Protein AF-0000000075357925 (afdb_homodimer)

Structure (mmCIF, N/CA/C/O backbone):
data_AF-0000000075357925-model_v1
#
loop_
_entity.id
_entity.type
_entity.pdbx_description
1 polymer Hexosyltransferase
#
loop_
_atom_site.group_PDB
_atom_site.id
_atom_site.type_symbol
_atom_site.label_atom_id
_atom_site.label_alt_id
_atom_site.label_comp_id
_atom_site.label_asym_id
_atom_site.label_entity_id
_atom_site.label_seq_id
_atom_site.pdbx_PDB_ins_code
_atom_site.Cartn_x
_atom_site.Cartn_y
_atom_site.Cartn_z
_atom_site.occupancy
_atom_site.B_iso_or_equiv
_atom_site.auth_seq_id
_atom_site.auth_comp_id
_atom_site.auth_asym_id
_atom_site.auth_atom_id
_atom_site.pdbx_PDB_model_num
ATOM 1 N N . MET A 1 1 ? 1.407 36.562 1.35 1 86.94 1 MET A N 1
ATOM 2 C CA . MET A 1 1 ? 1.887 35.219 1.676 1 86.94 1 MET A CA 1
ATOM 3 C C . MET A 1 1 ? 1.964 34.344 0.426 1 86.94 1 MET A C 1
ATOM 5 O O . MET A 1 1 ? 3 33.75 0.15 1 86.94 1 MET A O 1
ATOM 9 N N . GLU A 1 2 ? 0.905 34.344 -0.478 1 87.06 2 GLU A N 1
ATOM 10 C CA . GLU A 1 2 ? 0.907 33.531 -1.694 1 87.06 2 GLU A CA 1
ATOM 11 C C . GLU A 1 2 ? 1.935 34.062 -2.697 1 87.06 2 GLU A C 1
ATOM 13 O O . GLU A 1 2 ? 2.729 33.281 -3.236 1 87.06 2 GLU A O 1
ATOM 18 N N . LYS A 1 3 ? 2.041 35.375 -2.936 1 86.12 3 LYS A N 1
ATOM 19 C CA . LYS A 1 3 ? 2.939 35.969 -3.928 1 86.12 3 LYS A CA 1
ATOM 20 C C . LYS A 1 3 ? 4.375 36 -3.414 1 86.12 3 LYS A C 1
ATOM 22 O O . LYS A 1 3 ? 5.309 35.656 -4.145 1 86.12 3 LYS A O 1
ATOM 27 N N . GLU A 1 4 ? 4.527 36.25 -2.182 1 84 4 GLU A N 1
ATOM 28 C CA . GLU A 1 4 ? 5.863 36.531 -1.657 1 84 4 GLU A CA 1
ATOM 29 C C . GLU A 1 4 ? 6.512 35.219 -1.146 1 84 4 GLU A C 1
ATOM 31 O O . GLU A 1 4 ? 7.727 35.062 -1.266 1 84 4 GLU A O 1
ATOM 36 N N . LYS A 1 5 ? 5.703 34.312 -0.621 1 86.69 5 LYS A N 1
ATOM 37 C CA . LYS A 1 5 ? 6.293 33.156 0.028 1 86.69 5 LYS A CA 1
ATOM 38 C C . LYS A 1 5 ? 5.852 31.859 -0.655 1 86.69 5 LYS A C 1
ATOM 40 O O . LYS A 1 5 ? 6.375 30.781 -0.361 1 86.69 5 LYS A O 1
ATOM 45 N N . GLY A 1 6 ? 4.902 31.984 -1.573 1 90.31 6 GLY A N 1
ATOM 46 C CA . GLY A 1 6 ? 4.438 30.812 -2.287 1 90.31 6 GLY A CA 1
ATOM 47 C C . GLY A 1 6 ? 3.611 29.875 -1.421 1 90.31 6 GLY A C 1
ATOM 48 O O . GLY A 1 6 ? 3.637 28.656 -1.612 1 90.31 6 GLY A O 1
ATOM 49 N N . ILE A 1 7 ? 2.965 30.391 -0.386 1 93.94 7 ILE A N 1
ATOM 50 C CA . ILE A 1 7 ? 2.148 29.594 0.523 1 93.94 7 ILE A CA 1
ATOM 51 C C . ILE A 1 7 ? 0.669 29.875 0.272 1 93.94 7 ILE A C 1
ATOM 53 O O . ILE A 1 7 ? 0.237 31.031 0.313 1 93.94 7 ILE A O 1
ATOM 57 N N . VAL A 1 8 ? -0.068 28.875 -0.062 1 96.38 8 VAL A N 1
ATOM 58 C CA . VAL A 1 8 ? -1.514 28.984 -0.227 1 96.38 8 VAL A CA 1
ATOM 59 C C . VAL A 1 8 ? -2.219 28.219 0.899 1 96.38 8 VAL A C 1
ATOM 61 O O . VAL A 1 8 ? -1.933 27.047 1.142 1 96.38 8 VAL A O 1
ATOM 64 N N . ILE A 1 9 ? -3.082 28.844 1.652 1 96.31 9 ILE A N 1
ATOM 65 C CA . ILE A 1 9 ? -3.867 28.234 2.723 1 96.31 9 ILE A CA 1
ATOM 66 C C . ILE A 1 9 ? -5.355 28.328 2.389 1 96.31 9 ILE A C 1
ATOM 68 O O . ILE A 1 9 ? -5.855 29.406 2.059 1 96.31 9 ILE A O 1
ATOM 72 N N . ARG A 1 10 ? -6.02 27.266 2.387 1 97.06 10 ARG A N 1
ATOM 73 C CA . ARG A 1 10 ? -7.449 27.219 2.117 1 97.06 10 ARG A CA 1
ATOM 74 C C . ARG A 1 10 ? -8.164 26.297 3.109 1 97.06 10 ARG A C 1
ATOM 76 O O . ARG A 1 10 ? -7.602 25.297 3.555 1 97.06 10 ARG A O 1
ATOM 83 N N . PHE A 1 11 ? -9.414 26.656 3.475 1 96.25 11 PHE A N 1
ATOM 84 C CA . PHE A 1 11 ? -10.305 25.734 4.152 1 96.25 11 PHE A CA 1
ATOM 85 C C . PHE A 1 11 ? -10.992 24.812 3.152 1 96.25 11 PHE A C 1
ATOM 87 O O . PHE A 1 11 ? -11.68 25.266 2.242 1 96.25 11 PHE A O 1
ATOM 94 N N . VAL A 1 12 ? -10.859 23.531 3.289 1 95.62 12 VAL A N 1
ATOM 95 C CA . VAL A 1 12 ? -11.352 22.547 2.33 1 95.62 12 VAL A CA 1
ATOM 96 C C . VAL A 1 12 ? -12.734 22.062 2.76 1 95.62 12 VAL A C 1
ATOM 98 O O . VAL A 1 12 ? -12.898 21.531 3.863 1 95.62 12 VAL A O 1
ATOM 101 N N . ILE A 1 13 ? -13.68 22.234 1.868 1 92.38 13 ILE A N 1
ATOM 102 C CA . ILE A 1 13 ? -15.039 21.859 2.24 1 92.38 13 ILE A CA 1
ATOM 103 C C . ILE A 1 13 ? -15.773 21.312 1.015 1 92.38 13 ILE A C 1
ATOM 105 O O . ILE A 1 13 ? -15.547 21.781 -0.106 1 92.38 13 ILE A O 1
ATOM 109 N N . GLY A 1 14 ? -16.578 20.281 1.208 1 89.88 14 GLY A N 1
ATOM 110 C CA . GLY A 1 14 ? -17.469 19.781 0.173 1 89.88 14 GLY A CA 1
ATOM 111 C C . GLY A 1 14 ? -18.812 20.484 0.156 1 89.88 14 GLY A C 1
ATOM 112 O O . GLY A 1 14 ? -18.906 21.672 0.471 1 89.88 14 GLY A O 1
ATOM 113 N N . HIS A 1 15 ? -19.812 19.828 -0.4 1 86.5 15 HIS A N 1
ATOM 114 C CA . HIS A 1 15 ? -21.156 20.359 -0.424 1 86.5 15 HIS A CA 1
ATOM 115 C C . HIS A 1 15 ? -22.109 19.516 0.417 1 86.5 15 HIS A C 1
ATOM 117 O O . HIS A 1 15 ? -21.781 18.375 0.776 1 86.5 15 HIS A O 1
ATOM 123 N N . SER A 1 16 ? -23.141 20.141 0.784 1 83.31 16 SER A N 1
ATOM 124 C CA . SER A 1 16 ? -24.141 19.406 1.568 1 83.31 16 SER A CA 1
ATOM 125 C C . SER A 1 16 ? -24.906 18.406 0.703 1 83.31 16 SER A C 1
ATOM 127 O O . SER A 1 16 ? -24.828 18.453 -0.526 1 83.31 16 SER A O 1
ATOM 129 N N . ALA A 1 17 ? -25.578 17.391 1.403 1 79.06 17 ALA A N 1
ATOM 130 C CA . ALA A 1 17 ? -26.375 16.406 0.691 1 79.06 17 ALA A CA 1
ATOM 131 C C . ALA A 1 17 ? -27.5 17.062 -0.09 1 79.06 17 ALA A C 1
ATOM 133 O O . ALA A 1 17 ? -27.953 16.531 -1.108 1 79.06 17 ALA A O 1
ATOM 134 N N . LYS A 1 18 ? -28.094 18.266 0.425 1 79.31 18 LYS A N 1
ATOM 135 C CA . LYS A 1 18 ? -29.125 19.016 -0.264 1 79.31 18 LYS A CA 1
ATOM 136 C C . LYS A 1 18 ? -28.547 20.281 -0.891 1 79.31 18 LYS A C 1
ATOM 138 O O . LYS A 1 18 ? -28.406 21.312 -0.216 1 79.31 18 LYS A O 1
ATOM 143 N N . PRO A 1 19 ? -28.219 20.188 -2.148 1 76.75 19 PRO A N 1
ATOM 144 C CA . PRO A 1 19 ? -27.641 21.359 -2.793 1 76.75 19 PRO A CA 1
ATOM 145 C C . PRO A 1 19 ? -28.5 22.609 -2.619 1 76.75 19 PRO A C 1
ATOM 147 O O . PRO A 1 19 ? -29.719 22.562 -2.783 1 76.75 19 PRO A O 1
ATOM 150 N N . GLY A 1 20 ? -27.953 23.656 -2.125 1 75.75 20 GLY A N 1
ATOM 151 C CA . GLY A 1 20 ? -28.656 24.938 -1.981 1 75.75 20 GLY A CA 1
ATOM 152 C C . GLY A 1 20 ? -29.312 25.109 -0.625 1 75.75 20 GLY A C 1
ATOM 153 O O . GLY A 1 20 ? -30 26.094 -0.387 1 75.75 20 GLY A O 1
ATOM 154 N N . GLY A 1 21 ? -29.062 24.203 0.219 1 80.62 21 GLY A N 1
ATOM 155 C CA . GLY A 1 21 ? -29.641 24.312 1.548 1 80.62 21 GLY A CA 1
ATOM 156 C C . GLY A 1 21 ? -29.031 25.406 2.383 1 80.62 21 GLY A C 1
ATOM 157 O O . GLY A 1 21 ? -28.234 26.203 1.881 1 80.62 21 GLY A O 1
ATOM 158 N N . VAL A 1 22 ? -29.547 25.594 3.645 1 84.06 22 VAL A N 1
ATOM 159 C CA . VAL A 1 22 ? -29.141 26.656 4.562 1 84.06 22 VAL A CA 1
ATOM 160 C C . VAL A 1 22 ? -27.641 26.609 4.781 1 84.06 22 VAL A C 1
ATOM 162 O O . VAL A 1 22 ? -26.969 27.656 4.812 1 84.06 22 VAL A O 1
ATOM 165 N N . LEU A 1 23 ? -27.109 25.438 4.875 1 82.81 23 LEU A N 1
ATOM 166 C CA . LEU A 1 23 ? -25.688 25.297 5.098 1 82.81 23 LEU A CA 1
ATOM 167 C C . LEU A 1 23 ? -24.891 25.781 3.883 1 82.81 23 LEU A C 1
ATOM 169 O O . LEU A 1 23 ? -23.906 26.516 4.027 1 82.81 23 LEU A O 1
ATOM 173 N N . ASP A 1 24 ? -25.344 25.453 2.771 1 85.25 24 ASP A N 1
ATOM 174 C CA . ASP A 1 24 ? -24.672 25.875 1.549 1 85.25 24 ASP A CA 1
ATOM 175 C C . ASP A 1 24 ? -24.734 27.391 1.388 1 85.25 24 ASP A C 1
ATOM 177 O O . ASP A 1 24 ? -23.75 28.016 0.977 1 85.25 24 ASP A O 1
ATOM 181 N N . LYS A 1 25 ? -25.812 27.906 1.728 1 87 25 LYS A N 1
ATOM 182 C CA . LYS A 1 25 ? -25.953 29.359 1.646 1 87 25 LYS A CA 1
ATOM 183 C C . LYS A 1 25 ? -25.016 30.047 2.629 1 87 25 LYS A C 1
ATOM 185 O O . LYS A 1 25 ? -24.438 31.109 2.316 1 87 25 LYS A O 1
ATOM 190 N N . GLY A 1 26 ? -24.922 29.5 3.826 1 89.12 26 GLY A N 1
ATOM 191 C CA . GLY A 1 26 ? -23.984 30.016 4.797 1 89.12 26 GLY A CA 1
ATOM 192 C C . GLY A 1 26 ? -22.547 29.984 4.309 1 89.12 26 GLY A C 1
ATOM 193 O O . GLY A 1 26 ? -21.797 30.938 4.488 1 89.12 26 GLY A O 1
ATOM 194 N N . ILE A 1 27 ? -22.219 28.922 3.717 1 88.5 27 ILE A N 1
ATOM 195 C CA . ILE A 1 27 ? -20.875 28.75 3.184 1 88.5 27 ILE A CA 1
ATOM 196 C C . ILE A 1 27 ? -20.641 29.734 2.033 1 88.5 27 ILE A C 1
ATOM 198 O O . ILE A 1 27 ? -19.578 30.344 1.929 1 88.5 27 ILE A O 1
ATOM 202 N N . ASP A 1 28 ? -21.656 29.859 1.185 1 89.38 28 ASP A N 1
ATOM 203 C CA . ASP A 1 28 ? -21.562 30.812 0.08 1 89.38 28 ASP A CA 1
ATOM 204 C C . ASP A 1 28 ? -21.328 32.25 0.594 1 89.38 28 ASP A C 1
ATOM 206 O O . ASP A 1 28 ? -20.516 32.969 0.045 1 89.38 28 ASP A O 1
ATOM 210 N N . ALA A 1 29 ? -22.062 32.562 1.558 1 92.19 29 ALA A N 1
ATOM 211 C CA . ALA A 1 29 ? -21.922 33.906 2.145 1 92.19 29 ALA A CA 1
ATOM 212 C C . ALA A 1 29 ? -20.531 34.094 2.734 1 92.19 29 ALA A C 1
ATOM 214 O O . ALA A 1 29 ? -19.922 35.156 2.549 1 92.19 29 ALA A O 1
ATOM 215 N N . GLU A 1 30 ? -20.109 33.125 3.475 1 91.25 30 GLU A N 1
ATOM 216 C CA . GLU A 1 30 ? -18.766 33.188 4.051 1 91.25 30 GLU A CA 1
ATOM 217 C C . GLU A 1 30 ? -17.703 33.281 2.963 1 91.25 30 GLU A C 1
ATOM 219 O O . GLU A 1 30 ? -16.734 34.031 3.086 1 91.25 30 GLU A O 1
ATOM 224 N N . ASP A 1 31 ? -17.891 32.531 1.964 1 89.94 31 ASP A N 1
ATOM 225 C CA . ASP A 1 31 ? -16.938 32.5 0.862 1 89.94 31 ASP A CA 1
ATOM 226 C C . ASP A 1 31 ? -16.891 33.844 0.155 1 89.94 31 ASP A C 1
ATOM 228 O O . ASP A 1 31 ? -15.828 34.312 -0.278 1 89.94 31 ASP A O 1
ATOM 232 N N . ALA A 1 32 ? -18.016 34.469 -0.021 1 91.69 32 ALA A N 1
ATOM 233 C CA . ALA A 1 32 ? -18.094 35.781 -0.649 1 91.69 32 ALA A CA 1
ATOM 234 C C . ALA A 1 32 ? -17.312 36.812 0.16 1 91.69 32 ALA A C 1
ATOM 236 O O . ALA A 1 32 ? -16.719 37.75 -0.406 1 91.69 32 ALA A O 1
ATOM 237 N N . GLU A 1 33 ? -17.281 36.594 1.38 1 93.12 33 GLU A N 1
ATOM 238 C CA . GLU A 1 33 ? -16.625 37.531 2.281 1 93.12 33 GLU A CA 1
ATOM 239 C C . GLU A 1 33 ? -15.117 37.281 2.336 1 93.12 33 GLU A C 1
ATOM 241 O O . GLU A 1 33 ? -14.32 38.219 2.256 1 93.12 33 GLU A O 1
ATOM 246 N N . HIS A 1 34 ? -14.688 36.031 2.486 1 91.69 34 HIS A N 1
ATOM 247 C CA . HIS A 1 34 ? -13.305 35.75 2.838 1 91.69 34 HIS A CA 1
ATOM 248 C C . HIS A 1 34 ? -12.555 35.156 1.653 1 91.69 34 HIS A C 1
ATOM 250 O O . HIS A 1 34 ? -11.328 35.281 1.564 1 91.69 34 HIS A O 1
ATOM 256 N N . GLN A 1 35 ? -13.211 34.344 0.728 1 91.75 35 GLN A N 1
ATOM 257 C CA . GLN A 1 35 ? -12.664 33.75 -0.487 1 91.75 35 GLN A CA 1
ATOM 258 C C . GLN A 1 35 ? -11.461 32.844 -0.174 1 91.75 35 GLN A C 1
ATOM 260 O O . GLN A 1 35 ? -10.43 32.938 -0.85 1 91.75 35 GLN A O 1
ATOM 265 N N . ASP A 1 36 ? -11.578 32.125 0.941 1 93.88 36 ASP A N 1
ATOM 266 C CA . ASP A 1 36 ? -10.453 31.297 1.354 1 93.88 36 ASP A CA 1
ATOM 267 C C . ASP A 1 36 ? -10.852 29.828 1.424 1 93.88 36 ASP A C 1
ATOM 269 O O . ASP A 1 36 ? -10.195 29.031 2.102 1 93.88 36 ASP A O 1
ATOM 273 N N . PHE A 1 37 ? -11.914 29.531 0.689 1 94.44 37 PHE A N 1
ATOM 274 C CA . PHE A 1 37 ? -12.344 28.141 0.626 1 94.44 37 PHE A CA 1
ATOM 275 C C . PHE A 1 37 ? -11.758 27.438 -0.603 1 94.44 37 PHE A C 1
ATOM 277 O O . PHE A 1 37 ? -11.57 28.078 -1.645 1 94.44 37 PHE A O 1
ATOM 284 N N . LEU A 1 38 ? -11.43 26.203 -0.49 1 95.38 38 LEU A N 1
ATOM 285 C CA . LEU A 1 38 ? -11.352 25.266 -1.597 1 95.38 38 LEU A CA 1
ATOM 286 C C . LEU A 1 38 ? -12.555 24.312 -1.593 1 95.38 38 LEU A C 1
ATOM 288 O O . LEU A 1 38 ? -12.664 23.453 -0.728 1 95.38 38 LEU A O 1
ATOM 292 N N . ARG A 1 39 ? -13.383 24.531 -2.566 1 92.12 39 ARG A N 1
ATOM 293 C CA . ARG A 1 39 ? -14.602 23.719 -2.645 1 92.12 39 ARG A CA 1
ATOM 294 C C . ARG A 1 39 ? -14.367 22.453 -3.445 1 92.12 39 ARG A C 1
ATOM 296 O O . ARG A 1 39 ? -13.898 22.5 -4.582 1 92.12 39 ARG A O 1
ATOM 303 N N . LEU A 1 40 ? -14.641 21.359 -2.809 1 93.31 40 LEU A N 1
ATOM 304 C CA . LEU A 1 40 ? -14.523 20.078 -3.48 1 93.31 40 LEU A CA 1
ATOM 305 C C . LEU A 1 40 ? -15.875 19.609 -4.012 1 93.31 40 LEU A C 1
ATOM 307 O O . LEU A 1 40 ? -16.906 19.906 -3.412 1 93.31 40 LEU A O 1
ATOM 311 N N . ASN A 1 41 ? -15.828 18.875 -5.082 1 87.94 41 ASN A N 1
ATOM 312 C CA . ASN A 1 41 ? -17.047 18.297 -5.641 1 87.94 41 ASN A CA 1
ATOM 313 C C . ASN A 1 41 ? -17.375 16.953 -5 1 87.94 41 ASN A C 1
ATOM 315 O O . ASN A 1 41 ? -17.328 15.914 -5.664 1 87.94 41 ASN A O 1
ATOM 319 N N . LEU A 1 42 ? -17.703 16.984 -3.791 1 88.5 42 LEU A N 1
ATOM 320 C CA . LEU A 1 42 ? -18.141 15.812 -3.041 1 88.5 42 LEU A CA 1
ATOM 321 C C . LEU A 1 42 ? -19.125 16.188 -1.938 1 88.5 42 LEU A C 1
ATOM 323 O O . LEU A 1 42 ? -19.141 17.344 -1.499 1 88.5 42 LEU A O 1
ATOM 327 N N . ILE A 1 43 ? -19.938 15.273 -1.604 1 82.75 43 ILE A N 1
ATOM 328 C CA . ILE A 1 43 ? -20.875 15.477 -0.5 1 82.75 43 ILE A CA 1
ATOM 329 C C . ILE A 1 43 ? -20.156 15.227 0.827 1 82.75 43 ILE A C 1
ATOM 331 O O . ILE A 1 43 ? -19.5 14.195 1 1 82.75 43 ILE A O 1
ATOM 335 N N . GLU A 1 44 ? -20.297 16.203 1.699 1 82.31 44 GLU A N 1
ATOM 336 C CA . GLU A 1 44 ? -19.656 16.078 3.006 1 82.31 44 GLU A CA 1
ATOM 337 C C . GLU A 1 44 ? -20.266 14.945 3.82 1 82.31 44 GLU A C 1
ATOM 339 O O . GLU A 1 44 ? -21.469 14.719 3.771 1 82.31 44 GLU A O 1
ATOM 344 N N . GLY A 1 45 ? -19.469 14.102 4.539 1 72.56 45 GLY A N 1
ATOM 345 C CA . GLY A 1 45 ? -19.828 13.031 5.449 1 72.56 45 GLY A CA 1
ATOM 346 C C . GLY A 1 45 ? -18.641 12.32 6.055 1 72.56 45 GLY A C 1
ATOM 347 O O . GLY A 1 45 ? -17.578 12.242 5.43 1 72.56 45 GLY A O 1
ATOM 348 N N . TYR A 1 46 ? -18.797 12.125 7.352 1 60.5 46 TYR A N 1
ATOM 349 C CA . TYR A 1 46 ? -17.656 11.539 8.047 1 60.5 46 TYR A CA 1
ATOM 350 C C . TYR A 1 46 ? -17.234 10.227 7.391 1 60.5 46 TYR A C 1
ATOM 352 O O . TYR A 1 46 ? -16.047 9.93 7.297 1 60.5 46 TYR A O 1
ATOM 360 N N . LYS A 1 47 ? -18.234 9.469 6.953 1 61.91 47 LYS A N 1
ATOM 361 C CA . LYS A 1 47 ? -17.906 8.172 6.363 1 61.91 47 LYS A CA 1
ATOM 362 C C . LYS A 1 47 ? -17.172 8.336 5.039 1 61.91 47 LYS A C 1
ATOM 364 O O . LYS A 1 47 ? -16.734 7.352 4.445 1 61.91 47 LYS A O 1
ATOM 369 N N . LYS A 1 48 ? -16.844 9.641 4.98 1 79.5 48 LYS A N 1
ATOM 370 C CA . LYS A 1 48 ? -16.281 9.875 3.654 1 79.5 48 LYS A CA 1
ATOM 371 C C . LYS A 1 48 ? -14.977 10.672 3.742 1 79.5 48 LYS A C 1
ATOM 373 O O . LYS A 1 48 ? -14.586 11.336 2.785 1 79.5 48 LYS A O 1
ATOM 378 N N . LEU A 1 49 ? -14.383 10.578 4.922 1 88.31 49 LEU A N 1
ATOM 379 C CA . LEU A 1 49 ? -13.203 11.406 5.121 1 88.31 49 LEU A CA 1
ATOM 380 C C . LEU A 1 49 ? -12.07 10.969 4.195 1 88.31 49 LEU A C 1
ATOM 382 O O . LEU A 1 49 ? -11.344 11.805 3.648 1 88.31 49 LEU A O 1
ATOM 386 N N . SER A 1 50 ? -11.953 9.672 4.09 1 92.31 50 SER A N 1
ATOM 387 C CA . SER A 1 50 ? -10.898 9.156 3.217 1 92.31 50 SER A CA 1
ATOM 388 C C . SER A 1 50 ? -11.117 9.602 1.773 1 92.31 50 SER A C 1
ATOM 390 O O . SER A 1 50 ? -10.164 9.961 1.081 1 92.31 50 SER A O 1
ATOM 392 N N . THR A 1 51 ? -12.336 9.625 1.37 1 94.19 51 THR A N 1
ATOM 393 C CA . THR A 1 51 ? -12.672 10.094 0.031 1 94.19 51 THR A CA 1
ATOM 394 C C . THR A 1 51 ? -12.391 11.594 -0.103 1 94.19 51 THR A C 1
ATOM 396 O O . THR A 1 51 ? -11.922 12.047 -1.145 1 94.19 51 THR A O 1
ATOM 399 N N . LYS A 1 52 ? -12.727 12.305 0.931 1 94.94 52 LYS A N 1
ATOM 400 C CA . LYS A 1 52 ? -12.438 13.734 0.934 1 94.94 52 LYS A CA 1
ATOM 401 C C . LYS A 1 52 ? -10.945 14 0.799 1 94.94 52 LYS A C 1
ATOM 403 O O . LYS A 1 52 ? -10.531 14.883 0.047 1 94.94 52 LYS A O 1
ATOM 408 N N . THR A 1 53 ? -10.148 13.25 1.518 1 96.5 53 THR A N 1
ATOM 409 C CA . THR A 1 53 ? -8.695 13.391 1.464 1 96.5 53 THR A CA 1
ATOM 410 C C . THR A 1 53 ? -8.172 13.102 0.06 1 96.5 53 THR A C 1
ATOM 412 O O . THR A 1 53 ? -7.379 13.867 -0.484 1 96.5 53 THR A O 1
ATOM 415 N N . LYS A 1 54 ? -8.602 12.008 -0.512 1 96.88 54 LYS A N 1
ATOM 416 C CA . LYS A 1 54 ? -8.234 11.656 -1.88 1 96.88 54 LYS A CA 1
ATOM 417 C C . LYS A 1 54 ? -8.594 12.773 -2.854 1 96.88 54 LYS A C 1
ATOM 419 O O . LYS A 1 54 ? -7.77 13.172 -3.68 1 96.88 54 LYS A O 1
ATOM 424 N N . THR A 1 55 ? -9.805 13.328 -2.748 1 96.69 55 THR A N 1
ATOM 425 C CA . THR A 1 55 ? -10.297 14.383 -3.631 1 96.69 55 THR A CA 1
ATOM 426 C C . THR A 1 55 ? -9.523 15.68 -3.406 1 96.69 55 THR A C 1
ATOM 428 O O . THR A 1 55 ? -9.227 16.406 -4.355 1 96.69 55 THR A O 1
ATOM 431 N N . TYR A 1 56 ? -9.234 15.953 -2.188 1 97.69 56 TYR A N 1
ATOM 432 C CA . TYR A 1 56 ? -8.477 17.141 -1.855 1 97.69 56 TYR A CA 1
ATOM 433 C C . TYR A 1 56 ? -7.129 17.156 -2.57 1 97.69 56 TYR A C 1
ATOM 435 O O . TYR A 1 56 ? -6.812 18.094 -3.307 1 97.69 56 TYR A O 1
ATOM 443 N N . PHE A 1 57 ? -6.332 16.094 -2.398 1 98.5 57 PHE A N 1
ATOM 444 C CA . PHE A 1 57 ? -4.988 16.078 -2.971 1 98.5 57 PHE A CA 1
ATOM 445 C C . PHE A 1 57 ? -5.051 16.109 -4.492 1 98.5 57 PHE A C 1
ATOM 447 O O . PHE A 1 57 ? -4.25 16.781 -5.141 1 98.5 57 PHE A O 1
ATOM 454 N N . SER A 1 58 ? -5.98 15.406 -5.062 1 98.06 58 SER A N 1
ATOM 455 C CA . SER A 1 58 ? -6.133 15.414 -6.512 1 98.06 58 SER A CA 1
ATOM 456 C C . SER A 1 58 ? -6.484 16.812 -7.023 1 98.06 58 SER A C 1
ATOM 458 O O . SER A 1 58 ? -5.914 17.281 -8.008 1 98.06 58 SER A O 1
ATOM 460 N N . THR A 1 59 ? -7.426 17.469 -6.336 1 98.06 59 THR A N 1
ATOM 461 C CA . THR A 1 59 ? -7.871 18.797 -6.742 1 98.06 59 THR A CA 1
ATOM 462 C C . THR A 1 59 ? -6.758 19.828 -6.547 1 98.06 59 THR A C 1
ATOM 464 O O . THR A 1 59 ? -6.469 20.609 -7.449 1 98.06 59 THR A O 1
ATOM 467 N N . ALA A 1 60 ? -6.141 19.797 -5.379 1 98.31 60 ALA A N 1
ATOM 468 C CA . ALA A 1 60 ? -5.059 20.734 -5.09 1 98.31 60 ALA A CA 1
ATOM 469 C C . ALA A 1 60 ? -3.93 20.609 -6.109 1 98.31 60 ALA A C 1
ATOM 471 O O . ALA A 1 60 ? -3.41 21.609 -6.605 1 98.31 60 ALA A O 1
ATOM 472 N N . PHE A 1 61 ? -3.561 19.359 -6.418 1 98.38 61 PHE A N 1
ATOM 473 C CA . PHE A 1 61 ? -2.502 19.094 -7.387 1 98.38 61 PHE A CA 1
ATOM 474 C C . PHE A 1 61 ? -2.863 19.672 -8.75 1 98.38 61 PHE A C 1
ATOM 476 O O . PHE A 1 61 ? -1.99 20.156 -9.477 1 98.38 61 PHE A O 1
ATOM 483 N N . SER A 1 62 ? -4.098 19.625 -9.102 1 97.81 62 SER A N 1
ATOM 484 C CA . SER A 1 62 ? -4.535 20.078 -10.414 1 97.81 62 SER A CA 1
ATOM 485 C C . SER A 1 62 ? -4.555 21.609 -10.5 1 97.81 62 SER A C 1
ATOM 487 O O . SER A 1 62 ? -4.504 22.172 -11.594 1 97.81 62 SER A O 1
ATOM 489 N N . ILE A 1 63 ? -4.621 22.312 -9.352 1 97.12 63 ILE A N 1
ATOM 490 C CA . ILE A 1 63 ? -4.816 23.75 -9.352 1 97.12 63 ILE A CA 1
ATOM 491 C C . ILE A 1 63 ? -3.488 24.453 -9.07 1 97.12 63 ILE A C 1
ATOM 493 O O . ILE A 1 63 ? -3.209 25.516 -9.625 1 97.12 63 ILE A O 1
ATOM 497 N N . TRP A 1 64 ? -2.678 23.812 -8.234 1 97.38 64 TRP A N 1
ATOM 498 C CA . TRP A 1 64 ? -1.453 24.484 -7.801 1 97.38 64 TRP A CA 1
ATOM 499 C C . TRP A 1 64 ? -0.23 23.625 -8.109 1 97.38 64 TRP A C 1
ATOM 501 O O . TRP A 1 64 ? -0.249 22.406 -7.91 1 97.38 64 TRP A O 1
ATOM 511 N N . ASP A 1 65 ? 0.781 24.25 -8.609 1 96.94 65 ASP A N 1
ATOM 512 C CA . ASP A 1 65 ? 2.088 23.609 -8.766 1 96.94 65 ASP A CA 1
ATOM 513 C C . ASP A 1 65 ? 2.967 23.859 -7.543 1 96.94 65 ASP A C 1
ATOM 515 O O . ASP A 1 65 ? 3.809 24.766 -7.547 1 96.94 65 ASP A O 1
ATOM 519 N N . ALA A 1 66 ? 2.77 23.094 -6.488 1 96.75 66 ALA A N 1
ATOM 520 C CA . ALA A 1 66 ? 3.459 23.281 -5.215 1 96.75 66 ALA A CA 1
ATOM 521 C C . ALA A 1 66 ? 4.477 22.172 -4.98 1 96.75 66 ALA A C 1
ATOM 523 O O . ALA A 1 66 ? 4.371 21.078 -5.562 1 96.75 66 ALA A O 1
ATOM 524 N N . GLU A 1 67 ? 5.469 22.453 -4.168 1 96.81 67 GLU A N 1
ATOM 525 C CA . GLU A 1 67 ? 6.461 21.453 -3.793 1 96.81 67 GLU A CA 1
ATOM 526 C C . GLU A 1 67 ? 5.898 20.484 -2.76 1 96.81 67 GLU A C 1
ATOM 528 O O . GLU A 1 67 ? 6.266 19.297 -2.746 1 96.81 67 GLU A O 1
ATOM 533 N N . PHE A 1 68 ? 5.031 20.984 -1.934 1 98.31 68 PHE A N 1
ATOM 534 C CA . PHE A 1 68 ? 4.391 20.172 -0.906 1 98.31 68 PHE A CA 1
ATOM 535 C C . PHE A 1 68 ? 2.9 20.484 -0.826 1 98.31 68 PHE A C 1
ATOM 537 O O . PHE A 1 68 ? 2.482 21.625 -1.059 1 98.31 68 PHE A O 1
ATOM 544 N N . TYR A 1 69 ? 2.145 19.531 -0.549 1 98.69 69 TYR A N 1
ATOM 545 C CA . TYR A 1 69 ? 0.721 19.609 -0.235 1 98.69 69 TYR A CA 1
ATOM 546 C C . TYR A 1 69 ? 0.451 19.125 1.188 1 98.69 69 TYR A C 1
ATOM 548 O O . TYR A 1 69 ? 0.923 18.062 1.598 1 98.69 69 TYR A O 1
ATOM 556 N N . ILE A 1 70 ? -0.293 19.891 1.949 1 98.69 70 ILE A N 1
ATOM 557 C CA . ILE A 1 70 ? -0.379 19.688 3.391 1 98.69 70 ILE A CA 1
ATOM 558 C C . ILE A 1 70 ? -1.843 19.562 3.809 1 98.69 70 ILE A C 1
ATOM 560 O O . ILE A 1 70 ? -2.695 20.312 3.336 1 98.69 70 ILE A O 1
ATOM 564 N N . LYS A 1 71 ? -2.148 18.609 4.547 1 98.44 71 LYS A N 1
ATOM 565 C CA . LYS A 1 71 ? -3.436 18.5 5.23 1 98.44 71 LYS A CA 1
ATOM 566 C C . LYS A 1 71 ? -3.301 18.828 6.715 1 98.44 71 LYS A C 1
ATOM 568 O O . LYS A 1 71 ? -2.41 18.312 7.391 1 98.44 71 LYS A O 1
ATOM 573 N N . VAL A 1 72 ? -4.117 19.703 7.199 1 98.19 72 VAL A N 1
ATOM 574 C CA . VAL A 1 72 ? -4.168 20.062 8.609 1 98.19 72 VAL A CA 1
ATOM 575 C C . VAL A 1 72 ? -5.613 20.047 9.102 1 98.19 72 VAL A C 1
ATOM 577 O O . VAL A 1 72 ? -6.512 20.562 8.43 1 98.19 72 VAL A O 1
ATOM 580 N N . ASP A 1 73 ? -5.852 19.438 10.227 1 96.75 73 ASP A N 1
ATOM 581 C CA . ASP A 1 73 ? -7.176 19.531 10.836 1 96.75 73 ASP A CA 1
ATOM 582 C C . ASP A 1 73 ? -7.465 20.953 11.312 1 96.75 73 ASP A C 1
ATOM 584 O O . ASP A 1 73 ? -6.547 21.672 11.695 1 96.75 73 ASP A O 1
ATOM 588 N N . ASP A 1 74 ? -8.703 21.312 11.359 1 94.56 74 ASP A N 1
ATOM 589 C CA . ASP A 1 74 ? -9.062 22.703 11.641 1 94.56 74 ASP A CA 1
ATOM 590 C C . ASP A 1 74 ? -8.977 23 13.141 1 94.56 74 ASP A C 1
ATOM 592 O O . ASP A 1 74 ? -9.141 24.141 13.562 1 94.56 74 ASP A O 1
ATOM 596 N N . ASP A 1 75 ? -8.719 22 14 1 97.38 75 ASP A N 1
ATOM 597 C CA . ASP A 1 75 ? -8.555 22.203 15.438 1 97.38 75 ASP A CA 1
ATOM 598 C C . ASP A 1 75 ? -7.117 21.953 15.867 1 97.38 75 ASP A C 1
ATOM 600 O O . ASP A 1 75 ? -6.871 21.406 16.953 1 97.38 75 ASP A O 1
ATOM 604 N N . VAL A 1 76 ? -6.164 22.281 15.047 1 98 76 VAL A N 1
ATOM 605 C CA . VAL A 1 76 ? -4.734 22.141 15.305 1 98 76 VAL A CA 1
ATOM 606 C C . VAL A 1 76 ? -4.051 23.5 15.219 1 98 76 VAL A C 1
ATOM 608 O O . VAL A 1 76 ? -4.344 24.297 14.312 1 98 76 VAL A O 1
ATOM 611 N N . HIS A 1 77 ? -3.213 23.859 16.156 1 97.88 77 HIS A N 1
ATOM 612 C CA . HIS A 1 77 ? -2.379 25.062 16.078 1 97.88 77 HIS A CA 1
ATOM 613 C C . HIS A 1 77 ? -1.14 24.812 15.227 1 97.88 77 HIS A C 1
ATOM 615 O O . HIS A 1 77 ? -0.441 23.812 15.414 1 97.88 77 HIS A O 1
ATOM 621 N N . VAL A 1 78 ? -0.866 25.688 14.289 1 97.69 78 VAL A N 1
ATOM 622 C CA . VAL A 1 78 ? 0.263 25.5 13.383 1 97.69 78 VAL A CA 1
ATOM 623 C C . VAL A 1 78 ? 1.134 26.75 13.375 1 97.69 78 VAL A C 1
ATOM 625 O O . VAL A 1 78 ? 0.624 27.875 13.273 1 97.69 78 VAL A O 1
ATOM 628 N N . ASN A 1 79 ? 2.438 26.578 13.586 1 96.94 79 ASN A N 1
ATOM 629 C CA . ASN A 1 79 ? 3.426 27.609 13.297 1 96.94 79 ASN A CA 1
ATOM 630 C C . ASN A 1 79 ? 3.941 27.516 11.867 1 96.94 79 ASN A C 1
ATOM 632 O O . ASN A 1 79 ? 4.77 26.656 11.555 1 96.94 79 ASN A O 1
ATOM 636 N N . LEU A 1 80 ? 3.48 28.422 11.031 1 95.69 80 LEU A N 1
ATOM 637 C CA . LEU A 1 80 ? 3.736 28.344 9.594 1 95.69 80 LEU A CA 1
ATOM 638 C C . LEU A 1 80 ? 5.227 28.469 9.305 1 95.69 80 LEU A C 1
ATOM 640 O O . LEU A 1 80 ? 5.746 27.797 8.406 1 95.69 80 LEU A O 1
ATOM 644 N N . GLY A 1 81 ? 5.91 29.375 9.969 1 94.06 81 GLY A N 1
ATOM 645 C CA . GLY A 1 81 ? 7.344 29.484 9.781 1 94.06 81 GLY A CA 1
ATOM 646 C C . GLY A 1 81 ? 8.094 28.203 10.062 1 94.06 81 GLY A C 1
ATOM 647 O O . GLY A 1 81 ? 8.945 27.781 9.273 1 94.06 81 GLY A O 1
ATOM 648 N N . ALA A 1 82 ? 7.793 27.562 11.188 1 95.56 82 ALA A N 1
ATOM 649 C CA . ALA A 1 82 ? 8.406 26.297 11.555 1 95.56 82 ALA A CA 1
ATOM 650 C C . ALA A 1 82 ? 8.094 25.219 10.516 1 95.56 82 ALA A C 1
ATOM 652 O O . ALA A 1 82 ? 8.961 24.391 10.18 1 95.56 82 ALA A O 1
ATOM 653 N N . LEU A 1 83 ? 6.855 25.219 10.047 1 97.12 83 LEU A N 1
ATOM 654 C CA . LEU A 1 83 ? 6.445 24.25 9.031 1 97.12 83 LEU A CA 1
ATOM 655 C C . LEU A 1 83 ? 7.262 24.422 7.758 1 97.12 83 LEU A C 1
ATOM 657 O O . LEU A 1 83 ? 7.777 23.438 7.211 1 97.12 83 LEU A O 1
ATOM 661 N N . MET A 1 84 ? 7.387 25.641 7.316 1 94.62 84 MET A N 1
ATOM 662 C CA . MET A 1 84 ? 8.133 25.906 6.086 1 94.62 84 MET A CA 1
ATOM 663 C C . MET A 1 84 ? 9.602 25.516 6.246 1 94.62 84 MET A C 1
ATOM 665 O O . MET A 1 84 ? 10.195 24.938 5.332 1 94.62 84 MET A O 1
ATOM 669 N N . ASN A 1 85 ? 10.117 25.797 7.395 1 93.31 85 ASN A N 1
ATOM 670 C CA . ASN A 1 85 ? 11.5 25.406 7.66 1 93.31 85 ASN A CA 1
ATOM 671 C C . ASN A 1 85 ? 11.656 23.891 7.641 1 93.31 85 ASN A C 1
ATOM 673 O O . ASN A 1 85 ? 12.617 23.375 7.062 1 93.31 85 ASN A O 1
ATOM 677 N N . ALA A 1 86 ? 10.789 23.219 8.273 1 95.31 86 ALA A N 1
ATOM 678 C CA . ALA A 1 86 ? 10.836 21.75 8.305 1 95.31 86 ALA A CA 1
ATOM 679 C C . ALA A 1 86 ? 10.773 21.172 6.898 1 95.31 86 ALA A C 1
ATOM 681 O O . ALA A 1 86 ? 11.531 20.266 6.562 1 95.31 86 ALA A O 1
ATOM 682 N N . LEU A 1 87 ? 9.898 21.688 6.047 1 96.69 87 LEU A N 1
ATOM 683 C CA . LEU A 1 87 ? 9.695 21.156 4.707 1 96.69 87 LEU A CA 1
ATOM 684 C C . LEU A 1 87 ? 10.867 21.516 3.795 1 96.69 87 LEU A C 1
ATOM 686 O O . LEU A 1 87 ? 11.211 20.75 2.893 1 96.69 87 LEU A O 1
ATOM 690 N N . ALA A 1 88 ? 11.438 22.688 4.02 1 93.62 88 ALA A N 1
ATOM 691 C CA . ALA A 1 88 ? 12.57 23.141 3.215 1 93.62 88 ALA A CA 1
ATOM 692 C C . ALA A 1 88 ? 13.727 22.141 3.281 1 93.62 88 ALA A C 1
ATOM 694 O O . ALA A 1 88 ? 14.453 21.953 2.303 1 93.62 88 ALA A O 1
ATOM 695 N N . ASN A 1 89 ? 13.828 21.453 4.387 1 93.5 89 ASN A N 1
ATOM 696 C CA . ASN A 1 89 ? 14.898 20.484 4.594 1 93.5 89 ASN A CA 1
ATOM 697 C C . ASN A 1 89 ? 14.711 19.25 3.721 1 93.5 89 ASN A C 1
ATOM 699 O O . ASN A 1 89 ? 15.633 18.453 3.568 1 93.5 89 ASN A O 1
ATOM 703 N N . HIS A 1 90 ? 13.547 19.125 3.1 1 95.94 90 HIS A N 1
ATOM 704 C CA . HIS A 1 90 ? 13.25 17.922 2.34 1 95.94 90 HIS A CA 1
ATOM 705 C C . HIS A 1 90 ? 12.906 18.25 0.89 1 95.94 90 HIS A C 1
ATOM 707 O O . HIS A 1 90 ? 12.492 17.359 0.131 1 95.94 90 HIS A O 1
ATOM 713 N N . LYS A 1 91 ? 13.078 19.438 0.484 1 93 91 LYS A N 1
ATOM 714 C CA . LYS A 1 91 ? 12.633 19.922 -0.82 1 93 91 LYS A CA 1
ATOM 715 C C . LYS A 1 91 ? 13.359 19.203 -1.951 1 93 91 LYS A C 1
ATOM 717 O O . LYS A 1 91 ? 12.789 18.984 -3.021 1 93 91 LYS A O 1
ATOM 722 N N . SER A 1 92 ? 14.547 18.719 -1.742 1 92.38 92 SER A N 1
ATOM 723 C CA . SER A 1 92 ? 15.359 18.141 -2.805 1 92.38 92 SER A CA 1
ATOM 724 C C . SER A 1 92 ? 15.164 16.625 -2.881 1 92.38 92 SER A C 1
ATOM 726 O O . SER A 1 92 ? 15.656 15.977 -3.805 1 92.38 92 SER A O 1
ATOM 728 N N . LYS A 1 93 ? 14.508 16.078 -1.942 1 94.62 93 LYS A N 1
ATOM 729 C CA . LYS A 1 93 ? 14.312 14.633 -1.903 1 94.62 93 LYS A CA 1
ATOM 730 C C . LYS A 1 93 ? 13.031 14.234 -2.625 1 94.62 93 LYS A C 1
ATOM 732 O O . LYS A 1 93 ? 12.016 14.938 -2.539 1 94.62 93 LYS A O 1
ATOM 737 N N . PRO A 1 94 ? 13.117 13.125 -3.248 1 94.44 94 PRO A N 1
ATOM 738 C CA . PRO A 1 94 ? 11.906 12.664 -3.924 1 94.44 94 PRO A CA 1
ATOM 739 C C . PRO A 1 94 ? 10.938 11.953 -2.982 1 94.44 94 PRO A C 1
ATOM 741 O O . PRO A 1 94 ? 11.367 11.234 -2.074 1 94.44 94 PRO A O 1
ATOM 744 N N . ARG A 1 95 ? 9.664 12.117 -3.166 1 98.38 95 ARG A N 1
ATOM 745 C CA . ARG A 1 95 ? 8.578 11.359 -2.566 1 98.38 95 ARG A CA 1
ATOM 746 C C . ARG A 1 95 ? 8.68 11.359 -1.046 1 98.38 95 ARG A C 1
ATOM 748 O O . ARG A 1 95 ? 8.93 10.32 -0.434 1 98.38 95 ARG A O 1
ATOM 755 N N . ILE A 1 96 ? 8.453 12.469 -0.497 1 98.81 96 ILE A N 1
ATOM 756 C CA . ILE A 1 96 ? 8.484 12.68 0.946 1 98.81 96 ILE A CA 1
ATOM 757 C C . ILE A 1 96 ? 7.07 12.586 1.516 1 98.81 96 ILE A C 1
ATOM 759 O O . ILE A 1 96 ? 6.133 13.172 0.97 1 98.81 96 ILE A O 1
ATOM 763 N N . TYR A 1 97 ? 6.879 11.852 2.48 1 98.88 97 TYR A N 1
ATOM 764 C CA . TYR A 1 97 ? 5.711 11.758 3.348 1 98.88 97 TYR A CA 1
ATOM 765 C C . TYR A 1 97 ? 6.078 12.062 4.793 1 98.88 97 TYR A C 1
ATOM 767 O O . TYR A 1 97 ? 6.723 11.25 5.461 1 98.88 97 TYR A O 1
ATOM 775 N N . ILE A 1 98 ? 5.684 13.281 5.32 1 98.88 98 ILE A N 1
ATOM 776 C CA . ILE A 1 98 ? 6.211 13.742 6.602 1 98.88 98 ILE A CA 1
ATOM 777 C C . ILE A 1 98 ? 5.059 14.062 7.551 1 98.88 98 ILE A C 1
ATOM 779 O O . ILE A 1 98 ? 4.051 14.641 7.141 1 98.88 98 ILE A O 1
ATOM 783 N N . GLY A 1 99 ? 5.102 13.711 8.742 1 98.62 99 GLY A N 1
ATOM 784 C CA . GLY A 1 99 ? 4.191 13.891 9.859 1 98.62 99 GLY A CA 1
ATOM 785 C C . GLY A 1 99 ? 4.641 13.172 11.117 1 98.62 99 GLY A C 1
ATOM 786 O O . GLY A 1 99 ? 5.766 12.672 11.18 1 98.62 99 GLY A O 1
ATOM 787 N N . CYS A 1 100 ? 3.898 13.273 12.133 1 98 100 CYS A N 1
ATOM 788 C CA . CYS A 1 100 ? 4.121 12.391 13.266 1 98 100 CYS A CA 1
ATOM 789 C C . CYS A 1 100 ? 3.637 10.977 12.961 1 98 100 CYS A C 1
ATOM 791 O O . CYS A 1 100 ? 2.453 10.766 12.695 1 98 100 CYS A O 1
ATOM 793 N N . MET A 1 101 ? 4.562 10 12.992 1 97.5 101 MET A N 1
ATOM 794 C CA . MET A 1 101 ? 4.242 8.648 12.555 1 97.5 101 MET A CA 1
ATOM 795 C C . MET A 1 101 ? 3.906 7.754 13.742 1 97.5 101 MET A C 1
ATOM 797 O O . MET A 1 101 ? 4.492 7.898 14.82 1 97.5 101 MET A O 1
ATOM 801 N N . LYS A 1 102 ? 3.006 6.887 13.477 1 95.94 102 LYS A N 1
ATOM 802 C CA . LYS A 1 102 ? 2.621 5.918 14.508 1 95.94 102 LYS A CA 1
ATOM 803 C C . LYS A 1 102 ? 2.105 4.629 13.875 1 95.94 102 LYS A C 1
ATOM 805 O O . LYS A 1 102 ? 1.853 4.574 12.672 1 95.94 102 LYS A O 1
ATOM 810 N N . SER A 1 103 ? 2.076 3.604 14.672 1 96 103 SER A N 1
ATOM 811 C CA . SER A 1 103 ? 1.352 2.367 14.398 1 96 103 SER A CA 1
ATOM 812 C C . SER A 1 103 ? 0.395 2.023 15.531 1 96 103 SER A C 1
ATOM 814 O O . SER A 1 103 ? 0.828 1.747 16.656 1 96 103 SER A O 1
ATOM 816 N N . GLY A 1 104 ? -0.873 2.176 15.305 1 94.69 104 GLY A N 1
ATOM 817 C CA . GLY A 1 104 ? -1.861 1.851 16.328 1 94.69 104 GLY A CA 1
ATOM 818 C C . GLY A 1 104 ? -2.619 0.569 16.031 1 94.69 104 GLY A C 1
ATOM 819 O O . GLY A 1 104 ? -2.473 -0.012 14.953 1 94.69 104 GLY A O 1
ATOM 820 N N . PRO A 1 105 ? -3.375 0.147 16.984 1 94.94 105 PRO A N 1
ATOM 821 C CA . PRO A 1 105 ? -4.102 -1.114 16.812 1 94.94 105 PRO A CA 1
ATOM 822 C C . PRO A 1 105 ? -5.133 -1.059 15.688 1 94.94 105 PRO A C 1
ATOM 824 O O . PRO A 1 105 ? -5.781 -0.027 15.492 1 94.94 105 PRO A O 1
ATOM 827 N N . VAL A 1 106 ? -5.238 -2.176 14.992 1 96.25 106 VAL A N 1
ATOM 828 C CA . VAL A 1 106 ? -6.348 -2.334 14.055 1 96.25 106 VAL A CA 1
ATOM 829 C C . VAL A 1 106 ? -7.652 -2.521 14.828 1 96.25 106 VAL A C 1
ATOM 831 O O . VAL A 1 106 ? -7.773 -3.438 15.641 1 96.25 106 VAL A O 1
ATOM 834 N N . LEU A 1 107 ? -8.617 -1.651 14.625 1 94.94 107 LEU A N 1
ATOM 835 C CA . LEU A 1 107 ? -9.867 -1.691 15.375 1 94.94 107 LEU A CA 1
ATOM 836 C C . LEU A 1 107 ? -10.859 -2.656 14.734 1 94.94 107 LEU A C 1
ATOM 838 O O . LEU A 1 107 ? -11.789 -2.23 14.047 1 94.94 107 LEU A O 1
ATOM 842 N N . TYR A 1 108 ? -10.758 -3.873 15.086 1 94.56 108 TYR A N 1
ATOM 843 C CA . TYR A 1 108 ? -11.508 -4.934 14.422 1 94.56 108 TYR A CA 1
ATOM 844 C C . TYR A 1 108 ? -12.875 -5.125 15.078 1 94.56 108 TYR A C 1
ATOM 846 O O . TYR A 1 108 ? -13.781 -5.707 14.484 1 94.56 108 TYR A O 1
ATOM 854 N N . GLN A 1 109 ? -13 -4.715 16.281 1 93.75 109 GLN A N 1
ATOM 855 C CA . GLN A 1 109 ? -14.234 -4.969 17.016 1 93.75 109 GLN A CA 1
ATOM 856 C C . GLN A 1 109 ? -15.383 -4.125 16.469 1 93.75 109 GLN A C 1
ATOM 858 O O . GLN A 1 109 ? -15.258 -2.904 16.344 1 93.75 109 GLN A O 1
ATOM 863 N N . LYS A 1 110 ? -16.516 -4.777 16.312 1 91.44 110 LYS A N 1
ATOM 864 C CA . LYS A 1 110 ? -17.703 -4.078 15.859 1 91.44 110 LYS A CA 1
ATOM 865 C C . LYS A 1 110 ? -18.234 -3.135 16.938 1 91.44 110 LYS A C 1
ATOM 867 O O . LYS A 1 110 ? -18.156 -3.432 18.125 1 91.44 110 LYS A O 1
ATOM 872 N N . GLY A 1 111 ? -18.734 -1.943 16.547 1 89.56 111 GLY A N 1
ATOM 873 C CA . GLY A 1 111 ? -19.312 -1.009 17.5 1 89.56 111 GLY A CA 1
ATOM 874 C C . GLY A 1 111 ? -18.375 0.112 17.891 1 89.56 111 GLY A C 1
ATOM 875 O O . GLY A 1 111 ? -18.797 1.148 18.391 1 89.56 111 GLY A O 1
ATOM 876 N N . MET A 1 112 ? -17.203 -0.118 17.656 1 85.69 112 MET A N 1
ATOM 877 C CA . MET A 1 112 ? -16.234 0.946 17.938 1 85.69 112 MET A CA 1
ATOM 878 C C . MET A 1 112 ? -16.359 2.061 16.891 1 85.69 112 MET A C 1
ATOM 880 O O . MET A 1 112 ? -16.656 1.803 15.734 1 85.69 112 MET A O 1
ATOM 884 N N . LYS A 1 113 ? -16.141 3.262 17.266 1 79.69 113 LYS A N 1
ATOM 885 C CA . LYS A 1 113 ? -16.266 4.457 16.438 1 79.69 113 LYS A CA 1
ATOM 886 C C . LYS A 1 113 ? -15.43 4.336 15.172 1 79.69 113 LYS A C 1
ATOM 888 O O . LYS A 1 113 ? -15.875 4.711 14.086 1 79.69 113 LYS A O 1
ATOM 893 N N . TYR A 1 114 ? -14.242 3.715 15.258 1 85.12 114 TYR A N 1
ATOM 894 C CA . TYR A 1 114 ? -13.359 3.613 14.102 1 85.12 114 TYR A CA 1
ATOM 895 C C . TYR A 1 114 ? -13.133 2.156 13.719 1 85.12 114 TYR A C 1
ATOM 897 O O . TYR A 1 114 ? -12.031 1.782 13.305 1 85.12 114 TYR A O 1
ATOM 905 N N . HIS A 1 115 ? -14.234 1.493 13.812 1 93.38 115 HIS A N 1
ATOM 906 C CA . HIS A 1 115 ? -14.164 0.095 13.406 1 93.38 115 HIS A CA 1
ATOM 907 C C . HIS A 1 115 ? -13.727 -0.032 11.953 1 93.38 115 HIS A C 1
ATOM 909 O O . HIS A 1 115 ? -14.25 0.669 11.078 1 93.38 115 HIS A O 1
ATOM 915 N N . GLU A 1 116 ? -12.789 -0.91 11.727 1 95.44 116 GLU A N 1
ATOM 916 C CA . GLU A 1 116 ? -12.336 -1.258 10.383 1 95.44 116 GLU A CA 1
ATOM 917 C C . GLU A 1 116 ? -12.969 -2.566 9.914 1 95.44 116 GLU A C 1
ATOM 919 O O . GLU A 1 116 ? -12.523 -3.648 10.305 1 95.44 116 GLU A O 1
ATOM 924 N N . PRO A 1 117 ? -13.992 -2.445 9 1 94.62 117 PRO A N 1
ATOM 925 C CA . PRO A 1 117 ? -14.633 -3.682 8.547 1 94.62 117 PRO A CA 1
ATOM 926 C C . PRO A 1 117 ? -13.672 -4.609 7.809 1 94.62 117 PRO A C 1
ATOM 928 O O . PRO A 1 117 ? -13.859 -5.828 7.812 1 94.62 117 PRO A O 1
ATOM 931 N N . GLU A 1 118 ? -12.641 -4.051 7.219 1 96.25 118 GLU A N 1
ATOM 932 C CA . GLU A 1 118 ? -11.664 -4.848 6.48 1 96.25 118 GLU A CA 1
ATOM 933 C C . GLU A 1 118 ? -10.414 -5.098 7.316 1 96.25 118 GLU A C 1
ATOM 935 O O . GLU A 1 118 ? -9.297 -5.105 6.793 1 96.25 118 GLU A O 1
ATOM 940 N N . TYR A 1 119 ? -10.617 -5.273 8.617 1 96.5 119 TYR A N 1
ATOM 941 C CA . TYR A 1 119 ? -9.508 -5.469 9.547 1 96.5 119 TYR A CA 1
ATOM 942 C C . TYR A 1 119 ? -8.648 -6.652 9.125 1 96.5 119 TYR A C 1
ATOM 944 O O . TYR A 1 119 ? -7.438 -6.668 9.367 1 96.5 119 TYR A O 1
ATOM 952 N N . TRP A 1 120 ? -9.227 -7.637 8.445 1 95.69 120 TRP A N 1
ATOM 953 C CA . TRP A 1 120 ? -8.539 -8.852 8.031 1 95.69 120 TRP A CA 1
ATOM 954 C C . TRP A 1 120 ? -7.426 -8.539 7.039 1 95.69 120 TRP A C 1
ATOM 956 O O . TRP A 1 120 ? -6.441 -9.281 6.949 1 95.69 120 TRP A O 1
ATOM 966 N N . LYS A 1 121 ? -7.461 -7.469 6.328 1 97.31 121 LYS A N 1
ATOM 967 C CA . LYS A 1 121 ? -6.422 -7.078 5.379 1 97.31 121 LYS A CA 1
ATOM 968 C C . LYS A 1 121 ? -5.141 -6.68 6.105 1 97.31 121 LYS A C 1
ATOM 970 O O . LYS A 1 121 ? -4.066 -6.633 5.496 1 97.31 121 LYS A O 1
ATOM 975 N N . PHE A 1 122 ? -5.227 -6.406 7.402 1 97.12 122 PHE A N 1
ATOM 976 C CA . PHE A 1 122 ? -4.098 -5.844 8.133 1 97.12 122 PHE A CA 1
ATOM 977 C C . PHE A 1 122 ? -3.482 -6.883 9.062 1 97.12 122 PHE A C 1
ATOM 979 O O . PHE A 1 122 ? -2.742 -6.539 9.984 1 97.12 122 PHE A O 1
ATOM 986 N N . GLY A 1 123 ? -3.578 -8.195 8.953 1 89.5 123 GLY A N 1
ATOM 987 C CA . GLY A 1 123 ? -2.893 -9.219 9.734 1 89.5 123 GLY A CA 1
ATOM 988 C C . GLY A 1 123 ? -3.787 -9.891 10.75 1 89.5 123 GLY A C 1
ATOM 989 O O . GLY A 1 123 ? -3.299 -10.547 11.68 1 89.5 123 GLY A O 1
ATOM 990 N N . GLU A 1 124 ? -5.051 -9.773 10.789 1 82.88 124 GLU A N 1
ATOM 991 C CA . GLU A 1 124 ? -6.016 -10.453 11.656 1 82.88 124 GLU A CA 1
ATOM 992 C C . GLU A 1 124 ? -6.242 -9.672 12.945 1 82.88 124 GLU A C 1
ATOM 994 O O . GLU A 1 124 ? -5.805 -8.523 13.07 1 82.88 124 GLU A O 1
ATOM 999 N N . GLU A 1 125 ? -6.836 -10.359 13.906 1 89.31 125 GLU A N 1
ATOM 1000 C CA . GLU A 1 125 ? -7.223 -9.703 15.148 1 89.31 125 GLU A CA 1
ATOM 1001 C C . GLU A 1 125 ? -6.012 -9.438 16.031 1 89.31 125 GLU A C 1
ATOM 1003 O O . GLU A 1 125 ? -5.145 -10.305 16.172 1 89.31 125 GLU A O 1
ATOM 1008 N N . GLY A 1 126 ? -5.93 -8.188 16.531 1 89.38 126 GLY A N 1
ATOM 1009 C CA . GLY A 1 126 ? -4.883 -7.848 17.484 1 89.38 126 GLY A CA 1
ATOM 1010 C C . GLY A 1 126 ? -3.672 -7.207 16.828 1 89.38 126 GLY A C 1
ATOM 1011 O O . GLY A 1 126 ? -2.744 -6.773 17.516 1 89.38 126 GLY A O 1
ATOM 1012 N N . ASN A 1 127 ? -3.598 -7.176 15.555 1 95.31 127 ASN A N 1
ATOM 1013 C CA . ASN A 1 127 ? -2.482 -6.566 14.836 1 95.31 127 ASN A CA 1
ATOM 1014 C C . ASN A 1 127 ? -2.553 -5.043 14.867 1 95.31 127 ASN A C 1
ATOM 1016 O O . ASN A 1 127 ? -3.607 -4.473 15.156 1 95.31 127 ASN A O 1
ATOM 1020 N N . ASN A 1 128 ? -1.412 -4.422 14.695 1 96.88 128 ASN A N 1
ATOM 1021 C CA . ASN A 1 128 ? -1.361 -2.984 14.453 1 96.88 128 ASN A CA 1
ATOM 1022 C C . ASN A 1 128 ? -1.375 -2.662 12.961 1 96.88 128 ASN A C 1
ATOM 1024 O O . ASN A 1 128 ? -0.977 -3.49 12.141 1 96.88 128 ASN A O 1
ATOM 1028 N N . TYR A 1 129 ? -1.907 -1.48 12.703 1 97.19 129 TYR A N 1
ATOM 1029 C CA . TYR A 1 129 ? -1.716 -0.954 11.359 1 97.19 129 TYR A CA 1
ATOM 1030 C C . TYR A 1 129 ? -0.236 -0.738 11.062 1 97.19 129 TYR A C 1
ATOM 1032 O O . TYR A 1 129 ? 0.579 -0.636 11.984 1 97.19 129 TYR A O 1
ATOM 1040 N N . PHE A 1 130 ? 0.138 -0.701 9.805 1 97.56 130 PHE A N 1
ATOM 1041 C CA . PHE A 1 130 ? 1.468 -0.257 9.406 1 97.56 130 PHE A CA 1
ATOM 1042 C C . PHE A 1 130 ? 1.696 1.196 9.805 1 97.56 130 PHE A C 1
ATOM 1044 O O . PHE A 1 130 ? 0.756 1.895 10.195 1 97.56 130 PHE A O 1
ATOM 1051 N N . MET A 1 131 ? 2.941 1.624 9.727 1 97.31 131 MET A N 1
ATOM 1052 C CA . MET A 1 131 ? 3.32 2.982 10.102 1 97.31 131 MET A CA 1
ATOM 1053 C C . MET A 1 131 ? 2.688 4.008 9.172 1 97.31 131 MET A C 1
ATOM 1055 O O . MET A 1 131 ? 2.754 3.863 7.949 1 97.31 131 MET A O 1
ATOM 1059 N N . HIS A 1 132 ? 2.039 5.02 9.719 1 98.06 132 HIS A N 1
ATOM 1060 C CA . HIS A 1 132 ? 1.436 6.117 8.977 1 98.06 132 HIS A CA 1
ATOM 1061 C C . HIS A 1 132 ? 1.391 7.395 9.812 1 98.06 132 HIS A C 1
ATOM 1063 O O . HIS A 1 132 ? 1.583 7.348 11.031 1 98.06 132 HIS A O 1
ATOM 1069 N N . ALA A 1 133 ? 1.232 8.492 9.172 1 97.69 133 ALA A N 1
ATOM 1070 C CA . ALA A 1 133 ? 1.158 9.766 9.883 1 97.69 133 ALA A CA 1
ATOM 1071 C C . ALA A 1 133 ? -0.138 9.875 10.68 1 97.69 133 ALA A C 1
ATOM 1073 O O . ALA A 1 133 ? -1.196 9.438 10.219 1 97.69 133 ALA A O 1
ATOM 1074 N N . THR A 1 134 ? 0.031 10.484 11.781 1 95.75 134 THR A N 1
ATOM 1075 C CA . THR A 1 134 ? -1.183 10.859 12.5 1 95.75 134 THR A CA 1
ATOM 1076 C C . THR A 1 134 ? -1.954 11.938 11.742 1 95.75 134 THR A C 1
ATOM 1078 O O . THR A 1 134 ? -1.367 12.703 10.977 1 95.75 134 THR A O 1
ATOM 1081 N N . GLY A 1 135 ? -3.199 12.078 11.906 1 95 135 GLY A N 1
ATOM 1082 C CA . GLY A 1 135 ? -4.102 12.758 11 1 95 135 GLY A CA 1
ATOM 1083 C C . GLY A 1 135 ? -4.207 14.25 11.273 1 95 135 GLY A C 1
ATOM 1084 O O . GLY A 1 135 ? -4.816 14.984 10.492 1 95 135 GLY A O 1
ATOM 1085 N N . GLN A 1 136 ? -3.531 14.758 12.328 1 97.38 136 GLN A N 1
ATOM 1086 C CA . GLN A 1 136 ? -3.693 16.156 12.695 1 97.38 136 GLN A CA 1
ATOM 1087 C C . GLN A 1 136 ? -3.031 17.078 11.664 1 97.38 136 GLN A C 1
ATOM 1089 O O . GLN A 1 136 ? -3.596 18.109 11.289 1 97.38 136 GLN A O 1
ATOM 1094 N N . ILE A 1 137 ? -1.844 16.688 11.25 1 98.44 137 ILE A N 1
ATOM 1095 C CA . ILE A 1 137 ? -1.142 17.406 10.188 1 98.44 137 ILE A CA 1
ATOM 1096 C C . ILE A 1 137 ? -0.138 16.469 9.508 1 98.44 137 ILE A C 1
ATOM 1098 O O . ILE A 1 137 ? 0.534 15.68 10.18 1 98.44 137 ILE A O 1
ATOM 1102 N N . TYR A 1 138 ? -0.049 16.484 8.234 1 98.75 138 TYR A N 1
ATOM 1103 C CA . TYR A 1 138 ? 1.008 15.836 7.461 1 98.75 138 TYR A CA 1
ATOM 1104 C C . TYR A 1 138 ? 1.186 16.516 6.109 1 98.75 138 TYR A C 1
ATOM 1106 O O . TYR A 1 138 ? 0.309 17.266 5.66 1 98.75 138 TYR A O 1
ATOM 1114 N N . ALA A 1 139 ? 2.34 16.344 5.527 1 98.81 139 ALA A N 1
ATOM 1115 C CA . ALA A 1 139 ? 2.678 16.891 4.219 1 98.81 139 ALA A CA 1
ATOM 1116 C C . ALA A 1 139 ? 3.221 15.805 3.291 1 98.81 139 ALA A C 1
ATOM 1118 O O . ALA A 1 139 ? 3.893 14.875 3.74 1 98.81 139 ALA A O 1
ATOM 1119 N N . ILE A 1 140 ? 2.863 15.961 2.041 1 98.88 140 ILE A N 1
ATOM 1120 C CA . ILE A 1 140 ? 3.414 15.062 1.027 1 98.88 140 ILE A CA 1
ATOM 1121 C C . ILE A 1 140 ? 4.02 15.883 -0.11 1 98.88 140 ILE A C 1
ATOM 1123 O O . ILE A 1 140 ? 3.539 16.984 -0.418 1 98.88 140 ILE A O 1
ATOM 1127 N N . SER A 1 141 ? 5.074 15.391 -0.705 1 98.62 141 SER A N 1
ATOM 1128 C CA . SER A 1 141 ? 5.734 16.078 -1.812 1 98.62 141 SER A CA 1
ATOM 1129 C C . SER A 1 141 ? 4.891 16.016 -3.08 1 98.62 141 SER A C 1
ATOM 1131 O O . SER A 1 141 ? 3.941 15.242 -3.164 1 98.62 141 SER A O 1
ATOM 1133 N N . LYS A 1 142 ? 5.258 16.797 -3.971 1 98.12 142 LYS A N 1
ATOM 1134 C CA . LYS A 1 142 ? 4.559 16.938 -5.242 1 98.12 142 LYS A CA 1
ATOM 1135 C C . LYS A 1 142 ? 4.414 15.602 -5.953 1 98.12 142 LYS A C 1
ATOM 1137 O O . LYS A 1 142 ? 3.357 15.305 -6.516 1 98.12 142 LYS A O 1
ATOM 1142 N N . ASP A 1 143 ? 5.414 14.781 -5.938 1 98 143 ASP A N 1
ATOM 1143 C CA . ASP A 1 143 ? 5.383 13.484 -6.602 1 98 143 ASP A CA 1
ATOM 1144 C C . ASP A 1 143 ? 4.312 12.578 -6 1 98 143 ASP A C 1
ATOM 1146 O O . ASP A 1 143 ? 3.637 11.844 -6.723 1 98 143 ASP A O 1
ATOM 1150 N N . LEU A 1 144 ? 4.172 12.68 -4.738 1 98.81 144 LEU A N 1
ATOM 1151 C CA . LEU A 1 144 ? 3.17 11.844 -4.09 1 98.81 144 LEU A CA 1
ATOM 1152 C C . LEU A 1 144 ? 1.764 12.367 -4.355 1 98.81 144 LEU A C 1
ATOM 1154 O O . LEU A 1 144 ? 0.822 11.586 -4.504 1 98.81 144 LEU A O 1
ATOM 1158 N N . ALA A 1 145 ? 1.621 13.68 -4.398 1 98.75 145 ALA A N 1
ATOM 1159 C CA . ALA A 1 145 ? 0.335 14.242 -4.797 1 98.75 145 ALA A CA 1
ATOM 1160 C C . ALA A 1 145 ? -0.018 13.852 -6.227 1 98.75 145 ALA A C 1
ATOM 1162 O O . ALA A 1 145 ? -1.18 13.562 -6.531 1 98.75 145 ALA A O 1
ATOM 1163 N N . ALA A 1 146 ? 0.939 13.875 -7.094 1 98.56 146 ALA A N 1
ATOM 1164 C CA . ALA A 1 146 ? 0.742 13.414 -8.469 1 98.56 146 ALA A CA 1
ATOM 1165 C C . ALA A 1 146 ? 0.268 11.961 -8.492 1 98.56 146 ALA A C 1
ATOM 1167 O O . ALA A 1 146 ? -0.676 11.625 -9.211 1 98.56 146 ALA A O 1
ATOM 1168 N N . TYR A 1 147 ? 0.941 11.156 -7.73 1 98.75 147 TYR A N 1
ATOM 1169 C CA . TYR A 1 147 ? 0.553 9.75 -7.66 1 98.75 147 TYR A CA 1
ATOM 1170 C C . TYR A 1 147 ? -0.914 9.609 -7.273 1 98.75 147 TYR A C 1
ATOM 1172 O O . TYR A 1 147 ? -1.657 8.852 -7.898 1 98.75 147 TYR A O 1
ATOM 1180 N N . ILE A 1 148 ? -1.305 10.32 -6.219 1 98.75 148 ILE A N 1
ATOM 1181 C CA . ILE A 1 148 ? -2.691 10.258 -5.77 1 98.75 148 ILE A CA 1
ATOM 1182 C C . ILE A 1 148 ? -3.619 10.703 -6.898 1 98.75 148 ILE A C 1
ATOM 1184 O O . ILE A 1 148 ? -4.629 10.055 -7.176 1 98.75 148 ILE A O 1
ATOM 1188 N N . SER A 1 149 ? -3.262 11.766 -7.531 1 98.38 149 SER A N 1
ATOM 1189 C CA . SER A 1 149 ? -4.098 12.305 -8.602 1 98.38 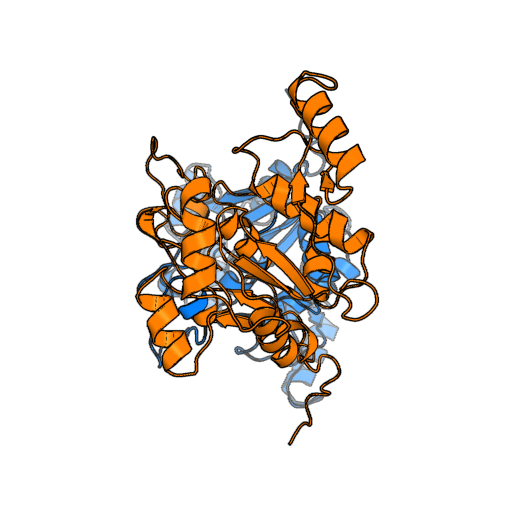149 SER A CA 1
ATOM 1190 C C . SER A 1 149 ? -4.234 11.32 -9.75 1 98.38 149 SER A C 1
ATOM 1192 O O . SER A 1 149 ? -5.344 11.039 -10.211 1 98.38 149 SER A O 1
ATOM 1194 N N . PHE A 1 150 ? -3.152 10.734 -10.164 1 97.69 150 PHE A N 1
ATOM 1195 C CA . PHE A 1 150 ? -3.131 9.867 -11.344 1 97.69 150 PHE A CA 1
ATOM 1196 C C . PHE A 1 150 ? -3.809 8.531 -11.039 1 97.69 150 PHE A C 1
ATOM 1198 O O . PHE A 1 150 ? -4.426 7.934 -11.93 1 97.69 150 PHE A O 1
ATOM 1205 N N . ASN A 1 151 ? -3.756 8.102 -9.852 1 98.19 151 ASN A N 1
ATOM 1206 C CA . ASN A 1 151 ? -4.293 6.793 -9.508 1 98.19 151 ASN A CA 1
ATOM 1207 C C . ASN A 1 151 ? -5.594 6.91 -8.719 1 98.19 151 ASN A C 1
ATOM 1209 O O . ASN A 1 151 ? -6.121 5.91 -8.227 1 98.19 151 ASN A O 1
ATOM 1213 N N . SER A 1 152 ? -6.121 8.086 -8.609 1 97.5 152 SER A N 1
ATOM 1214 C CA . SER A 1 152 ? -7.285 8.391 -7.789 1 97.5 152 SER A CA 1
ATOM 1215 C C . SER A 1 152 ? -8.43 7.418 -8.062 1 97.5 152 SER A C 1
ATOM 1217 O O . SER A 1 152 ? -9.062 6.926 -7.125 1 97.5 152 SER A O 1
ATOM 1219 N N . PRO A 1 153 ? -8.703 6.984 -9.297 1 96.62 153 PRO A N 1
ATOM 1220 C CA . PRO A 1 153 ? -9.859 6.125 -9.562 1 96.62 153 PRO A CA 1
ATOM 1221 C C . PRO A 1 153 ? -9.719 4.734 -8.953 1 96.62 153 PRO A C 1
ATOM 1223 O O . PRO A 1 153 ? -10.719 4.043 -8.742 1 96.62 153 PRO A O 1
ATOM 1226 N N . ILE A 1 154 ? -8.492 4.348 -8.617 1 98.06 154 ILE A N 1
ATOM 1227 C CA . ILE A 1 154 ? -8.344 2.965 -8.172 1 98.06 154 ILE A CA 1
ATOM 1228 C C . ILE A 1 154 ? -7.805 2.936 -6.742 1 98.06 154 ILE A C 1
ATOM 1230 O O . ILE A 1 154 ? -7.59 1.863 -6.176 1 98.06 154 ILE A O 1
ATOM 1234 N N . LEU A 1 155 ? -7.547 4.051 -6.105 1 98.44 155 LEU A N 1
ATOM 1235 C CA . LEU A 1 155 ? -7.109 4.082 -4.711 1 98.44 155 LEU A CA 1
ATOM 1236 C C . LEU A 1 155 ? -8.234 3.664 -3.777 1 98.44 155 LEU A C 1
ATOM 1238 O O . LEU A 1 155 ? -9.367 4.129 -3.918 1 98.44 155 LEU A O 1
ATOM 1242 N N . HIS A 1 156 ? -7.926 2.791 -2.893 1 98.06 156 HIS A N 1
ATOM 1243 C CA . HIS A 1 156 ? -8.898 2.301 -1.921 1 98.06 156 HIS A CA 1
ATOM 1244 C C . HIS A 1 156 ? -9.023 3.252 -0.736 1 98.06 156 HIS A C 1
ATOM 1246 O O . HIS A 1 156 ? -8.07 3.959 -0.401 1 98.06 156 HIS A O 1
ATOM 1252 N N . THR A 1 157 ? -10.195 3.285 -0.082 1 96.5 157 THR A N 1
ATOM 1253 C CA . THR A 1 157 ? -10.398 4.07 1.131 1 96.5 157 THR A CA 1
ATOM 1254 C C . THR A 1 157 ? -10.836 3.174 2.289 1 96.5 157 THR A C 1
ATOM 1256 O O . THR A 1 157 ? -11.875 2.512 2.213 1 96.5 157 THR A O 1
ATOM 1259 N N . TYR A 1 158 ? -10.062 3.08 3.285 1 96.31 158 TYR A N 1
ATOM 1260 C CA . TYR A 1 158 ? -10.391 2.379 4.52 1 96.31 158 TYR A CA 1
ATOM 1261 C C . TYR A 1 158 ? -11.148 3.291 5.48 1 96.31 158 TYR A C 1
ATOM 1263 O O . TYR A 1 158 ? -11.305 4.484 5.215 1 96.31 158 TYR A O 1
ATOM 1271 N N . ALA A 1 159 ? -11.648 2.723 6.562 1 93.81 159 ALA A N 1
ATOM 1272 C CA . ALA A 1 159 ? -12.406 3.488 7.551 1 93.81 159 ALA A CA 1
ATOM 1273 C C . ALA A 1 159 ? -11.547 4.59 8.164 1 93.81 159 ALA A C 1
ATOM 1275 O O . ALA A 1 159 ? -12.016 5.715 8.359 1 93.81 159 ALA A O 1
ATOM 1276 N N . ASN A 1 160 ? -10.375 4.242 8.469 1 93.69 160 ASN A N 1
ATOM 1277 C CA . ASN A 1 160 ? -9.43 5.215 9.008 1 93.69 160 ASN A CA 1
ATOM 1278 C C . ASN A 1 160 ? -8.766 6.023 7.902 1 93.69 160 ASN A C 1
ATOM 1280 O O . ASN A 1 160 ? -8.023 5.469 7.086 1 93.69 160 ASN A O 1
ATOM 1284 N N . GLU A 1 161 ? -9.008 7.309 7.879 1 94.75 161 GLU A N 1
ATOM 1285 C CA . GLU A 1 161 ? -8.516 8.195 6.832 1 94.75 161 GLU A CA 1
ATOM 1286 C C . GLU A 1 161 ? -6.992 8.188 6.77 1 94.75 161 GLU A C 1
ATOM 1288 O O . GLU A 1 161 ? -6.41 8.141 5.684 1 94.75 161 GLU A O 1
ATOM 1293 N N . ASP A 1 162 ? -6.344 8.227 7.918 1 96.44 162 ASP A N 1
ATOM 1294 C CA . ASP A 1 162 ? -4.887 8.273 7.965 1 96.44 162 ASP A CA 1
ATOM 1295 C C . ASP A 1 162 ? -4.277 6.98 7.441 1 96.44 162 ASP A C 1
ATOM 1297 O O . ASP A 1 162 ? -3.266 7.004 6.738 1 96.44 162 ASP A O 1
ATOM 1301 N N . VAL A 1 163 ? -4.93 5.891 7.77 1 97.12 163 VAL A N 1
ATOM 1302 C CA . VAL A 1 163 ? -4.492 4.582 7.297 1 97.12 163 VAL A CA 1
ATOM 1303 C C . VAL A 1 163 ? -4.672 4.488 5.781 1 97.12 163 VAL A C 1
ATOM 1305 O O . VAL A 1 163 ? -3.834 3.916 5.086 1 97.12 163 VAL A O 1
ATOM 1308 N N . SER A 1 164 ? -5.789 5.07 5.289 1 97.69 164 SER A N 1
ATOM 1309 C CA . SER A 1 164 ? -5.992 5.102 3.844 1 97.69 164 SER A CA 1
ATOM 1310 C C . SER A 1 164 ? -4.828 5.785 3.135 1 97.69 164 SER A C 1
ATOM 1312 O O . SER A 1 164 ? -4.258 5.234 2.193 1 97.69 164 SER A O 1
ATOM 1314 N N . LEU A 1 165 ? -4.469 6.891 3.607 1 98.5 165 LEU A N 1
ATOM 1315 C CA . LEU A 1 165 ? -3.369 7.617 2.984 1 98.5 165 LEU A CA 1
ATOM 1316 C C . LEU A 1 165 ? -2.07 6.824 3.084 1 98.5 165 LEU A C 1
ATOM 1318 O O . LEU A 1 165 ? -1.349 6.676 2.096 1 98.5 165 LEU A O 1
ATOM 1322 N N . GLY A 1 166 ? -1.757 6.344 4.254 1 98.5 166 GLY A N 1
ATOM 1323 C CA . GLY A 1 166 ? -0.572 5.52 4.418 1 98.5 166 GLY A CA 1
ATOM 1324 C C . GLY A 1 166 ? -0.543 4.324 3.48 1 98.5 166 GLY A C 1
ATOM 1325 O O . GLY A 1 166 ? 0.515 3.959 2.965 1 98.5 166 GLY A O 1
ATOM 1326 N N . SER A 1 167 ? -1.691 3.713 3.242 1 98.62 167 SER A N 1
ATOM 1327 C CA . SER A 1 167 ? -1.784 2.527 2.396 1 98.62 167 SER A CA 1
ATOM 1328 C C . SER A 1 167 ? -1.479 2.861 0.941 1 98.62 167 SER A C 1
ATOM 1330 O O . SER A 1 167 ? -1.025 2.002 0.182 1 98.62 167 SER A O 1
ATOM 1332 N N . TRP A 1 168 ? -1.722 4.125 0.564 1 98.81 168 TRP A N 1
ATOM 1333 C CA . TRP A 1 168 ? -1.428 4.539 -0.804 1 98.81 168 TRP A CA 1
ATOM 1334 C C . TRP A 1 168 ? 0.077 4.613 -1.039 1 98.81 168 TRP A C 1
ATOM 1336 O O . TRP A 1 168 ? 0.535 4.594 -2.184 1 98.81 168 TRP A O 1
ATOM 1346 N N . PHE A 1 169 ? 0.867 4.656 0.082 1 98.81 169 PHE A N 1
ATOM 1347 C CA . PHE A 1 169 ? 2.279 4.98 -0.081 1 98.81 169 PHE A CA 1
ATOM 1348 C C . PHE A 1 169 ? 3.156 3.809 0.344 1 98.81 169 PHE A C 1
ATOM 1350 O O . PHE A 1 169 ? 4.34 3.756 0.004 1 98.81 169 PHE A O 1
ATOM 1357 N N . ILE A 1 170 ? 2.684 2.83 1.091 1 98.62 170 ILE A N 1
ATOM 1358 C CA . ILE A 1 170 ? 3.516 1.813 1.727 1 98.62 170 ILE A CA 1
ATOM 1359 C C . ILE A 1 170 ? 4.18 0.947 0.658 1 98.62 170 ILE A C 1
ATOM 1361 O O . ILE A 1 170 ? 5.25 0.382 0.886 1 98.62 170 ILE A O 1
ATOM 1365 N N . GLY A 1 171 ? 3.594 0.85 -0.524 1 98.69 171 GLY A N 1
ATOM 1366 C CA . GLY A 1 171 ? 4.156 0.063 -1.609 1 98.69 171 GLY A CA 1
ATOM 1367 C C . GLY A 1 171 ? 5.051 0.871 -2.531 1 98.69 171 GLY A C 1
ATOM 1368 O O . GLY A 1 171 ? 5.551 0.352 -3.531 1 98.69 171 GLY A O 1
ATOM 1369 N N . LEU A 1 172 ? 5.27 2.133 -2.215 1 98.81 172 LEU A N 1
ATOM 1370 C CA . LEU A 1 172 ? 6.066 3.025 -3.047 1 98.81 172 LEU A CA 1
ATOM 1371 C C . LEU A 1 172 ? 7.41 3.326 -2.389 1 98.81 172 LEU A C 1
ATOM 1373 O O . LEU A 1 172 ? 7.57 3.137 -1.181 1 98.81 172 LEU A O 1
ATOM 1377 N N . ASP A 1 173 ? 8.359 3.727 -3.252 1 98.12 173 ASP A N 1
ATOM 1378 C CA . ASP A 1 173 ? 9.641 4.223 -2.748 1 98.12 173 ASP A CA 1
ATOM 1379 C C . ASP A 1 173 ? 9.484 5.621 -2.15 1 98.12 173 ASP A C 1
ATOM 1381 O O . ASP A 1 173 ? 9.812 6.617 -2.799 1 98.12 173 ASP A O 1
ATOM 1385 N N . VAL A 1 174 ? 8.977 5.656 -0.921 1 98.5 174 VAL A N 1
ATOM 1386 C CA . VAL A 1 174 ? 8.648 6.883 -0.207 1 98.5 174 VAL A CA 1
ATOM 1387 C C . VAL A 1 174 ? 9.508 7 1.048 1 98.5 174 VAL A C 1
ATOM 1389 O O . VAL A 1 174 ? 9.719 6.012 1.759 1 98.5 174 VAL A O 1
ATOM 1392 N N . GLU A 1 175 ? 10.078 8.141 1.236 1 98 175 GLU A N 1
ATOM 1393 C CA . GLU A 1 175 ? 10.727 8.422 2.514 1 98 175 GLU A CA 1
ATOM 1394 C C . GLU A 1 175 ? 9.711 8.859 3.564 1 98 175 GLU A C 1
ATOM 1396 O O . GLU A 1 175 ? 9.109 9.93 3.447 1 98 175 GLU A O 1
ATOM 1401 N N . HIS A 1 176 ? 9.516 8.016 4.555 1 98 176 HIS A N 1
ATOM 1402 C CA . HIS A 1 176 ? 8.695 8.367 5.711 1 98 176 HIS A CA 1
ATOM 1403 C C . HIS A 1 176 ? 9.492 9.18 6.727 1 98 176 HIS A C 1
ATOM 1405 O O . HIS A 1 176 ? 10.5 8.703 7.258 1 98 176 HIS A O 1
ATOM 1411 N N . VAL A 1 177 ? 9.008 10.359 6.941 1 98.31 177 VAL A N 1
ATOM 1412 C CA . VAL A 1 177 ? 9.719 11.211 7.891 1 98.31 177 VAL A CA 1
ATOM 1413 C C . VAL A 1 177 ? 8.867 11.391 9.148 1 98.31 177 VAL A C 1
ATOM 1415 O O . VAL A 1 177 ? 7.785 11.977 9.102 1 98.31 177 VAL A O 1
ATOM 1418 N N . ASP A 1 178 ? 9.375 10.867 10.242 1 98.06 178 ASP A N 1
ATOM 1419 C CA . ASP A 1 178 ? 8.75 11.07 11.539 1 98.06 178 ASP A CA 1
ATOM 1420 C C . ASP A 1 178 ? 9.266 12.344 12.203 1 98.06 178 ASP A C 1
ATOM 1422 O O . ASP A 1 178 ? 10.336 12.344 12.812 1 98.06 178 ASP A O 1
ATOM 1426 N N . ASP A 1 179 ? 8.484 13.406 12.117 1 98.12 179 ASP A N 1
ATOM 1427 C CA . ASP A 1 179 ? 8.867 14.688 12.695 1 98.12 179 ASP A CA 1
ATOM 1428 C C . ASP A 1 179 ? 8.031 15.016 13.93 1 98.12 179 ASP A C 1
ATOM 1430 O O . ASP A 1 179 ? 6.902 15.492 13.805 1 98.12 179 ASP A O 1
ATOM 1434 N N . ARG A 1 180 ? 8.625 14.914 15.07 1 97.19 180 ARG A N 1
ATOM 1435 C CA . ARG A 1 180 ? 7.914 15.023 16.344 1 97.19 180 ARG A CA 1
ATOM 1436 C C . ARG A 1 180 ? 7.547 16.469 16.641 1 97.19 180 ARG A C 1
ATOM 1438 O O . ARG A 1 180 ? 6.738 16.734 17.531 1 97.19 180 ARG A O 1
ATOM 1445 N N . SER A 1 181 ? 8.094 17.438 15.953 1 97.5 181 SER A N 1
ATOM 1446 C CA . SER A 1 181 ? 7.672 18.828 16.109 1 97.5 181 SER A CA 1
ATOM 1447 C C . SER A 1 181 ? 6.262 19.031 15.562 1 97.5 181 SER A C 1
ATOM 1449 O O . SER A 1 181 ? 5.641 20.078 15.82 1 97.5 181 SER A O 1
ATOM 1451 N N . MET A 1 182 ? 5.723 18.031 14.852 1 98.12 182 MET A N 1
ATOM 1452 C CA . MET A 1 182 ? 4.402 18.141 14.234 1 98.12 182 MET A CA 1
ATOM 1453 C C . MET A 1 182 ? 3.32 17.578 15.148 1 98.12 182 MET A C 1
ATOM 1455 O O . MET A 1 182 ? 2.158 17.484 14.75 1 98.12 182 MET A O 1
ATOM 1459 N N . CYS A 1 183 ? 3.729 17.188 16.344 1 97.81 183 CYS A N 1
ATOM 1460 C CA . CYS A 1 183 ? 2.729 16.672 17.266 1 97.81 183 CYS A CA 1
ATOM 1461 C C . CYS A 1 183 ? 3.076 17.016 18.703 1 97.81 183 CYS A C 1
ATOM 1463 O O . CYS A 1 183 ? 3.072 16.156 19.578 1 97.81 183 CYS A O 1
ATOM 1465 N N . CYS A 1 184 ? 3.383 18.219 18.953 1 97.62 184 CYS A N 1
ATOM 1466 C CA . CYS A 1 184 ? 3.594 18.703 20.312 1 97.62 184 CYS A CA 1
ATOM 1467 C C . CYS A 1 184 ? 2.273 18.781 21.078 1 97.62 184 CYS A C 1
ATOM 1469 O O . CYS A 1 184 ? 1.225 19.031 20.469 1 97.62 184 CYS A O 1
ATOM 1471 N N . GLY A 1 185 ? 2.387 18.609 22.391 1 97.06 185 GLY A N 1
ATOM 1472 C CA . GLY A 1 185 ? 1.231 18.922 23.219 1 97.06 185 GLY A CA 1
ATOM 1473 C C . GLY A 1 185 ? 0.984 20.406 23.391 1 97.06 185 GLY A C 1
ATOM 1474 O O . GLY A 1 185 ? 1.904 21.203 23.234 1 97.06 185 GLY A O 1
ATOM 1475 N N . THR A 1 186 ? -0.247 20.766 23.656 1 96.5 186 THR A N 1
ATOM 1476 C CA . THR A 1 186 ? -0.539 22.141 24.016 1 96.5 186 THR A CA 1
ATOM 1477 C C . THR A 1 186 ? 0.177 22.531 25.297 1 96.5 186 THR A C 1
ATOM 1479 O O . THR A 1 186 ? 0.876 21.703 25.906 1 96.5 186 THR A O 1
ATOM 1482 N N . PRO A 1 187 ? 0.049 23.797 25.688 1 93.56 187 PRO A N 1
ATOM 1483 C CA . PRO A 1 187 ? 0.752 24.172 26.922 1 93.56 187 PRO A CA 1
ATOM 1484 C C . PRO A 1 187 ? 0.438 23.219 28.078 1 93.56 187 PRO A C 1
ATOM 1486 O O . PRO A 1 187 ? -0.704 22.781 28.234 1 93.56 187 PRO A O 1
ATOM 1489 N N . PRO A 1 188 ? 1.569 22.828 28.766 1 94.62 188 PRO A N 1
ATOM 1490 C CA . PRO A 1 188 ? 2.869 23.5 28.828 1 94.62 188 PRO A CA 1
ATOM 1491 C C . PRO A 1 188 ? 3.889 22.891 27.859 1 94.62 188 PRO A C 1
ATOM 1493 O O . PRO A 1 188 ? 4.969 23.453 27.672 1 94.62 188 PRO A O 1
ATOM 1496 N N . ASP A 1 189 ? 3.627 21.812 27.219 1 94.25 189 ASP A N 1
ATOM 1497 C CA . ASP A 1 189 ? 4.605 21.094 26.406 1 94.25 189 ASP A CA 1
ATOM 1498 C C . ASP A 1 189 ? 5.184 21.984 25.312 1 94.25 189 ASP A C 1
ATOM 1500 O O . ASP A 1 189 ? 6.391 22.219 25.266 1 94.25 189 ASP A O 1
ATOM 1504 N N . CYS A 1 190 ? 4.402 22.531 24.484 1 95 190 CYS A N 1
ATOM 1505 C CA . CYS A 1 190 ? 4.84 23.359 23.375 1 95 190 CYS A CA 1
ATOM 1506 C C . CYS A 1 190 ? 5.539 24.625 23.859 1 95 190 CYS A C 1
ATOM 1508 O O . CYS A 1 190 ? 6.469 25.109 23.219 1 95 190 CYS A O 1
ATOM 1510 N N . GLU A 1 191 ? 5.105 25.109 25.031 1 92.19 191 GLU A N 1
ATOM 1511 C CA . GLU A 1 191 ? 5.723 26.297 25.609 1 92.19 191 GLU A CA 1
ATOM 1512 C C . GLU A 1 191 ? 7.152 26 26.062 1 92.19 191 GLU A C 1
ATOM 1514 O O . GLU A 1 191 ? 8.062 26.797 25.797 1 92.19 191 GLU A O 1
ATOM 1519 N N . TRP A 1 192 ? 7.266 24.922 26.703 1 92.31 192 TRP A N 1
ATOM 1520 C CA . TRP A 1 192 ? 8.586 24.531 27.188 1 92.31 192 TRP A CA 1
ATOM 1521 C C . TRP A 1 192 ? 9.547 24.297 26.016 1 92.31 192 TRP A C 1
ATOM 1523 O O . TRP A 1 192 ? 10.695 24.734 26.062 1 92.31 192 TRP A O 1
ATOM 1533 N N . LYS A 1 193 ? 9.086 23.734 25 1 92.06 193 LYS A N 1
ATOM 1534 C CA . LYS A 1 193 ? 9.906 23.484 23.828 1 92.06 193 LYS A CA 1
ATOM 1535 C C . LYS A 1 193 ? 10.328 24.797 23.172 1 92.06 193 LYS A C 1
ATOM 1537 O O . LYS A 1 193 ? 11.484 24.969 22.766 1 92.06 193 LYS A O 1
ATOM 1542 N N . ALA A 1 194 ? 9.43 25.672 23.109 1 88 194 ALA A N 1
ATOM 1543 C CA . ALA A 1 194 ? 9.727 26.969 22.531 1 88 194 ALA A CA 1
ATOM 1544 C C . ALA A 1 194 ? 10.797 27.703 23.344 1 88 194 ALA A C 1
ATOM 1546 O O . ALA A 1 194 ? 11.711 28.312 22.766 1 88 194 ALA A O 1
ATOM 1547 N N . LYS A 1 195 ? 10.727 27.625 24.594 1 88.88 195 LYS A N 1
ATOM 1548 C CA . LYS A 1 195 ? 11.672 28.297 25.484 1 88.88 195 LYS A CA 1
ATOM 1549 C C . LYS A 1 195 ? 13.07 27.703 25.344 1 88.88 195 LYS A C 1
ATOM 1551 O O . LYS A 1 195 ? 14.07 28.406 25.516 1 88.88 195 LYS A O 1
ATOM 1556 N N . GLU A 1 196 ? 13.031 26.453 25.016 1 90.62 196 GLU A N 1
ATOM 1557 C CA . GLU A 1 196 ? 14.305 25.781 24.859 1 90.62 196 GLU A CA 1
ATOM 1558 C C . GLU A 1 196 ? 14.852 25.938 23.438 1 90.62 196 GLU A C 1
ATOM 1560 O O . GLU A 1 196 ? 15.906 25.391 23.109 1 90.62 196 GLU A O 1
ATOM 1565 N N . GLY A 1 197 ? 14.133 26.625 22.609 1 85.19 197 GLY A N 1
ATOM 1566 C CA . GLY A 1 197 ? 14.617 26.922 21.266 1 85.19 197 GLY A CA 1
ATOM 1567 C C . GLY A 1 197 ? 14.141 25.938 20.219 1 85.19 197 GLY A C 1
ATOM 1568 O O . GLY A 1 197 ? 14.602 25.969 19.078 1 85.19 197 GLY A O 1
ATOM 1569 N N . SER A 1 198 ? 13.273 25.031 20.609 1 90.44 198 SER A N 1
ATOM 1570 C CA . SER A 1 198 ? 12.734 24.047 19.672 1 90.44 198 SER A CA 1
ATOM 1571 C C . SER A 1 198 ? 11.258 24.312 19.391 1 90.44 198 SER A C 1
ATOM 1573 O O . SER A 1 198 ? 10.383 23.656 19.969 1 90.44 198 SER A O 1
ATOM 1575 N N . VAL A 1 199 ? 10.984 25.141 18.453 1 92.31 199 VAL A N 1
ATOM 1576 C CA . VAL A 1 199 ? 9.617 25.547 18.125 1 92.31 199 VAL A CA 1
ATOM 1577 C C . VAL A 1 199 ? 8.875 24.391 17.469 1 92.31 199 VAL A C 1
ATOM 1579 O O . VAL A 1 199 ? 9.398 23.75 16.562 1 92.31 199 VAL A O 1
ATOM 1582 N N . CYS A 1 200 ? 7.664 24.203 17.953 1 97.44 200 CYS A N 1
ATOM 1583 C CA . CYS A 1 200 ? 6.816 23.156 17.391 1 97.44 200 CYS A CA 1
ATOM 1584 C C . CYS A 1 200 ? 6.188 23.625 16.078 1 97.44 200 CYS A C 1
ATOM 1586 O O . CYS A 1 200 ? 5.766 24.766 15.961 1 97.44 200 CYS A O 1
ATOM 1588 N N . VAL A 1 201 ? 6.133 22.703 15.164 1 97.88 201 VAL A N 1
ATOM 1589 C CA . VAL A 1 201 ? 5.371 22.938 13.945 1 97.88 201 VAL A CA 1
ATOM 1590 C C . VAL A 1 201 ? 3.877 22.938 14.266 1 97.88 201 VAL A C 1
ATOM 1592 O O . VAL A 1 201 ? 3.143 23.828 13.805 1 97.88 201 VAL A O 1
ATOM 1595 N N . ALA A 1 202 ? 3.453 21.984 15.039 1 98.44 202 ALA A N 1
ATOM 1596 C CA . ALA A 1 202 ? 2.041 21.875 15.398 1 98.44 202 ALA A CA 1
ATOM 1597 C C . ALA A 1 202 ? 1.87 21.484 16.859 1 98.44 202 ALA A C 1
ATOM 1599 O O . ALA A 1 202 ? 2.73 20.812 17.438 1 98.44 202 ALA A O 1
ATOM 1600 N N . SER A 1 203 ? 0.741 21.938 17.453 1 98.12 203 SER A N 1
ATOM 1601 C CA . SER A 1 203 ? 0.398 21.625 18.828 1 98.12 203 SER A CA 1
ATOM 1602 C C . SER A 1 203 ? -1.072 21.234 18.969 1 98.12 203 SER A C 1
ATOM 1604 O O . SER A 1 203 ? -1.944 21.906 18.406 1 98.12 203 SER A O 1
ATOM 1606 N N . PHE A 1 204 ? -1.369 20.156 19.656 1 98 204 PHE A N 1
ATOM 1607 C CA . PHE A 1 204 ? -2.73 19.688 19.906 1 98 204 PHE A CA 1
ATOM 1608 C C . PHE A 1 204 ? -2.771 18.75 21.109 1 98 204 PHE A C 1
ATOM 1610 O O . PHE A 1 204 ? -1.743 18.484 21.734 1 98 204 PHE A O 1
ATOM 1617 N N . ASP A 1 205 ? -3.977 18.328 21.438 1 96.75 205 ASP A N 1
ATOM 1618 C CA . ASP A 1 205 ? -4.223 17.406 22.547 1 96.75 205 ASP A CA 1
ATOM 1619 C C . ASP A 1 205 ? -4.562 16.016 22.031 1 96.75 205 ASP A C 1
ATOM 1621 O O . ASP A 1 205 ? -5.594 15.82 21.375 1 96.75 205 ASP A O 1
ATOM 1625 N N . TRP A 1 206 ? -3.771 15.008 22.422 1 93 206 TRP A N 1
ATOM 1626 C CA . TRP A 1 206 ? -3.953 13.648 21.922 1 93 206 TRP A CA 1
ATOM 1627 C C . TRP A 1 206 ? -5.332 13.109 22.297 1 93 206 TRP A C 1
ATOM 1629 O O . TRP A 1 206 ? -6.016 12.508 21.453 1 93 206 TRP A O 1
ATOM 1639 N N . PRO A 1 207 ? -5.82 13.344 23.469 1 93.56 207 PRO A N 1
ATOM 1640 C CA . PRO A 1 207 ? -7.121 12.781 23.844 1 93.56 207 PRO A CA 1
ATOM 1641 C C . PRO A 1 207 ? -8.258 13.273 22.953 1 93.56 207 PRO A C 1
ATOM 1643 O O . PRO A 1 207 ? -9.266 12.586 22.797 1 93.56 207 PRO A O 1
ATOM 1646 N N . CYS A 1 208 ? -8.062 14.453 22.375 1 94.88 208 CYS A N 1
ATOM 1647 C CA . CYS A 1 208 ? -9.125 15.039 21.547 1 94.88 208 CYS A CA 1
ATOM 1648 C C . CYS A 1 208 ? -8.773 14.969 20.078 1 94.88 208 CYS A C 1
ATOM 1650 O O . CYS A 1 208 ? -9.508 15.484 19.234 1 94.88 208 CYS A O 1
ATOM 1652 N N . SER A 1 209 ? -7.621 14.32 19.703 1 92 209 SER A N 1
ATOM 1653 C CA . SER A 1 209 ? -7.137 14.312 18.328 1 92 209 SER A CA 1
ATOM 1654 C C . SER A 1 209 ? -7.184 15.703 17.719 1 92 209 SER A C 1
ATOM 1656 O O . SER A 1 209 ? -7.562 15.859 16.547 1 92 209 SER A O 1
ATOM 1658 N N . GLY A 1 210 ? -6.992 16.703 18.438 1 96.25 210 GLY A N 1
ATOM 1659 C CA . GLY A 1 210 ? -7.051 18.141 18.234 1 96.25 210 GLY A CA 1
ATOM 1660 C C . GLY A 1 210 ? -7.008 18.938 19.516 1 96.25 210 GLY A C 1
ATOM 1661 O O . GLY A 1 210 ? -6.812 18.375 20.594 1 96.25 210 GLY A O 1
ATOM 1662 N N . ILE A 1 211 ? -7.066 20.219 19.391 1 96.75 211 ILE A N 1
ATOM 1663 C CA . ILE A 1 211 ? -7.164 21.031 20.594 1 96.75 211 ILE A CA 1
ATOM 1664 C C . ILE A 1 211 ? -8.539 20.844 21.234 1 96.75 211 ILE A C 1
ATOM 1666 O O . ILE A 1 211 ? -9.57 21.047 20.578 1 96.75 211 ILE A O 1
ATOM 1670 N N . CYS A 1 212 ? -8.531 20.375 22.484 1 97.44 212 CYS A N 1
ATOM 1671 C CA . CYS A 1 212 ? -9.797 20.281 23.203 1 97.44 212 CYS A CA 1
ATOM 1672 C C . CYS A 1 212 ? -10.453 21.656 23.328 1 97.44 212 CYS A C 1
ATOM 1674 O O . CYS A 1 212 ? -9.82 22.609 23.75 1 97.44 212 CYS A O 1
ATOM 1676 N N . ASN A 1 213 ? -11.773 21.797 22.938 1 96.56 213 ASN A N 1
ATOM 1677 C CA . ASN A 1 213 ? -12.484 23.062 22.953 1 96.56 213 ASN A CA 1
ATOM 1678 C C . ASN A 1 213 ? -11.734 24.125 22.141 1 96.56 213 ASN A C 1
ATOM 1680 O O . ASN A 1 213 ? -11.484 25.234 22.625 1 96.56 213 ASN A O 1
ATOM 1684 N N . ALA A 1 214 ? -11.438 23.781 20.969 1 96 214 ALA A N 1
ATOM 1685 C CA . ALA A 1 214 ? -10.531 24.531 20.109 1 96 214 ALA A CA 1
ATOM 1686 C C . ALA A 1 214 ? -11.023 25.969 19.922 1 96 214 ALA A C 1
ATOM 1688 O O . ALA A 1 214 ? -10.227 26.906 19.906 1 96 214 ALA A O 1
ATOM 1689 N N . VAL A 1 215 ? -12.305 26.234 19.797 1 94.5 215 VAL A N 1
ATOM 1690 C CA . VAL A 1 215 ? -12.844 27.562 19.562 1 94.5 215 VAL A CA 1
ATOM 1691 C C . VAL A 1 215 ? -12.453 28.484 20.734 1 94.5 215 VAL A C 1
ATOM 1693 O O . VAL A 1 215 ? -12.047 29.625 20.516 1 94.5 215 VAL A O 1
ATOM 1696 N N . GLU A 1 216 ? -12.469 27.969 21.875 1 96.12 216 GLU A N 1
ATOM 1697 C CA . GLU A 1 216 ? -12.203 28.766 23.078 1 96.12 216 GLU A CA 1
ATOM 1698 C C . GLU A 1 216 ? -10.703 28.844 23.359 1 96.12 216 GLU A C 1
ATOM 1700 O O . GLU A 1 216 ? -10.219 29.859 23.875 1 96.12 216 GLU A O 1
ATOM 1705 N N . ARG A 1 217 ? -10.016 27.797 22.984 1 96.94 217 ARG A N 1
ATOM 1706 C CA . ARG A 1 217 ? -8.664 27.656 23.516 1 96.94 217 ARG A CA 1
ATOM 1707 C C . ARG A 1 217 ? -7.621 28.016 22.469 1 96.94 217 ARG A C 1
ATOM 1709 O O . ARG A 1 217 ? -6.449 28.219 22.781 1 96.94 217 ARG A O 1
ATOM 1716 N N . MET A 1 218 ? -7.922 28.188 21.281 1 96.56 218 MET A N 1
ATOM 1717 C CA . MET A 1 218 ? -6.953 28.375 20.203 1 96.56 218 MET A CA 1
ATOM 1718 C C . MET A 1 218 ? -6.098 29.609 20.438 1 96.56 218 MET A C 1
ATOM 1720 O O . MET A 1 218 ? -4.883 29.578 20.25 1 96.56 218 MET A O 1
ATOM 1724 N N . LYS A 1 219 ? -6.715 30.688 20.844 1 95.44 219 LYS A N 1
ATOM 1725 C CA . LYS A 1 219 ? -5.992 31.938 21.062 1 95.44 219 LYS A CA 1
ATOM 1726 C C . LYS A 1 219 ? -4.969 31.781 22.188 1 95.44 219 LYS A C 1
ATOM 1728 O O . LYS A 1 219 ? -3.844 32.281 22.078 1 95.44 219 LYS A O 1
ATOM 1733 N N . GLU A 1 220 ? -5.383 31.156 23.219 1 95 220 GLU A N 1
ATOM 1734 C CA . GLU A 1 220 ? -4.477 30.906 24.328 1 95 220 GLU A CA 1
ATOM 1735 C C . GLU A 1 220 ? -3.285 30.047 23.891 1 95 220 GLU A C 1
ATOM 1737 O O . GLU A 1 220 ? -2.141 30.344 24.25 1 95 220 GLU A O 1
ATOM 1742 N N . VAL A 1 221 ? -3.531 28.969 23.141 1 96.19 221 VAL A N 1
ATOM 1743 C CA . VAL A 1 221 ? -2.48 28.094 22.641 1 96.19 221 VAL A CA 1
ATOM 1744 C C . VAL A 1 221 ? -1.53 28.875 21.734 1 96.19 221 VAL A C 1
ATOM 1746 O O . VAL A 1 221 ? -0.309 28.75 21.859 1 96.19 221 VAL A O 1
ATOM 1749 N N . HIS A 1 222 ? -2.051 29.719 20.875 1 94.62 222 HIS A N 1
ATOM 1750 C CA . HIS A 1 222 ? -1.241 30.531 19.984 1 94.62 222 HIS A CA 1
ATOM 1751 C C . HIS A 1 222 ? -0.336 31.484 20.781 1 94.62 222 HIS A C 1
ATOM 1753 O O . HIS A 1 222 ? 0.847 31.625 20.453 1 94.62 222 HIS A O 1
ATOM 1759 N N . ASN A 1 223 ? -0.847 32.062 21.812 1 93.75 223 ASN A N 1
ATOM 1760 C CA . ASN A 1 223 ? -0.079 33 22.609 1 93.75 223 ASN A CA 1
ATOM 1761 C C . ASN A 1 223 ? 1.067 32.344 23.359 1 93.75 223 ASN A C 1
ATOM 1763 O O . ASN A 1 223 ? 2.141 32.906 23.516 1 93.75 223 ASN A O 1
ATOM 1767 N N . SER A 1 224 ? 0.844 31.141 23.719 1 93.75 224 SER A N 1
ATOM 1768 C CA . SER A 1 224 ? 1.817 30.422 24.531 1 93.75 224 SER A CA 1
ATOM 1769 C C . SER A 1 224 ? 2.824 29.672 23.656 1 93.75 224 SER A C 1
ATOM 1771 O O . SER A 1 224 ? 4 29.562 24.016 1 93.75 224 SER A O 1
ATOM 1773 N N . CYS A 1 225 ? 2.328 29.156 22.5 1 93.62 225 CYS A N 1
ATOM 1774 C CA . CYS A 1 225 ? 3.119 28.219 21.719 1 93.62 225 CYS A CA 1
ATOM 1775 C C . CYS A 1 225 ? 3.49 28.812 20.359 1 93.62 225 CYS A C 1
ATOM 1777 O O . CYS A 1 225 ? 4.266 28.219 19.609 1 93.62 225 CYS A O 1
ATOM 1779 N N . GLY A 1 226 ? 2.969 29.875 20.031 1 93.56 226 GLY A N 1
ATOM 1780 C CA . GLY A 1 226 ? 3.158 30.469 18.719 1 93.56 226 GLY A CA 1
ATOM 1781 C C . GLY A 1 226 ? 4.578 30.938 18.469 1 93.56 226 GLY A C 1
ATOM 1782 O O . GLY A 1 226 ? 5.301 31.266 19.422 1 93.56 226 GLY A O 1
ATOM 1783 N N . GLU A 1 227 ? 4.922 30.922 17.25 1 92.38 227 GLU A N 1
ATOM 1784 C CA . GLU A 1 227 ? 6.195 31.516 16.844 1 92.38 227 GLU A CA 1
ATOM 1785 C C . GLU A 1 227 ? 6.113 33.031 16.797 1 92.38 227 GLU A C 1
ATOM 1787 O O . GLU A 1 227 ? 5.031 33.625 16.938 1 92.38 227 GLU A O 1
ATOM 1792 N N . ARG A 1 228 ? 7.281 33.625 16.75 1 86.19 228 ARG A N 1
ATOM 1793 C CA . ARG A 1 228 ? 7.324 35.094 16.734 1 86.19 228 ARG A CA 1
ATOM 1794 C C . ARG A 1 228 ? 6.602 35.625 15.5 1 86.19 228 ARG A C 1
ATOM 1796 O O . ARG A 1 228 ? 6.578 35 14.453 1 86.19 228 ARG A O 1
ATOM 1803 N N . ASP A 1 229 ? 6.031 36.812 15.711 1 83.75 229 ASP A N 1
ATOM 1804 C CA . ASP A 1 229 ? 5.352 37.469 14.594 1 83.75 229 ASP A CA 1
ATOM 1805 C C . ASP A 1 229 ? 6.285 37.594 13.391 1 83.75 229 ASP A C 1
ATOM 1807 O O . ASP A 1 229 ? 7.449 37.969 13.539 1 83.75 229 ASP A O 1
ATOM 1811 N N . GLY A 1 230 ? 5.832 37.219 12.312 1 83.06 230 GLY A N 1
ATOM 1812 C CA . GLY A 1 230 ? 6.59 37.375 11.078 1 83.06 230 GLY A CA 1
ATOM 1813 C C . GLY A 1 230 ? 7.59 36.25 10.852 1 83.06 230 GLY A C 1
ATOM 1814 O O . GLY A 1 230 ? 8.422 36.344 9.953 1 83.06 230 GLY A O 1
ATOM 1815 N N . ALA A 1 231 ? 7.543 35.281 11.672 1 84.56 231 ALA A N 1
ATOM 1816 C CA . ALA A 1 231 ? 8.5 34.188 11.555 1 84.56 231 ALA A CA 1
ATOM 1817 C C . ALA A 1 231 ? 8.5 33.594 10.148 1 84.56 231 ALA A C 1
ATOM 1819 O O . ALA A 1 231 ? 9.562 33.281 9.609 1 84.56 231 ALA A O 1
ATOM 1820 N N . VAL A 1 232 ? 7.367 33.531 9.57 1 84.5 232 VAL A N 1
ATOM 1821 C CA . VAL A 1 232 ? 7.234 32.938 8.242 1 84.5 232 VAL A CA 1
ATOM 1822 C C . VAL A 1 232 ? 8 33.75 7.223 1 84.5 232 VAL A C 1
ATOM 1824 O O . VAL A 1 232 ? 8.516 33.219 6.238 1 84.5 232 VAL A O 1
ATOM 1827 N N . TRP A 1 233 ? 8.188 35 7.414 1 82.88 233 TRP A N 1
ATOM 1828 C CA . TRP A 1 233 ? 8.836 35.906 6.469 1 82.88 233 TRP A CA 1
ATOM 1829 C C . TRP A 1 233 ? 10.352 35.75 6.539 1 82.88 233 TRP A C 1
ATOM 1831 O O . TRP A 1 233 ? 11.062 36.188 5.625 1 82.88 233 TRP A O 1
ATOM 1841 N N . ASN A 1 234 ? 10.781 35.156 7.535 1 81.75 234 ASN A N 1
ATOM 1842 C CA . ASN A 1 234 ? 12.227 35 7.723 1 81.75 234 ASN A CA 1
ATOM 1843 C C . ASN A 1 234 ? 12.727 33.656 7.223 1 81.75 234 ASN A C 1
ATOM 1845 O O . ASN A 1 234 ? 13.93 33.375 7.254 1 81.75 234 ASN A O 1
ATOM 1849 N N . VAL A 1 235 ? 11.82 32.875 6.77 1 81.56 235 VAL A N 1
ATOM 1850 C CA . VAL A 1 235 ? 12.219 31.578 6.27 1 81.56 235 VAL A CA 1
ATOM 1851 C C . VAL A 1 235 ? 12.828 31.719 4.875 1 81.56 235 VAL A C 1
ATOM 1853 O O . VAL A 1 235 ? 12.297 32.438 4.031 1 81.56 235 VAL A O 1
ATOM 1856 N N . ASP A 1 236 ? 14.016 31.156 4.66 1 75.38 236 ASP A N 1
ATOM 1857 C CA . ASP A 1 236 ? 14.641 31.078 3.34 1 75.38 236 ASP A CA 1
ATOM 1858 C C . ASP A 1 236 ? 14.172 29.844 2.578 1 75.38 236 ASP A C 1
ATOM 1860 O O . ASP A 1 236 ? 14.672 28.734 2.818 1 75.38 236 ASP A O 1
ATOM 1864 N N . LEU A 1 237 ? 13.242 30 1.78 1 70.31 237 LEU A N 1
ATOM 1865 C CA . LEU A 1 237 ? 12.648 28.875 1.058 1 70.31 237 LEU A CA 1
ATOM 1866 C C . LEU A 1 237 ? 13.492 28.5 -0.159 1 70.31 237 LEU A C 1
ATOM 1868 O O . LEU A 1 237 ? 13.281 27.453 -0.77 1 70.31 237 LEU A O 1
ATOM 1872 N N . TRP A 1 238 ? 14.422 29.328 -0.57 1 62.16 238 TRP A N 1
ATOM 1873 C CA . TRP A 1 238 ? 15.258 29.078 -1.739 1 62.16 238 TRP A CA 1
ATOM 1874 C C . TRP A 1 238 ? 16.609 28.484 -1.331 1 62.16 238 TRP A C 1
ATOM 1876 O O . TRP A 1 238 ? 17.562 28.516 -2.109 1 62.16 238 TRP A O 1
ATOM 1886 N N . ARG A 1 239 ? 16.578 28 -0.078 1 53.47 239 ARG A N 1
ATOM 1887 C CA . ARG A 1 239 ? 17.828 27.359 0.352 1 53.47 239 ARG A CA 1
ATOM 1888 C C . ARG A 1 239 ? 18.125 26.125 -0.491 1 53.47 239 ARG A C 1
ATOM 1890 O O . ARG A 1 239 ? 17.25 25.266 -0.683 1 53.47 239 ARG A O 1
ATOM 1897 N N . HIS A 1 240 ? 18.938 26.141 -1.497 1 48.66 240 HIS A N 1
ATOM 1898 C CA . HIS A 1 240 ? 19.453 24.969 -2.211 1 48.66 240 HIS A CA 1
ATOM 1899 C C . HIS A 1 240 ? 20.25 24.062 -1.278 1 48.66 240 HIS A C 1
ATOM 1901 O O . HIS A 1 240 ? 20.984 24.547 -0.406 1 48.66 240 HIS A O 1
ATOM 1907 N N . SER A 1 241 ? 19.719 23 -0.844 1 43.69 241 SER A N 1
ATOM 1908 C CA . SER A 1 241 ? 20.531 22.062 -0.064 1 43.69 241 SER A CA 1
ATOM 1909 C C . SER A 1 241 ? 21.969 22.031 -0.563 1 43.69 241 SER A C 1
ATOM 1911 O O . SER A 1 241 ? 22.219 21.75 -1.74 1 43.69 241 SER A O 1
ATOM 1913 N N . ILE A 1 242 ? 22.906 22.766 -0.107 1 33.75 242 ILE A N 1
ATOM 1914 C CA . ILE A 1 242 ? 24.312 22.578 -0.424 1 33.75 242 ILE A CA 1
ATOM 1915 C C . ILE A 1 242 ? 24.766 21.188 -0.02 1 33.75 242 ILE A C 1
ATOM 1917 O O . ILE A 1 242 ? 24.656 20.797 1.148 1 33.75 242 ILE A O 1
ATOM 1921 N N . ALA A 1 243 ? 24.672 20.25 -0.892 1 38.31 243 ALA A N 1
ATOM 1922 C CA . ALA A 1 243 ? 25.406 19 -0.757 1 38.31 243 ALA A CA 1
ATOM 1923 C C . ALA A 1 243 ? 26.828 19.25 -0.248 1 38.31 243 ALA A C 1
ATOM 1925 O O . ALA A 1 243 ? 27.625 19.922 -0.913 1 38.31 243 ALA A O 1
ATOM 1926 N N . SER A 1 244 ? 27.016 19.453 1.151 1 25 244 SER A N 1
ATOM 1927 C CA . SER A 1 244 ? 28.406 19.25 1.519 1 25 244 SER A CA 1
ATOM 1928 C C . SER A 1 244 ? 28.875 17.828 1.222 1 25 244 SER A C 1
ATOM 1930 O O . SER A 1 244 ? 28.109 16.875 1.405 1 25 244 SER A O 1
ATOM 1932 N N . MET B 1 1 ? -1.458 -25.078 -27.062 1 86.81 1 MET B N 1
ATOM 1933 C CA . MET B 1 1 ? -1.913 -24.469 -25.828 1 86.81 1 MET B CA 1
ATOM 1934 C C . MET B 1 1 ? -2.018 -22.953 -25.969 1 86.81 1 MET B C 1
ATOM 1936 O O . MET B 1 1 ? -3.059 -22.359 -25.656 1 86.81 1 MET B O 1
ATOM 1940 N N . GLU B 1 2 ? -0.991 -22.25 -26.594 1 87.31 2 GLU B N 1
ATOM 1941 C CA . GLU B 1 2 ? -1.02 -20.797 -26.766 1 87.31 2 GLU B CA 1
ATOM 1942 C C . GLU B 1 2 ? -2.084 -20.391 -27.781 1 87.31 2 GLU B C 1
ATOM 1944 O O . GLU B 1 2 ? -2.881 -19.484 -27.516 1 87.31 2 GLU B O 1
ATOM 1949 N N . LYS B 1 3 ? -2.221 -21.047 -28.938 1 86.12 3 LYS B N 1
ATOM 1950 C CA . LYS B 1 3 ? -3.154 -20.688 -29.984 1 86.12 3 LYS B CA 1
ATOM 1951 C C . LYS B 1 3 ? -4.578 -21.125 -29.641 1 86.12 3 LYS B C 1
ATOM 1953 O O . LYS B 1 3 ? -5.523 -20.344 -29.812 1 86.12 3 LYS B O 1
ATOM 1958 N N . GLU B 1 4 ? -4.703 -22.219 -29.047 1 83.69 4 GLU B N 1
ATOM 1959 C CA . GLU B 1 4 ? -6.027 -22.797 -28.859 1 83.69 4 GLU B CA 1
ATOM 1960 C C . GLU B 1 4 ? -6.637 -22.359 -27.516 1 83.69 4 GLU B C 1
ATOM 1962 O O . GLU B 1 4 ? -7.852 -22.172 -27.422 1 83.69 4 GLU B O 1
ATOM 1967 N N . LYS B 1 5 ? -5.789 -22.156 -26.5 1 86.5 5 LYS B N 1
ATOM 1968 C CA . LYS B 1 5 ? -6.34 -21.906 -25.172 1 86.5 5 LYS B CA 1
ATOM 1969 C C . LYS B 1 5 ? -5.895 -20.547 -24.656 1 86.5 5 LYS B C 1
ATOM 1971 O O . LYS B 1 5 ? -6.391 -20.078 -23.625 1 86.5 5 LYS B O 1
ATOM 1976 N N . GLY B 1 6 ? -4.977 -19.922 -25.375 1 90.19 6 GLY B N 1
ATOM 1977 C CA . GLY B 1 6 ? -4.512 -18.609 -24.953 1 90.19 6 GLY B CA 1
ATOM 1978 C C . GLY B 1 6 ? -3.646 -18.641 -23.703 1 90.19 6 GLY B C 1
ATOM 1979 O O . GLY B 1 6 ? -3.668 -17.719 -22.906 1 90.19 6 GLY B O 1
ATOM 1980 N N . ILE B 1 7 ? -2.982 -19.766 -23.453 1 93.88 7 ILE B N 1
ATOM 1981 C CA . ILE B 1 7 ? -2.127 -19.922 -22.281 1 93.88 7 ILE B CA 1
ATOM 1982 C C . ILE B 1 7 ? -0.661 -19.906 -22.703 1 93.88 7 ILE B C 1
ATOM 1984 O O . ILE B 1 7 ? -0.242 -20.672 -23.562 1 93.88 7 ILE B O 1
ATOM 1988 N N . VAL B 1 8 ? 0.075 -18.984 -22.188 1 96.31 8 VAL B N 1
ATOM 1989 C CA . VAL B 1 8 ? 1.513 -18.891 -22.422 1 96.31 8 VAL B CA 1
ATOM 1990 C C . VAL B 1 8 ? 2.266 -19.25 -21.141 1 96.31 8 VAL B C 1
ATOM 1992 O O . VAL B 1 8 ? 2.006 -18.672 -20.078 1 96.31 8 VAL B O 1
ATOM 1995 N N . ILE B 1 9 ? 3.141 -20.234 -21.141 1 96.25 9 ILE B N 1
ATOM 1996 C CA . ILE B 1 9 ? 3.969 -20.641 -20.016 1 96.25 9 ILE B CA 1
ATOM 1997 C C . ILE B 1 9 ? 5.445 -20.422 -20.344 1 96.25 9 ILE B C 1
ATOM 1999 O O . ILE B 1 9 ? 5.918 -20.859 -21.406 1 96.25 9 ILE B O 1
ATOM 2003 N N . ARG B 1 10 ? 6.121 -19.719 -19.562 1 97.06 10 ARG B N 1
ATOM 2004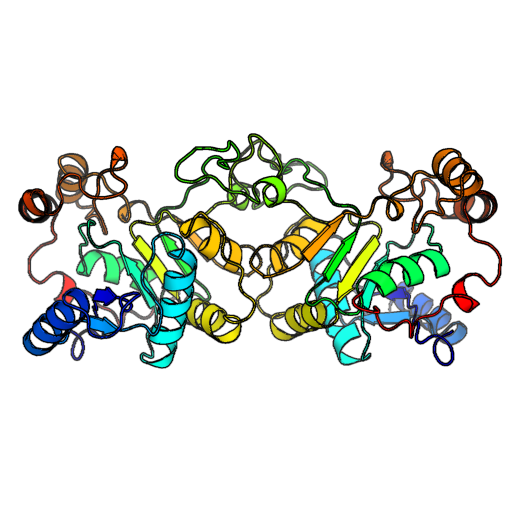 C CA . ARG B 1 10 ? 7.543 -19.453 -19.75 1 97.06 10 ARG B CA 1
ATOM 2005 C C . ARG B 1 10 ? 8.305 -19.609 -18.438 1 97.06 10 ARG B C 1
ATOM 2007 O O . ARG B 1 10 ? 7.77 -19.297 -17.359 1 97.06 10 ARG B O 1
ATOM 2014 N N . PHE B 1 11 ? 9.562 -20.094 -18.5 1 96.25 11 PHE B N 1
ATOM 2015 C CA . PHE B 1 11 ? 10.492 -20 -17.375 1 96.25 11 PHE B CA 1
ATOM 2016 C C . PHE B 1 11 ? 11.156 -18.625 -17.359 1 96.25 11 PHE B C 1
ATOM 2018 O O . PHE B 1 11 ? 11.805 -18.234 -18.328 1 96.25 11 PHE B O 1
ATOM 2025 N N . VAL B 1 12 ? 11.039 -17.906 -16.297 1 95.56 12 VAL B N 1
ATOM 2026 C CA . VAL B 1 12 ? 11.516 -16.531 -16.172 1 95.56 12 VAL B CA 1
ATOM 2027 C C . VAL B 1 12 ? 12.922 -16.516 -15.57 1 95.56 12 VAL B C 1
ATOM 2029 O O . VAL B 1 12 ? 13.125 -17.016 -14.461 1 95.56 12 VAL B O 1
ATOM 2032 N N . ILE B 1 13 ? 13.844 -15.953 -16.312 1 92.38 13 ILE B N 1
ATOM 2033 C CA . ILE B 1 13 ? 15.219 -15.969 -15.828 1 92.38 13 ILE B CA 1
ATOM 2034 C C . ILE B 1 13 ? 15.922 -14.68 -16.234 1 92.38 13 ILE B C 1
ATOM 2036 O O . ILE B 1 13 ? 15.648 -14.117 -17.297 1 92.38 13 ILE B O 1
ATOM 2040 N N . GLY B 1 14 ? 16.75 -14.148 -15.352 1 89.81 14 GLY B N 1
ATOM 2041 C CA . GLY B 1 14 ? 17.609 -13.023 -15.664 1 89.81 14 GLY B CA 1
ATOM 2042 C C . GLY B 1 14 ? 18.953 -13.445 -16.25 1 89.81 14 GLY B C 1
ATOM 2043 O O . GLY B 1 14 ? 19.031 -14.445 -16.953 1 89.81 14 GLY B O 1
ATOM 2044 N N . HIS B 1 15 ? 19.922 -12.578 -16.125 1 86.38 15 HIS B N 1
ATOM 2045 C CA . HIS B 1 15 ? 21.266 -12.883 -16.594 1 86.38 15 HIS B CA 1
ATOM 2046 C C . HIS B 1 15 ? 22.25 -12.969 -15.422 1 86.38 15 HIS B C 1
ATOM 2048 O O . HIS B 1 15 ? 21.938 -12.531 -14.312 1 86.38 15 HIS B O 1
ATOM 2054 N N . SER B 1 16 ? 23.281 -13.641 -15.695 1 83.19 16 SER B N 1
ATOM 2055 C CA . SER B 1 16 ? 24.312 -13.75 -14.672 1 83.19 16 SER B CA 1
ATOM 2056 C C . SER B 1 16 ? 25.062 -12.43 -14.492 1 83.19 16 SER B C 1
ATOM 2058 O O . SER B 1 16 ? 24.938 -11.523 -15.312 1 83.19 16 SER B O 1
ATOM 2060 N N . ALA B 1 17 ? 25.781 -12.305 -13.297 1 78.56 17 ALA B N 1
ATOM 2061 C CA . ALA B 1 17 ? 26.562 -11.102 -13.023 1 78.56 17 ALA B CA 1
ATOM 2062 C C . ALA B 1 17 ? 27.656 -10.906 -14.07 1 78.56 17 ALA B C 1
ATOM 2064 O O . ALA B 1 17 ? 28.078 -9.781 -14.336 1 78.56 17 ALA B O 1
ATOM 2065 N N . LYS B 1 18 ? 28.25 -12.07 -14.672 1 79.12 18 LYS B N 1
ATOM 2066 C CA . LYS B 1 18 ? 29.25 -12.016 -15.742 1 79.12 18 LYS B CA 1
ATOM 2067 C C . LYS B 1 18 ? 28.625 -12.367 -17.094 1 79.12 18 LYS B C 1
ATOM 2069 O O . LYS B 1 18 ? 28.484 -13.547 -17.422 1 79.12 18 LYS B O 1
ATOM 2074 N N . PRO B 1 19 ? 28.25 -11.344 -17.797 1 76.31 19 PRO B N 1
ATOM 2075 C CA . PRO B 1 19 ? 27.625 -11.625 -19.094 1 76.31 19 PRO B CA 1
ATOM 2076 C C . PRO B 1 19 ? 28.469 -12.547 -19.969 1 76.31 19 PRO B C 1
ATOM 2078 O O . PRO B 1 19 ? 29.688 -12.367 -20.078 1 76.31 19 PRO B O 1
ATOM 2081 N N . GLY B 1 20 ? 27.922 -13.617 -20.438 1 75.44 20 GLY B N 1
ATOM 2082 C CA . GLY B 1 20 ? 28.609 -14.531 -21.328 1 75.44 20 GLY B CA 1
ATOM 2083 C C . GLY B 1 20 ? 29.312 -15.664 -20.609 1 75.44 20 GLY B C 1
ATOM 2084 O O . GLY B 1 20 ? 30 -16.469 -21.25 1 75.44 20 GLY B O 1
ATOM 2085 N N . GLY B 1 21 ? 29.109 -15.734 -19.375 1 80.69 21 GLY B N 1
ATOM 2086 C CA . GLY B 1 21 ? 29.734 -16.812 -18.625 1 80.69 21 GLY B CA 1
ATOM 2087 C C . GLY B 1 21 ? 29.141 -18.172 -18.906 1 80.69 21 GLY B C 1
ATOM 2088 O O . GLY B 1 21 ? 28.312 -18.312 -19.797 1 80.69 21 GLY B O 1
ATOM 2089 N N . VAL B 1 22 ? 29.688 -19.25 -18.234 1 84 22 VAL B N 1
ATOM 2090 C CA . VAL B 1 22 ? 29.297 -20.641 -18.422 1 84 22 VAL B CA 1
ATOM 2091 C C . VAL B 1 22 ? 27.797 -20.797 -18.203 1 84 22 VAL B C 1
ATOM 2093 O O . VAL B 1 22 ? 27.125 -21.516 -18.953 1 84 22 VAL B O 1
ATOM 2096 N N . LEU B 1 23 ? 27.297 -20.125 -17.234 1 82.81 23 LEU B N 1
ATOM 2097 C CA . LEU B 1 23 ? 25.875 -20.234 -16.938 1 82.81 23 LEU B CA 1
ATOM 2098 C C . LEU B 1 23 ? 25.047 -19.641 -18.062 1 82.81 23 LEU B C 1
ATOM 2100 O O . LEU B 1 23 ? 24.047 -20.234 -18.5 1 82.81 23 LEU B O 1
ATOM 2104 N N . ASP B 1 24 ? 25.453 -18.562 -18.547 1 85.19 24 ASP B N 1
ATOM 2105 C CA . ASP B 1 24 ? 24.734 -17.922 -19.641 1 85.19 24 ASP B CA 1
ATOM 2106 C C . ASP B 1 24 ? 24.766 -18.781 -20.906 1 85.19 24 ASP B C 1
ATOM 2108 O O . ASP B 1 24 ? 23.766 -18.891 -21.609 1 85.19 24 ASP B O 1
ATOM 2112 N N . LYS B 1 25 ? 25.859 -19.344 -21.125 1 86.88 25 LYS B N 1
ATOM 2113 C CA . LYS B 1 25 ? 25.969 -20.219 -22.281 1 86.88 25 LYS B CA 1
ATOM 2114 C C . LYS B 1 25 ? 25.062 -21.438 -22.141 1 86.88 25 LYS B C 1
ATOM 2116 O O . LYS B 1 25 ? 24.469 -21.891 -23.125 1 86.88 25 LYS B O 1
ATOM 2121 N N . GLY B 1 26 ? 25.031 -21.984 -20.938 1 89.06 26 GLY B N 1
ATOM 2122 C CA . GLY B 1 26 ? 24.109 -23.078 -20.688 1 89.06 26 GLY B CA 1
ATOM 2123 C C . GLY B 1 26 ? 22.656 -22.703 -20.922 1 89.06 26 GLY B C 1
ATOM 2124 O O . GLY B 1 26 ? 21.906 -23.484 -21.516 1 89.06 26 GLY B O 1
ATOM 2125 N N . ILE B 1 27 ? 22.312 -21.578 -20.484 1 88.38 27 ILE B N 1
ATOM 2126 C CA . ILE B 1 27 ? 20.953 -21.094 -20.672 1 88.38 27 ILE B CA 1
ATOM 2127 C C . ILE B 1 27 ? 20.688 -20.859 -22.156 1 88.38 27 ILE B C 1
ATOM 2129 O O . ILE B 1 27 ? 19.609 -21.188 -22.641 1 88.38 27 ILE B O 1
ATOM 2133 N N . ASP B 1 28 ? 21.672 -20.281 -22.844 1 89.25 28 ASP B N 1
ATOM 2134 C CA . ASP B 1 28 ? 21.516 -20.062 -24.281 1 89.25 28 ASP B CA 1
ATOM 2135 C C . ASP B 1 28 ? 21.281 -21.375 -25.016 1 89.25 28 ASP B C 1
ATOM 2137 O O . ASP B 1 28 ? 20.438 -21.453 -25.906 1 89.25 28 ASP B O 1
ATOM 2141 N N . ALA B 1 29 ? 22.031 -22.312 -24.672 1 92.06 29 ALA B N 1
ATOM 2142 C CA . ALA B 1 29 ? 21.906 -23.625 -25.297 1 92.06 29 ALA B CA 1
ATOM 2143 C C . ALA B 1 29 ? 20.531 -24.219 -25.016 1 92.06 29 ALA B C 1
ATOM 2145 O O . ALA B 1 29 ? 19.891 -24.781 -25.922 1 92.06 29 ALA B O 1
ATOM 2146 N N . GLU B 1 30 ? 20.141 -24.156 -23.781 1 91.25 30 GLU B N 1
ATOM 2147 C CA . GLU B 1 30 ? 18.812 -24.656 -23.406 1 91.25 30 GLU B CA 1
ATOM 2148 C C . GLU B 1 30 ? 17.719 -23.906 -24.141 1 91.25 30 GLU B C 1
ATOM 2150 O O . GLU B 1 30 ? 16.75 -24.5 -24.609 1 91.25 30 GLU B O 1
ATOM 2155 N N . ASP B 1 31 ? 17.891 -22.641 -24.219 1 89.81 31 ASP B N 1
ATOM 2156 C CA . ASP B 1 31 ? 16.891 -21.812 -24.906 1 89.81 31 ASP B CA 1
ATOM 2157 C C . ASP B 1 31 ? 16.812 -22.156 -26.391 1 89.81 31 ASP B C 1
ATOM 2159 O O . ASP B 1 31 ? 15.727 -22.125 -26.969 1 89.81 31 ASP B O 1
ATOM 2163 N N . ALA B 1 32 ? 17.922 -22.391 -27 1 91.56 32 ALA B N 1
ATOM 2164 C CA . ALA B 1 32 ? 17.953 -22.781 -28.422 1 91.56 32 ALA B CA 1
ATOM 2165 C C . ALA B 1 32 ? 17.172 -24.078 -28.641 1 91.56 32 ALA B C 1
ATOM 2167 O O . ALA B 1 32 ? 16.547 -24.25 -29.703 1 91.56 32 ALA B O 1
ATOM 2168 N N . GLU B 1 33 ? 17.188 -24.844 -27.672 1 92.94 33 GLU B N 1
ATOM 2169 C CA . GLU B 1 33 ? 16.547 -26.156 -27.781 1 92.94 33 GLU B CA 1
ATOM 2170 C C . GLU B 1 33 ? 15.047 -26.047 -27.5 1 92.94 33 GLU B C 1
ATOM 2172 O O . GLU B 1 33 ? 14.234 -26.609 -28.234 1 92.94 33 GLU B O 1
ATOM 2177 N N . HIS B 1 34 ? 14.641 -25.375 -26.453 1 91.5 34 HIS B N 1
ATOM 2178 C CA . HIS B 1 34 ? 13.273 -25.469 -25.953 1 91.5 34 HIS B CA 1
ATOM 2179 C C . HIS B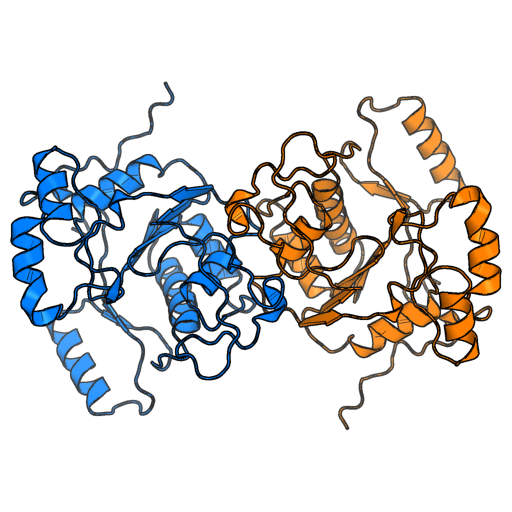 1 34 ? 12.492 -24.188 -26.234 1 91.5 34 HIS B C 1
ATOM 2181 O O . HIS B 1 34 ? 11.266 -24.219 -26.344 1 91.5 34 HIS B O 1
ATOM 2187 N N . GLN B 1 35 ? 13.133 -22.953 -26.25 1 91.69 35 GLN B N 1
ATOM 2188 C CA . GLN B 1 35 ? 12.555 -21.641 -26.562 1 91.69 35 GLN B CA 1
ATOM 2189 C C . GLN B 1 35 ? 11.383 -21.328 -25.656 1 91.69 35 GLN B C 1
ATOM 2191 O O . GLN B 1 35 ? 10.328 -20.875 -26.109 1 91.69 35 GLN B O 1
ATOM 2196 N N . ASP B 1 36 ? 11.547 -21.703 -24.375 1 93.69 36 ASP B N 1
ATOM 2197 C CA . ASP B 1 36 ? 10.453 -21.484 -23.438 1 93.69 36 ASP B CA 1
ATOM 2198 C C . ASP B 1 36 ? 10.875 -20.578 -22.281 1 93.69 36 ASP B C 1
ATOM 2200 O O . ASP B 1 36 ? 10.258 -20.594 -21.219 1 93.69 36 ASP B O 1
ATOM 2204 N N . PHE B 1 37 ? 11.922 -19.812 -22.562 1 94.38 37 PHE B N 1
ATOM 2205 C CA . PHE B 1 37 ? 12.375 -18.859 -21.562 1 94.38 37 PHE B CA 1
ATOM 2206 C C . PHE B 1 37 ? 11.766 -17.484 -21.812 1 94.38 37 PHE B C 1
ATOM 2208 O O . PHE B 1 37 ? 11.539 -17.094 -22.969 1 94.38 37 PHE B O 1
ATOM 2215 N N . LEU B 1 38 ? 11.453 -16.766 -20.797 1 95.31 38 LEU B N 1
ATOM 2216 C CA . LEU B 1 38 ? 11.352 -15.312 -20.797 1 95.31 38 LEU B CA 1
ATOM 2217 C C . LEU B 1 38 ? 12.57 -14.688 -20.109 1 95.31 38 LEU B C 1
ATOM 2219 O O . LEU B 1 38 ? 12.719 -14.781 -18.891 1 95.31 38 LEU B O 1
ATOM 2223 N N . ARG B 1 39 ? 13.367 -14.07 -20.906 1 92.06 39 ARG B N 1
ATOM 2224 C CA . ARG B 1 39 ? 14.594 -13.469 -20.391 1 92.06 39 ARG B CA 1
ATOM 2225 C C . ARG B 1 39 ? 14.359 -12.039 -19.938 1 92.06 39 ARG B C 1
ATOM 2227 O O . ARG B 1 39 ? 13.859 -11.211 -20.703 1 92.06 39 ARG B O 1
ATOM 2234 N N . LEU B 1 40 ? 14.648 -11.812 -18.703 1 93.31 40 LEU B N 1
ATOM 2235 C CA . LEU B 1 40 ? 14.531 -10.469 -18.156 1 93.31 40 LEU B CA 1
ATOM 2236 C C . LEU B 1 40 ? 15.875 -9.742 -18.188 1 93.31 40 LEU B C 1
ATOM 2238 O O . LEU B 1 40 ? 16.922 -10.375 -18.062 1 93.31 40 LEU B O 1
ATOM 2242 N N . ASN B 1 41 ? 15.812 -8.445 -18.312 1 87.88 41 ASN B N 1
ATOM 2243 C CA . ASN B 1 41 ? 17.016 -7.629 -18.281 1 87.88 41 ASN B CA 1
ATOM 2244 C C . ASN B 1 41 ? 17.391 -7.242 -16.859 1 87.88 41 ASN B C 1
ATOM 2246 O O . ASN B 1 41 ? 17.328 -6.066 -16.484 1 87.88 41 ASN B O 1
ATOM 2250 N N . LEU B 1 42 ? 17.75 -8.188 -16.109 1 88.25 42 LEU B N 1
ATOM 2251 C CA . LEU B 1 42 ? 18.219 -7.984 -14.742 1 88.25 42 LEU B CA 1
ATOM 2252 C C . LEU B 1 42 ? 19.234 -9.062 -14.352 1 88.25 42 LEU B C 1
ATOM 2254 O O . LEU B 1 42 ? 19.25 -10.141 -14.945 1 88.25 42 LEU B O 1
ATOM 2258 N N . ILE B 1 43 ? 20.078 -8.688 -13.453 1 82.5 43 ILE B N 1
ATOM 2259 C CA . ILE B 1 43 ? 21.031 -9.656 -12.922 1 82.5 43 ILE B CA 1
ATOM 2260 C C . ILE B 1 43 ? 20.375 -10.508 -11.844 1 82.5 43 ILE B C 1
ATOM 2262 O O . ILE B 1 43 ? 19.734 -9.977 -10.93 1 82.5 43 ILE B O 1
ATOM 2266 N N . GLU B 1 44 ? 20.531 -11.805 -12.023 1 82.12 44 GLU B N 1
ATOM 2267 C CA . GLU B 1 44 ? 19.922 -12.734 -11.062 1 82.12 44 GLU B CA 1
ATOM 2268 C C . GLU B 1 44 ? 20.578 -12.602 -9.695 1 82.12 44 GLU B C 1
ATOM 2270 O O . GLU B 1 44 ? 21.797 -12.398 -9.594 1 82.12 44 GLU B O 1
ATOM 2275 N N . GLY B 1 45 ? 19.828 -12.609 -8.547 1 72.5 45 GLY B N 1
ATOM 2276 C CA . GLY B 1 45 ? 20.234 -12.594 -7.156 1 72.5 45 GLY B CA 1
ATOM 2277 C C . GLY B 1 45 ? 19.062 -12.602 -6.188 1 72.5 45 GLY B C 1
ATOM 2278 O O . GLY B 1 45 ? 18 -12.078 -6.496 1 72.5 45 GLY B O 1
ATOM 2279 N N . TYR B 1 46 ? 19.266 -13.477 -5.215 1 60.31 46 TYR B N 1
ATOM 2280 C CA . TYR B 1 46 ? 18.156 -13.633 -4.281 1 60.31 46 TYR B CA 1
ATOM 2281 C C . TYR B 1 46 ? 17.719 -12.281 -3.713 1 60.31 46 TYR B C 1
ATOM 2283 O O . TYR B 1 46 ? 16.531 -12.031 -3.525 1 60.31 46 TYR B O 1
ATOM 2291 N N . LYS B 1 47 ? 18.719 -11.438 -3.438 1 62.72 47 LYS B N 1
ATOM 2292 C CA . LYS B 1 47 ? 18.391 -10.148 -2.832 1 62.72 47 LYS B CA 1
ATOM 2293 C C . LYS B 1 47 ? 17.609 -9.273 -3.801 1 62.72 47 LYS B C 1
ATOM 2295 O O . LYS B 1 47 ? 17.141 -8.195 -3.426 1 62.72 47 LYS B O 1
ATOM 2300 N N . LYS B 1 48 ? 17.266 -10.086 -4.832 1 79.31 48 LYS B N 1
ATOM 2301 C CA . LYS B 1 48 ? 16.672 -9.258 -5.867 1 79.31 48 LYS B CA 1
ATOM 2302 C C . LYS B 1 48 ? 15.352 -9.852 -6.363 1 79.31 48 LYS B C 1
ATOM 2304 O O . LYS B 1 48 ? 14.914 -9.57 -7.48 1 79.31 48 LYS B O 1
ATOM 2309 N N . LEU B 1 49 ? 14.812 -10.703 -5.504 1 88.12 49 LEU B N 1
ATOM 2310 C CA . LEU B 1 49 ? 13.625 -11.406 -5.961 1 88.12 49 LEU B CA 1
ATOM 2311 C C . LEU B 1 49 ? 12.469 -10.438 -6.18 1 88.12 49 LEU B C 1
ATOM 2313 O O . LEU B 1 49 ? 11.711 -10.57 -7.145 1 88.12 49 LEU B O 1
ATOM 2317 N N . SER B 1 50 ? 12.367 -9.516 -5.262 1 92.19 50 SER B N 1
ATOM 2318 C CA . SER B 1 50 ? 11.297 -8.531 -5.398 1 92.19 50 SER B CA 1
ATOM 2319 C C . SER B 1 50 ? 11.461 -7.719 -6.676 1 92.19 50 SER B C 1
ATOM 2321 O O . SER B 1 50 ? 10.477 -7.434 -7.367 1 92.19 50 SER B O 1
ATOM 2323 N N . THR B 1 51 ? 12.664 -7.41 -6.996 1 94.12 51 THR B N 1
ATOM 2324 C CA . THR B 1 51 ? 12.945 -6.691 -8.234 1 94.12 51 THR B CA 1
ATOM 2325 C C . THR B 1 51 ? 12.641 -7.559 -9.445 1 94.12 51 THR B C 1
ATOM 2327 O O . THR B 1 51 ? 12.125 -7.07 -10.453 1 94.12 51 THR B O 1
ATOM 2330 N N . LYS B 1 52 ? 13 -8.805 -9.336 1 94.88 52 LYS B N 1
ATOM 2331 C CA . LYS B 1 52 ? 12.695 -9.734 -10.414 1 94.88 52 LYS B CA 1
ATOM 2332 C C . LYS B 1 52 ? 11.195 -9.828 -10.656 1 94.88 52 LYS B C 1
ATOM 2334 O O . LYS B 1 52 ? 10.742 -9.836 -11.805 1 94.88 52 LYS B O 1
ATOM 2339 N N . THR B 1 53 ? 10.422 -9.898 -9.586 1 96.44 53 THR B N 1
ATOM 2340 C CA . THR B 1 53 ? 8.969 -9.969 -9.68 1 96.44 53 THR B CA 1
ATOM 2341 C C . THR B 1 53 ? 8.406 -8.719 -10.352 1 96.44 53 THR B C 1
ATOM 2343 O O . THR B 1 53 ? 7.582 -8.82 -11.266 1 96.44 53 THR B O 1
ATOM 2346 N N . LYS B 1 54 ? 8.828 -7.566 -9.914 1 96.88 54 LYS B N 1
ATOM 2347 C CA . LYS B 1 54 ? 8.422 -6.301 -10.516 1 96.88 54 LYS B CA 1
ATOM 2348 C C . LYS B 1 54 ? 8.742 -6.277 -12.008 1 96.88 54 LYS B C 1
ATOM 2350 O O . LYS B 1 54 ? 7.887 -5.926 -12.828 1 96.88 54 LYS B O 1
ATOM 2355 N N . THR B 1 55 ? 9.953 -6.707 -12.398 1 96.62 55 THR B N 1
ATOM 2356 C CA . THR B 1 55 ? 10.398 -6.711 -13.789 1 96.62 55 THR B CA 1
ATOM 2357 C C . THR B 1 55 ? 9.617 -7.734 -14.609 1 96.62 55 THR B C 1
ATOM 2359 O O . THR B 1 55 ? 9.273 -7.484 -15.766 1 96.62 55 THR B O 1
ATOM 2362 N N . TYR B 1 56 ? 9.367 -8.844 -14.016 1 97.62 56 TYR B N 1
ATOM 2363 C CA . TYR B 1 56 ? 8.594 -9.883 -14.688 1 97.62 56 TYR B CA 1
ATOM 2364 C C . TYR B 1 56 ? 7.227 -9.359 -15.109 1 97.62 56 TYR B C 1
ATOM 2366 O O . TYR B 1 56 ? 6.879 -9.414 -16.297 1 97.62 56 TYR B O 1
ATOM 2374 N N . PHE B 1 57 ? 6.453 -8.812 -14.164 1 98.44 57 PHE B N 1
ATOM 2375 C CA . PHE B 1 57 ? 5.094 -8.383 -14.484 1 98.44 57 PHE B CA 1
ATOM 2376 C C . PHE B 1 57 ? 5.109 -7.246 -15.5 1 98.44 57 PHE B C 1
ATOM 2378 O O . PHE B 1 57 ? 4.273 -7.203 -16.406 1 98.44 57 PHE B O 1
ATOM 2385 N N . SER B 1 58 ? 6.031 -6.34 -15.359 1 98.06 58 SER B N 1
ATOM 2386 C CA . SER B 1 58 ? 6.137 -5.238 -16.312 1 98.06 58 SER B CA 1
ATOM 2387 C C . SER B 1 58 ? 6.449 -5.75 -17.719 1 98.06 58 SER B C 1
ATOM 2389 O O . SER B 1 58 ? 5.836 -5.312 -18.688 1 98.06 58 SER B O 1
ATOM 2391 N N . THR B 1 59 ? 7.398 -6.703 -17.797 1 98.06 59 THR B N 1
ATOM 2392 C CA . THR B 1 59 ? 7.809 -7.246 -19.094 1 98.06 59 THR B CA 1
ATOM 2393 C C . THR B 1 59 ? 6.688 -8.078 -19.703 1 98.06 59 THR B C 1
ATOM 2395 O O . THR B 1 59 ? 6.355 -7.902 -20.875 1 98.06 59 THR B O 1
ATOM 2398 N N . ALA B 1 60 ? 6.105 -8.961 -18.906 1 98.31 60 ALA B N 1
ATOM 2399 C CA . ALA B 1 60 ? 5.016 -9.805 -19.406 1 98.31 60 ALA B CA 1
ATOM 2400 C C . ALA B 1 60 ? 3.859 -8.961 -19.922 1 98.31 60 ALA B C 1
ATOM 2402 O O . ALA B 1 60 ? 3.311 -9.234 -20.984 1 98.31 60 ALA B O 1
ATOM 2403 N N . PHE B 1 61 ? 3.498 -7.91 -19.172 1 98.38 61 PHE B N 1
ATOM 2404 C CA . PHE B 1 61 ? 2.412 -7.016 -19.562 1 98.38 61 PHE B CA 1
ATOM 2405 C C . PHE B 1 61 ? 2.719 -6.348 -20.891 1 98.38 61 PHE B C 1
ATOM 2407 O O . PHE B 1 61 ? 1.817 -6.125 -21.703 1 98.38 61 PHE B O 1
ATOM 2414 N N . SER B 1 62 ? 3.941 -6.035 -21.125 1 97.81 62 SER B N 1
ATOM 2415 C CA . SER B 1 62 ? 4.332 -5.32 -22.328 1 97.81 62 SER B CA 1
ATOM 2416 C C . SER B 1 62 ? 4.324 -6.242 -23.547 1 97.81 62 SER B C 1
ATOM 2418 O O . SER B 1 62 ? 4.23 -5.777 -24.688 1 97.81 62 SER B O 1
ATOM 2420 N N . ILE B 1 63 ? 4.414 -7.57 -23.328 1 97.06 63 ILE B N 1
ATOM 2421 C CA . ILE B 1 63 ? 4.586 -8.508 -24.438 1 97.06 63 ILE B CA 1
ATOM 2422 C C . ILE B 1 63 ? 3.256 -9.195 -24.75 1 97.06 63 ILE B C 1
ATOM 2424 O O . ILE B 1 63 ? 2.939 -9.461 -25.906 1 97.06 63 ILE B O 1
ATOM 2428 N N . TRP B 1 64 ? 2.484 -9.445 -23.703 1 97.38 64 TRP B N 1
ATOM 2429 C CA . TRP B 1 64 ? 1.267 -10.227 -23.891 1 97.38 64 TRP B CA 1
ATOM 2430 C C . TRP B 1 64 ? 0.046 -9.453 -23.391 1 97.38 64 TRP B C 1
ATOM 2432 O O . TRP B 1 64 ? 0.091 -8.812 -22.344 1 97.38 64 TRP B O 1
ATOM 2442 N N . ASP B 1 65 ? -0.995 -9.477 -24.156 1 96.88 65 ASP B N 1
ATOM 2443 C CA . ASP B 1 65 ? -2.295 -8.969 -23.734 1 96.88 65 ASP B CA 1
ATOM 2444 C C . ASP B 1 65 ? -3.139 -10.07 -23.094 1 96.88 65 ASP B C 1
ATOM 2446 O O . ASP B 1 65 ? -4.004 -10.648 -23.75 1 96.88 65 ASP B O 1
ATOM 2450 N N . ALA B 1 66 ? -2.885 -10.383 -21.844 1 96.75 66 ALA B N 1
ATOM 2451 C CA . ALA B 1 66 ? -3.533 -11.477 -21.125 1 96.75 66 ALA B CA 1
ATOM 2452 C C . ALA B 1 66 ? -4.527 -10.953 -20.109 1 96.75 66 ALA B C 1
ATOM 2454 O O . ALA B 1 66 ? -4.426 -9.805 -19.656 1 96.75 66 ALA B O 1
ATOM 2455 N N . GLU B 1 67 ? -5.492 -11.773 -19.766 1 96.75 67 GLU B N 1
ATOM 2456 C CA . GLU B 1 67 ? -6.461 -11.43 -18.734 1 96.75 67 GLU B CA 1
ATOM 2457 C C . GLU B 1 67 ? -5.859 -11.578 -17.344 1 96.75 67 GLU B C 1
ATOM 2459 O O . GLU B 1 67 ? -6.207 -10.836 -16.422 1 96.75 67 GLU B O 1
ATOM 2464 N N . PHE B 1 68 ? -4.973 -12.523 -17.219 1 98.25 68 PHE B N 1
ATOM 2465 C CA . PHE B 1 68 ? -4.285 -12.773 -15.953 1 98.25 68 PHE B CA 1
ATOM 2466 C C . PHE B 1 68 ? -2.797 -13.008 -16.188 1 98.25 68 PHE B C 1
ATOM 2468 O O . PHE B 1 68 ? -2.404 -13.562 -17.219 1 98.25 68 PHE B O 1
ATOM 2475 N N . TYR B 1 69 ? -2.018 -12.578 -15.305 1 98.69 69 TYR B N 1
ATOM 2476 C CA . TYR B 1 69 ? -0.587 -12.844 -15.203 1 98.69 69 TYR B CA 1
ATOM 2477 C C . TYR B 1 69 ? -0.264 -13.617 -13.93 1 98.69 69 TYR B C 1
ATOM 2479 O O . TYR B 1 69 ? -0.707 -13.25 -12.844 1 98.69 69 TYR B O 1
ATOM 2487 N N . ILE B 1 70 ? 0.491 -14.68 -14.047 1 98.69 70 ILE B N 1
ATOM 2488 C CA . ILE B 1 70 ? 0.626 -15.641 -12.961 1 98.69 70 ILE B CA 1
ATOM 2489 C C . ILE B 1 70 ? 2.104 -15.867 -12.641 1 98.69 70 ILE B C 1
ATOM 2491 O O . ILE B 1 70 ? 2.928 -15.984 -13.555 1 98.69 70 ILE B O 1
ATOM 2495 N N . LYS B 1 71 ? 2.447 -15.805 -11.461 1 98.5 71 LYS B N 1
ATOM 2496 C CA . LYS B 1 71 ? 3.756 -16.234 -10.977 1 98.5 71 LYS B CA 1
ATOM 2497 C C . LYS B 1 71 ? 3.664 -17.578 -10.266 1 98.5 71 LYS B C 1
ATOM 2499 O O . LYS B 1 71 ? 2.801 -17.781 -9.406 1 98.5 71 LYS B O 1
ATOM 2504 N N . VAL B 1 72 ? 4.48 -18.5 -10.633 1 98.19 72 VAL B N 1
ATOM 2505 C CA . VAL B 1 72 ? 4.574 -19.812 -10.008 1 98.19 72 VAL B CA 1
ATOM 2506 C C . VAL B 1 72 ? 6.035 -20.156 -9.711 1 98.19 72 VAL B C 1
ATOM 2508 O O . VAL B 1 72 ? 6.902 -19.969 -10.57 1 98.19 72 VAL B O 1
ATOM 2511 N N . ASP B 1 73 ? 6.316 -20.594 -8.531 1 96.69 73 ASP B N 1
ATOM 2512 C CA . ASP B 1 73 ? 7.656 -21.109 -8.242 1 96.69 73 ASP B CA 1
ATOM 2513 C C . ASP B 1 73 ? 7.938 -22.391 -9.031 1 96.69 73 ASP B C 1
ATOM 2515 O O . ASP B 1 73 ? 7.023 -23.172 -9.297 1 96.69 73 ASP B O 1
ATOM 2519 N N . ASP B 1 74 ? 9.172 -22.656 -9.32 1 94.5 74 ASP B N 1
ATOM 2520 C CA . ASP B 1 74 ? 9.523 -23.75 -10.203 1 94.5 74 ASP B CA 1
ATOM 2521 C C . ASP B 1 74 ? 9.484 -25.094 -9.453 1 94.5 74 ASP B C 1
ATOM 2523 O O . ASP B 1 74 ? 9.648 -26.156 -10.055 1 94.5 74 ASP B O 1
ATOM 2527 N N . ASP B 1 75 ? 9.281 -25.109 -8.141 1 97.31 75 ASP B N 1
ATOM 2528 C CA . ASP B 1 75 ? 9.156 -26.328 -7.359 1 97.31 75 ASP B CA 1
ATOM 2529 C C . ASP B 1 75 ? 7.734 -26.516 -6.84 1 97.31 75 ASP B C 1
ATOM 2531 O O . ASP B 1 75 ? 7.535 -27 -5.723 1 97.31 75 ASP B O 1
ATOM 2535 N N . VAL B 1 76 ? 6.742 -26.125 -7.594 1 97.94 76 VAL B N 1
ATOM 2536 C CA . VAL B 1 76 ? 5.324 -26.25 -7.27 1 97.94 76 VAL B CA 1
ATOM 2537 C C . VAL B 1 76 ? 4.621 -27.062 -8.344 1 97.94 76 VAL B C 1
ATOM 2539 O O . VAL B 1 76 ? 4.871 -26.891 -9.539 1 97.94 76 VAL B O 1
ATOM 2542 N N . HIS B 1 77 ? 3.801 -28.031 -7.988 1 97.81 77 HIS B N 1
ATOM 2543 C CA . HIS B 1 77 ? 2.949 -28.75 -8.922 1 97.81 77 HIS B CA 1
ATOM 2544 C C . HIS B 1 77 ? 1.686 -27.969 -9.242 1 97.81 77 HIS B C 1
ATOM 2546 O O . HIS B 1 77 ? 1.012 -27.469 -8.336 1 97.81 77 HIS B O 1
ATOM 2552 N N . VAL B 1 78 ? 1.366 -27.828 -10.508 1 97.62 78 VAL B N 1
ATOM 2553 C CA . VAL B 1 78 ? 0.21 -27.031 -10.914 1 97.62 78 VAL B CA 1
ATOM 2554 C C . VAL B 1 78 ? -0.678 -27.859 -11.844 1 97.62 78 VAL B C 1
ATOM 2556 O O . VAL B 1 78 ? -0.187 -28.484 -12.781 1 97.62 78 VAL B O 1
ATOM 2559 N N . ASN B 1 79 ? -1.97 -27.922 -11.531 1 96.81 79 ASN B N 1
ATOM 2560 C CA . ASN B 1 79 ? -2.982 -28.391 -12.477 1 96.81 79 ASN B CA 1
ATOM 2561 C C . ASN B 1 79 ? -3.543 -27.234 -13.312 1 96.81 79 ASN B C 1
ATOM 2563 O O . ASN B 1 79 ? -4.363 -26.453 -12.828 1 96.81 79 ASN B O 1
ATOM 2567 N N . LEU B 1 80 ? -3.121 -27.188 -14.555 1 95.62 80 LEU B N 1
ATOM 2568 C CA . LEU B 1 80 ? -3.424 -26.047 -15.43 1 95.62 80 LEU B CA 1
ATOM 2569 C C . LEU B 1 80 ? -4.926 -25.938 -15.664 1 95.62 80 LEU B C 1
ATOM 2571 O O . LEU B 1 80 ? -5.465 -24.828 -15.719 1 95.62 80 LEU B O 1
ATOM 2575 N N . GLY B 1 81 ? -5.594 -27.031 -15.883 1 94 81 GLY B N 1
ATOM 2576 C CA . GLY B 1 81 ? -7.039 -26.984 -16.047 1 94 81 GLY B CA 1
ATOM 2577 C C . GLY B 1 81 ? -7.762 -26.375 -14.867 1 94 81 GLY B C 1
ATOM 2578 O O . GLY B 1 81 ? -8.633 -25.516 -15.031 1 94 81 GLY B O 1
ATOM 2579 N N . ALA B 1 82 ? -7.41 -26.812 -13.664 1 95.44 82 ALA B N 1
ATOM 2580 C CA . ALA B 1 82 ? -7.992 -26.281 -12.438 1 95.44 82 ALA B CA 1
ATOM 2581 C C . ALA B 1 82 ? -7.699 -24.797 -12.297 1 95.44 82 ALA B C 1
ATOM 2583 O O . ALA B 1 82 ? -8.555 -24.016 -11.867 1 95.44 82 ALA B O 1
ATOM 2584 N N . LEU B 1 83 ? -6.473 -24.406 -12.641 1 97.06 83 LEU B N 1
ATOM 2585 C CA . LEU B 1 83 ? -6.078 -23.016 -12.578 1 97.06 83 LEU B CA 1
ATOM 2586 C C . LEU B 1 83 ? -6.938 -22.156 -13.5 1 97.06 83 LEU B C 1
ATOM 2588 O O . LEU B 1 83 ? -7.457 -21.109 -13.094 1 97.06 83 LEU B O 1
ATOM 2592 N N . MET B 1 84 ? -7.105 -22.609 -14.703 1 94.56 84 MET B N 1
ATOM 2593 C CA . MET B 1 84 ? -7.891 -21.859 -15.68 1 94.56 84 MET B CA 1
ATOM 2594 C C . MET B 1 84 ? -9.344 -21.75 -15.234 1 94.56 84 MET B C 1
ATOM 2596 O O . MET B 1 84 ? -9.961 -20.688 -15.367 1 94.56 84 MET B O 1
ATOM 2600 N N . ASN B 1 85 ? -9.828 -22.812 -14.695 1 93.31 85 ASN B N 1
ATOM 2601 C CA . ASN B 1 85 ? -11.188 -22.781 -14.18 1 93.31 85 ASN B CA 1
ATOM 2602 C C . ASN B 1 85 ? -11.328 -21.781 -13.031 1 93.31 85 ASN B C 1
ATOM 2604 O O . ASN B 1 85 ? -12.297 -21.016 -12.984 1 93.31 85 ASN B O 1
ATOM 2608 N N . ALA B 1 86 ? -10.43 -21.812 -12.133 1 95.25 86 ALA B N 1
ATOM 2609 C CA . ALA B 1 86 ? -10.453 -20.906 -11 1 95.25 86 ALA B CA 1
ATOM 2610 C C . ALA B 1 86 ? -10.422 -19.453 -11.461 1 95.25 86 ALA B C 1
ATOM 2612 O O . ALA B 1 86 ? -11.18 -18.609 -10.961 1 95.25 86 ALA B O 1
ATOM 2613 N N . LEU B 1 87 ? -9.586 -19.125 -12.43 1 96.62 87 LEU B N 1
ATOM 2614 C CA . LEU B 1 87 ? -9.422 -17.75 -12.898 1 96.62 87 LEU B CA 1
ATOM 2615 C C . LEU B 1 87 ? -10.625 -17.312 -13.727 1 96.62 87 LEU B C 1
ATOM 2617 O O . LEU B 1 87 ? -10.992 -16.141 -13.719 1 96.62 87 LEU B O 1
ATOM 2621 N N . ALA B 1 88 ? -11.219 -18.25 -14.453 1 93.56 88 ALA B N 1
ATOM 2622 C CA . ALA B 1 88 ? -12.383 -17.953 -15.281 1 93.56 88 ALA B CA 1
ATOM 2623 C C . ALA B 1 88 ? -13.523 -17.375 -14.438 1 93.56 88 ALA B C 1
ATOM 2625 O O . ALA B 1 88 ? -14.281 -16.531 -14.906 1 93.56 88 ALA B O 1
ATOM 2626 N N . ASN B 1 89 ? -13.578 -17.781 -13.203 1 93.44 89 ASN B N 1
ATOM 2627 C CA . ASN B 1 89 ? -14.625 -17.328 -12.297 1 93.44 89 ASN B CA 1
ATOM 2628 C C . ASN B 1 89 ? -14.445 -15.852 -11.922 1 93.44 89 ASN B C 1
ATOM 2630 O O . ASN B 1 89 ? -15.359 -15.234 -11.383 1 93.44 89 ASN B O 1
ATOM 2634 N N . HIS B 1 90 ? -13.305 -15.273 -12.266 1 95.88 90 HIS B N 1
ATOM 2635 C CA . HIS B 1 90 ? -13.016 -13.906 -11.844 1 95.88 90 HIS B CA 1
ATOM 2636 C C . HIS B 1 90 ? -12.727 -13.008 -13.047 1 95.88 90 HIS B C 1
ATOM 2638 O O . HIS B 1 90 ? -12.32 -11.859 -12.875 1 95.88 90 HIS B O 1
ATOM 2644 N N . LYS B 1 91 ? -12.914 -13.477 -14.219 1 92.94 91 LYS B N 1
ATOM 2645 C CA . LYS B 1 91 ? -12.523 -12.797 -15.445 1 92.94 91 LYS B CA 1
ATOM 2646 C C . LYS B 1 91 ? -13.273 -11.477 -15.602 1 92.94 91 LYS B C 1
ATOM 2648 O O . LYS B 1 91 ? -12.734 -10.508 -16.141 1 92.94 91 LYS B O 1
ATOM 2653 N N . SER B 1 92 ? -14.453 -11.344 -15.07 1 92.31 92 SER B N 1
ATOM 2654 C CA . SER B 1 92 ? -15.281 -10.164 -15.281 1 92.31 92 SER B CA 1
ATOM 2655 C C . SER B 1 92 ? -15.07 -9.125 -14.188 1 92.31 92 SER B C 1
ATOM 2657 O O . SER B 1 92 ? -15.586 -8.008 -14.273 1 92.31 92 SER B O 1
ATOM 2659 N N . LYS B 1 93 ? -14.367 -9.461 -13.188 1 94.62 93 LYS B N 1
ATOM 2660 C CA . LYS B 1 93 ? -14.148 -8.547 -12.07 1 94.62 93 LYS B CA 1
ATOM 2661 C C . LYS B 1 93 ? -12.883 -7.723 -12.273 1 94.62 93 LYS B C 1
ATOM 2663 O O . LYS B 1 93 ? -11.883 -8.227 -12.781 1 94.62 93 LYS B O 1
ATOM 2668 N N . PRO B 1 94 ? -12.984 -6.527 -11.828 1 94.38 94 PRO B N 1
ATOM 2669 C CA . PRO B 1 94 ? -11.789 -5.699 -11.953 1 94.38 94 PRO B CA 1
ATOM 2670 C C . PRO B 1 94 ? -10.781 -5.938 -10.836 1 94.38 94 PRO B C 1
ATOM 2672 O O . PRO B 1 94 ? -11.164 -6.172 -9.688 1 94.38 94 PRO B O 1
ATOM 2675 N N . ARG B 1 95 ? -9.516 -5.895 -11.125 1 98.38 95 ARG B N 1
ATOM 2676 C CA . ARG B 1 95 ? -8.391 -5.84 -10.195 1 98.38 95 ARG B CA 1
ATOM 2677 C C . ARG B 1 95 ? -8.445 -7 -9.203 1 98.38 95 ARG B C 1
ATOM 2679 O O . ARG B 1 95 ? -8.664 -6.793 -8.008 1 98.38 95 ARG B O 1
ATOM 2686 N N . ILE B 1 96 ? -8.219 -8.141 -9.695 1 98.81 96 ILE B N 1
ATOM 2687 C CA . ILE B 1 96 ? -8.211 -9.375 -8.922 1 98.81 96 ILE B CA 1
ATOM 2688 C C . ILE B 1 96 ? -6.773 -9.727 -8.531 1 98.81 96 ILE B C 1
ATOM 2690 O O . ILE B 1 96 ? -5.867 -9.68 -9.367 1 98.81 96 ILE B O 1
ATOM 2694 N N . TYR B 1 97 ? -6.539 -9.984 -7.355 1 98.88 97 TYR B N 1
ATOM 2695 C CA . TYR B 1 97 ? -5.34 -10.562 -6.762 1 98.88 97 TYR B CA 1
ATOM 2696 C C . TYR B 1 97 ? -5.664 -11.867 -6.043 1 98.88 97 TYR B C 1
ATOM 2698 O O . TYR B 1 97 ? -6.273 -11.859 -4.973 1 98.88 97 TYR B O 1
ATOM 2706 N N . ILE B 1 98 ? -5.273 -13.055 -6.645 1 98.88 98 ILE B N 1
ATOM 2707 C CA . ILE B 1 98 ? -5.766 -14.336 -6.152 1 98.88 98 ILE B CA 1
ATOM 2708 C C . ILE B 1 98 ? -4.59 -15.242 -5.816 1 98.88 98 ILE B C 1
ATOM 2710 O O . ILE B 1 98 ? -3.6 -15.289 -6.555 1 98.88 98 ILE B O 1
ATOM 2714 N N . GLY B 1 99 ? -4.586 -15.938 -4.777 1 98.62 99 GLY B N 1
ATOM 2715 C CA . GLY B 1 99 ? -3.641 -16.891 -4.223 1 98.62 99 GLY B CA 1
ATOM 2716 C C . GLY B 1 99 ? -4.039 -17.391 -2.844 1 98.62 99 GLY B C 1
ATOM 2717 O O . GLY B 1 99 ? -5.16 -17.141 -2.391 1 98.62 99 GLY B O 1
ATOM 2718 N N . CYS B 1 100 ? -3.26 -18.203 -2.277 1 97.94 100 CYS B N 1
ATOM 2719 C CA . CYS B 1 100 ? -3.436 -18.5 -0.861 1 97.94 100 CYS B CA 1
ATOM 2720 C C . CYS B 1 100 ? -2.938 -17.359 0.006 1 97.94 100 CYS B C 1
ATOM 2722 O O . CYS B 1 100 ? -1.757 -17 -0.037 1 97.94 100 CYS B O 1
ATOM 2724 N N . MET B 1 101 ? -3.854 -16.75 0.78 1 97.5 101 MET B N 1
ATOM 2725 C CA . MET B 1 101 ? -3.525 -15.539 1.518 1 97.5 101 MET B CA 1
ATOM 2726 C C . MET B 1 101 ? -3.15 -15.859 2.961 1 97.5 101 MET B C 1
ATOM 2728 O O . MET B 1 101 ? -3.713 -16.781 3.562 1 97.5 101 MET B O 1
ATOM 2732 N N . LYS B 1 102 ? -2.248 -15.078 3.43 1 95.81 102 LYS B N 1
ATOM 2733 C CA . LYS B 1 102 ? -1.828 -15.234 4.82 1 95.81 102 LYS B CA 1
ATOM 2734 C C . LYS B 1 102 ? -1.294 -13.914 5.379 1 95.81 102 LYS B C 1
ATOM 2736 O O . LYS B 1 102 ? -1.065 -12.969 4.629 1 95.81 102 LYS B O 1
ATOM 2741 N N . SER B 1 103 ? -1.233 -13.859 6.664 1 96 103 SER B N 1
ATOM 2742 C CA . SER B 1 103 ? -0.479 -12.852 7.402 1 96 103 SER B CA 1
ATOM 2743 C C . SER B 1 103 ? 0.517 -13.492 8.359 1 96 103 SER B C 1
ATOM 2745 O O . SER B 1 103 ? 0.125 -14.234 9.266 1 96 103 SER B O 1
ATOM 2747 N N . GLY B 1 104 ? 1.781 -13.359 8.094 1 94.62 104 GLY B N 1
ATOM 2748 C CA . GLY B 1 104 ? 2.807 -13.906 8.961 1 94.62 104 GLY B CA 1
ATOM 2749 C C . GLY B 1 104 ? 3.572 -12.844 9.727 1 94.62 104 GLY B C 1
ATOM 2750 O O . GLY B 1 104 ? 3.4 -11.648 9.477 1 94.62 104 GLY B O 1
ATOM 2751 N N . PRO B 1 105 ? 4.371 -13.281 10.633 1 94.94 105 PRO B N 1
ATOM 2752 C CA . PRO B 1 105 ? 5.113 -12.336 11.461 1 94.94 105 PRO B CA 1
ATOM 2753 C C . PRO B 1 105 ? 6.105 -11.492 10.656 1 94.94 105 PRO B C 1
ATOM 2755 O O . PRO B 1 105 ? 6.73 -12 9.727 1 94.94 105 PRO B O 1
ATOM 2758 N N . VAL B 1 106 ? 6.199 -10.234 11.047 1 96.25 106 VAL B N 1
ATOM 2759 C CA . VAL B 1 106 ? 7.281 -9.406 10.523 1 96.25 106 VAL B CA 1
ATOM 2760 C C . VAL B 1 106 ? 8.609 -9.852 11.125 1 96.25 106 VAL B C 1
ATOM 2762 O O . VAL B 1 106 ? 8.766 -9.867 12.352 1 96.25 106 VAL B O 1
ATOM 2765 N N . LEU B 1 107 ? 9.555 -10.25 10.297 1 94.75 107 LEU B N 1
ATOM 2766 C CA . LEU B 1 107 ? 10.828 -10.773 10.773 1 94.75 107 LEU B CA 1
ATOM 2767 C C . LEU B 1 107 ? 11.805 -9.641 11.055 1 94.75 107 LEU B C 1
ATOM 2769 O O . LEU B 1 107 ? 12.703 -9.375 10.258 1 94.75 107 LEU B O 1
ATOM 2773 N N . TYR B 1 108 ? 11.742 -9.125 12.211 1 94.38 108 TYR B N 1
ATOM 2774 C CA . TYR B 1 108 ? 12.484 -7.918 12.57 1 94.38 108 TYR B CA 1
ATOM 2775 C C . TYR B 1 108 ? 13.875 -8.266 13.094 1 94.38 108 TYR B C 1
ATOM 2777 O O . TYR B 1 108 ? 14.766 -7.418 13.117 1 94.38 108 TYR B O 1
ATOM 2785 N N . GLN B 1 109 ? 14.047 -9.445 13.547 1 93.56 109 GLN B N 1
ATOM 2786 C CA . GLN B 1 109 ? 15.305 -9.812 14.18 1 93.56 109 GLN B CA 1
ATOM 2787 C C . GLN B 1 109 ? 16.422 -9.922 13.148 1 93.56 109 GLN B C 1
ATOM 2789 O O . GLN B 1 109 ? 16.281 -10.617 12.141 1 93.56 109 GLN B O 1
ATOM 2794 N N . LYS B 1 110 ? 17.547 -9.359 13.516 1 91.25 110 LYS B N 1
ATOM 2795 C CA . LYS B 1 110 ? 18.719 -9.445 12.648 1 91.25 110 LYS B CA 1
ATOM 2796 C C . LYS B 1 110 ? 19.281 -10.859 12.609 1 91.25 110 LYS B C 1
ATOM 2798 O O . LYS B 1 110 ? 19.25 -11.578 13.609 1 91.25 110 LYS B O 1
ATOM 2803 N N . GLY B 1 111 ? 19.766 -11.328 11.445 1 89.31 111 GLY B N 1
ATOM 2804 C CA . GLY B 1 111 ? 20.359 -12.648 11.336 1 89.31 111 GLY B CA 1
ATOM 2805 C C . GLY B 1 111 ? 19.406 -13.68 10.758 1 89.31 111 GLY B C 1
ATOM 2806 O O . GLY B 1 111 ? 19.844 -14.734 10.289 1 89.31 111 GLY B O 1
ATOM 2807 N N . MET B 1 112 ? 18.234 -13.391 10.805 1 85.44 112 MET B N 1
ATOM 2808 C CA . MET B 1 112 ? 17.266 -14.297 10.203 1 85.44 112 MET B CA 1
ATOM 2809 C C . MET B 1 112 ? 17.328 -14.227 8.68 1 85.44 112 MET B C 1
ATOM 2811 O O . MET B 1 112 ? 17.594 -13.164 8.117 1 85.44 112 MET B O 1
ATOM 2815 N N . LYS B 1 113 ? 17.125 -15.305 8.008 1 79.25 113 LYS B N 1
ATOM 2816 C CA . LYS B 1 113 ? 17.203 -15.438 6.559 1 79.25 113 LYS B CA 1
ATOM 2817 C C . LYS B 1 113 ? 16.312 -14.414 5.863 1 79.25 113 LYS B C 1
ATOM 2819 O O . LYS B 1 113 ? 16.703 -13.82 4.859 1 79.25 113 LYS B O 1
ATOM 2824 N N . TYR B 1 114 ? 15.133 -14.102 6.434 1 84.62 114 TYR B N 1
ATOM 2825 C CA . TYR B 1 114 ? 14.203 -13.172 5.797 1 84.62 114 TYR B CA 1
ATOM 2826 C C . TYR B 1 114 ? 13.984 -11.945 6.668 1 84.62 114 TYR B C 1
ATOM 2828 O O . TYR B 1 114 ? 12.867 -11.414 6.73 1 84.62 114 TYR B O 1
ATOM 2836 N N . HIS B 1 115 ? 15.094 -11.555 7.199 1 93.25 115 HIS B N 1
ATOM 2837 C CA . HIS B 1 115 ? 15.031 -10.344 8 1 93.25 115 HIS B CA 1
ATOM 2838 C C . HIS B 1 115 ? 14.547 -9.156 7.168 1 93.25 115 HIS B C 1
ATOM 2840 O O . HIS B 1 115 ? 15.031 -8.945 6.051 1 93.25 115 HIS B O 1
ATOM 2846 N N . GLU B 1 116 ? 13.617 -8.445 7.715 1 95.31 116 GLU B N 1
ATOM 2847 C CA . GLU B 1 116 ? 13.125 -7.203 7.121 1 95.31 116 GLU B CA 1
ATOM 2848 C C . GLU B 1 116 ? 13.758 -5.984 7.789 1 95.31 116 GLU B C 1
ATOM 2850 O O . GLU B 1 116 ? 13.352 -5.586 8.883 1 95.31 116 GLU B O 1
ATOM 2855 N N . PRO B 1 117 ? 14.758 -5.348 7.074 1 94.44 117 PRO B N 1
ATOM 2856 C CA . PRO B 1 117 ? 15.398 -4.191 7.703 1 94.44 117 PRO B CA 1
ATOM 2857 C C . PRO B 1 117 ? 14.43 -3.047 7.969 1 94.44 117 PRO B C 1
ATOM 2859 O O . PRO B 1 117 ? 14.633 -2.258 8.891 1 94.44 117 PRO B O 1
ATOM 2862 N N . GLU B 1 118 ? 13.367 -2.969 7.195 1 96.25 118 GLU B N 1
ATOM 2863 C CA . GLU B 1 118 ? 12.375 -1.908 7.363 1 96.25 118 GLU B CA 1
ATOM 2864 C C . GLU B 1 118 ? 11.156 -2.406 8.133 1 96.25 118 GLU B C 1
ATOM 2866 O O . GLU B 1 118 ? 10.023 -2.02 7.836 1 96.25 118 GLU B O 1
ATOM 2871 N N . TYR B 1 119 ? 11.406 -3.283 9.094 1 96.5 119 TYR B N 1
ATOM 2872 C CA . TYR B 1 119 ? 10.336 -3.879 9.883 1 96.5 119 TYR B CA 1
ATOM 2873 C C . TYR B 1 119 ? 9.477 -2.803 10.539 1 96.5 119 TYR B C 1
ATOM 2875 O O . TYR B 1 119 ? 8.273 -2.998 10.75 1 96.5 119 TYR B O 1
ATOM 2883 N N . TRP B 1 120 ? 10.047 -1.64 10.828 1 95.75 120 TRP B N 1
ATOM 2884 C CA . TRP B 1 120 ? 9.359 -0.548 11.508 1 95.75 120 TRP B CA 1
ATOM 2885 C C . TRP B 1 120 ? 8.211 -0.017 10.664 1 95.75 120 TRP B C 1
ATOM 2887 O O . TRP B 1 120 ? 7.23 0.511 11.195 1 95.75 120 TRP B O 1
ATOM 2897 N N . LYS B 1 121 ? 8.195 -0.161 9.375 1 97.31 121 LYS B N 1
ATOM 2898 C CA . LYS B 1 121 ? 7.117 0.291 8.5 1 97.31 121 LYS B CA 1
ATOM 2899 C C . LYS B 1 121 ? 5.855 -0.538 8.711 1 97.31 121 LYS B C 1
ATOM 2901 O O . LYS B 1 121 ? 4.762 -0.121 8.328 1 97.31 121 LYS B O 1
ATOM 2906 N N . PHE B 1 122 ? 6 -1.708 9.344 1 97.19 122 PHE B N 1
ATOM 2907 C CA . PHE B 1 122 ? 4.887 -2.646 9.43 1 97.19 122 PHE B CA 1
ATOM 2908 C C . PHE B 1 122 ? 4.328 -2.691 10.852 1 97.19 122 PHE B C 1
ATOM 2910 O O . PHE B 1 122 ? 3.623 -3.633 11.211 1 97.19 122 PHE B O 1
ATOM 2917 N N . GLY B 1 123 ? 4.453 -1.767 11.773 1 89.44 123 GLY B N 1
ATOM 2918 C CA . GLY B 1 123 ? 3.818 -1.706 13.086 1 89.44 123 GLY B CA 1
ATOM 2919 C C . GLY B 1 123 ? 4.762 -2.053 14.219 1 89.44 123 GLY B C 1
ATOM 2920 O O . GLY B 1 123 ? 4.316 -2.389 15.32 1 89.44 123 GLY B O 1
ATOM 2921 N N . GLU B 1 124 ? 6.012 -2.09 14.117 1 82.44 124 GLU B N 1
ATOM 2922 C CA . GLU B 1 124 ? 7.012 -2.301 15.156 1 82.44 124 GLU B CA 1
ATOM 2923 C C . GLU B 1 124 ? 7.262 -3.789 15.3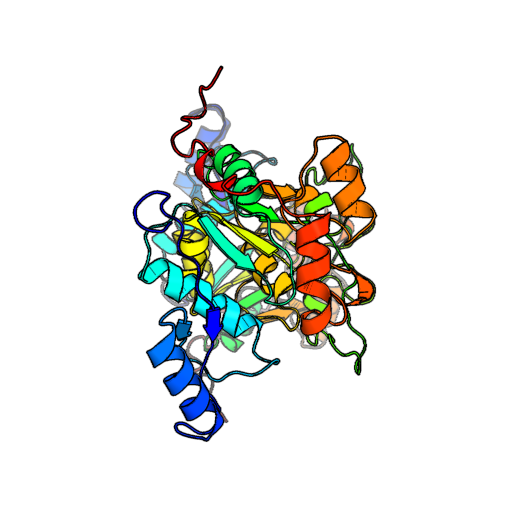91 1 82.44 124 GLU B C 1
ATOM 2925 O O . GLU B 1 124 ? 6.805 -4.629 14.609 1 82.44 124 GLU B O 1
ATOM 2930 N N . GLU B 1 125 ? 7.887 -4.074 16.516 1 89 125 GLU B N 1
ATOM 2931 C CA . GLU B 1 125 ? 8.297 -5.445 16.812 1 89 125 GLU B CA 1
ATOM 2932 C C . GLU B 1 125 ? 7.109 -6.305 17.219 1 89 125 GLU B C 1
ATOM 2934 O O . GLU B 1 125 ? 6.258 -5.859 18 1 89 125 GLU B O 1
ATOM 2939 N N . GLY B 1 126 ? 7.016 -7.496 16.609 1 89.12 126 GLY B N 1
ATOM 2940 C CA . GLY B 1 126 ? 5.992 -8.453 17 1 89.12 126 GLY B CA 1
ATOM 2941 C C . GLY B 1 126 ? 4.754 -8.391 16.125 1 89.12 126 GLY B C 1
ATOM 2942 O O . GLY B 1 126 ? 3.844 -9.203 16.266 1 89.12 126 GLY B O 1
ATOM 2943 N N . ASN B 1 127 ? 4.641 -7.438 15.258 1 95.25 127 ASN B N 1
ATOM 2944 C CA . ASN B 1 127 ? 3.494 -7.301 14.367 1 95.25 127 ASN B CA 1
ATOM 2945 C C . ASN B 1 127 ? 3.545 -8.312 13.227 1 95.25 127 ASN B C 1
ATOM 2947 O O . ASN B 1 127 ? 4.602 -8.875 12.938 1 95.25 127 ASN B O 1
ATOM 2951 N N . ASN B 1 128 ? 2.385 -8.609 12.688 1 96.88 128 ASN B N 1
ATOM 2952 C CA . ASN B 1 128 ? 2.301 -9.367 11.445 1 96.88 128 ASN B CA 1
ATOM 2953 C C . ASN B 1 128 ? 2.256 -8.438 10.234 1 96.88 128 ASN B C 1
ATOM 2955 O O . ASN B 1 128 ? 1.843 -7.285 10.344 1 96.88 128 ASN B O 1
ATOM 2959 N N . TYR B 1 129 ? 2.758 -9 9.141 1 97.25 129 TYR B N 1
ATOM 2960 C CA . TYR B 1 129 ? 2.512 -8.32 7.879 1 97.25 129 TYR B CA 1
ATOM 2961 C C . TYR B 1 129 ? 1.021 -8.258 7.574 1 97.25 129 TYR B C 1
ATOM 2963 O O . TYR B 1 129 ? 0.235 -9.039 8.117 1 97.25 129 TYR B O 1
ATOM 2971 N N . PHE B 1 130 ? 0.611 -7.324 6.746 1 97.62 130 PHE B N 1
ATOM 2972 C CA . PHE B 1 130 ? -0.736 -7.328 6.188 1 97.62 130 PHE B CA 1
ATOM 2973 C C . PHE B 1 130 ? -0.972 -8.578 5.348 1 97.62 130 PHE B C 1
ATOM 2975 O O . PHE B 1 130 ? -0.03 -9.312 5.039 1 97.62 130 PHE B O 1
ATOM 2982 N N . MET B 1 131 ? -2.219 -8.812 5.012 1 97.31 131 MET B N 1
ATOM 2983 C CA . MET B 1 131 ? -2.6 -9.992 4.238 1 97.31 131 MET B CA 1
ATOM 2984 C C . MET B 1 131 ? -2.016 -9.93 2.83 1 97.31 131 MET B C 1
ATOM 2986 O O . MET B 1 131 ? -2.125 -8.906 2.152 1 97.31 131 MET B O 1
ATOM 2990 N N . HIS B 1 132 ? -1.362 -11 2.391 1 98.06 132 HIS B N 1
ATOM 2991 C CA . HIS B 1 132 ? -0.802 -11.141 1.051 1 98.06 132 HIS B CA 1
ATOM 2992 C C . HIS B 1 132 ? -0.75 -12.602 0.619 1 98.06 132 HIS B C 1
ATOM 2994 O O . HIS B 1 132 ? -0.899 -13.5 1.446 1 98.06 132 HIS B O 1
ATOM 3000 N N . ALA B 1 133 ? -0.621 -12.812 -0.637 1 97.75 133 ALA B N 1
ATOM 3001 C CA . ALA B 1 133 ? -0.543 -14.18 -1.152 1 97.75 133 ALA B CA 1
ATOM 3002 C C . ALA B 1 133 ? 0.779 -14.836 -0.767 1 97.75 133 ALA B C 1
ATOM 3004 O O . ALA B 1 133 ? 1.828 -14.188 -0.78 1 97.75 133 ALA B O 1
ATOM 3005 N N . THR B 1 134 ? 0.657 -16.078 -0.496 1 95.69 134 THR B N 1
ATOM 3006 C CA . THR B 1 134 ? 1.887 -16.844 -0.366 1 95.69 134 THR B CA 1
ATOM 3007 C C . THR B 1 134 ? 2.596 -16.969 -1.712 1 95.69 134 THR B C 1
ATOM 3009 O O . THR B 1 134 ? 1.956 -16.906 -2.764 1 95.69 134 THR B O 1
ATOM 3012 N N . GLY B 1 135 ? 3.842 -17.172 -1.757 1 95 135 GLY B N 1
ATOM 3013 C CA . GLY B 1 135 ? 4.688 -16.906 -2.91 1 95 135 GLY B CA 1
ATOM 3014 C C . GLY B 1 135 ? 4.777 -18.078 -3.865 1 95 135 GLY B C 1
ATOM 3015 O O . GLY B 1 135 ? 5.34 -17.953 -4.953 1 95 135 GLY B O 1
ATOM 3016 N N . GLN B 1 136 ? 4.137 -19.219 -3.527 1 97.31 136 GLN B N 1
ATOM 3017 C CA . GLN B 1 136 ? 4.285 -20.406 -4.363 1 97.31 136 GLN B CA 1
ATOM 3018 C C . GLN B 1 136 ? 3.576 -20.234 -5.703 1 97.31 136 GLN B C 1
ATOM 3020 O O . GLN B 1 136 ? 4.113 -20.594 -6.75 1 97.31 136 GLN B O 1
ATOM 3025 N N . ILE B 1 137 ? 2.385 -19.656 -5.641 1 98.44 137 ILE B N 1
ATOM 3026 C CA . ILE B 1 137 ? 1.64 -19.328 -6.852 1 98.44 137 ILE B CA 1
ATOM 3027 C C . ILE B 1 137 ? 0.631 -18.219 -6.543 1 98.44 137 ILE B C 1
ATOM 3029 O O . ILE B 1 137 ? -0.007 -18.234 -5.488 1 98.44 137 ILE B O 1
ATOM 3033 N N . TYR B 1 138 ? 0.504 -17.266 -7.383 1 98.75 138 TYR B N 1
ATOM 3034 C CA . TYR B 1 138 ? -0.568 -16.281 -7.359 1 98.75 138 TYR B CA 1
ATOM 3035 C C . TYR B 1 138 ? -0.798 -15.688 -8.742 1 98.75 138 TYR B C 1
ATOM 3037 O O . TYR B 1 138 ? 0.053 -15.812 -9.633 1 98.75 138 TYR B O 1
ATOM 3045 N N . ALA B 1 139 ? -1.972 -15.141 -8.938 1 98.81 139 ALA B N 1
ATOM 3046 C CA . ALA B 1 139 ? -2.359 -14.508 -10.195 1 98.81 139 ALA B CA 1
ATOM 3047 C C . ALA B 1 139 ? -2.916 -13.109 -9.953 1 98.81 139 ALA B C 1
ATOM 3049 O O . ALA B 1 139 ? -3.555 -12.859 -8.93 1 98.81 139 ALA B O 1
ATOM 3050 N N . ILE B 1 140 ? -2.6 -12.25 -10.906 1 98.81 140 ILE B N 1
ATOM 3051 C CA . ILE B 1 140 ? -3.168 -10.906 -10.859 1 98.81 140 ILE B CA 1
ATOM 3052 C C . ILE B 1 140 ? -3.82 -10.578 -12.203 1 98.81 140 ILE B C 1
ATOM 3054 O O . ILE B 1 140 ? -3.365 -11.047 -13.25 1 98.81 140 ILE B O 1
ATOM 3058 N N . SER B 1 141 ? -4.898 -9.828 -12.164 1 98.62 141 SER B N 1
ATOM 3059 C CA . SER B 1 141 ? -5.602 -9.438 -13.383 1 98.62 141 SER B CA 1
ATOM 3060 C C . SER B 1 141 ? -4.797 -8.422 -14.188 1 98.62 141 SER B C 1
ATOM 3062 O O . SER B 1 141 ? -3.838 -7.84 -13.672 1 98.62 141 SER B O 1
ATOM 3064 N N . LYS B 1 142 ? -5.195 -8.25 -15.352 1 98.12 142 LYS B N 1
ATOM 3065 C CA . LYS B 1 142 ? -4.539 -7.363 -16.312 1 98.12 142 LYS B CA 1
ATOM 3066 C C . LYS B 1 142 ? -4.395 -5.953 -15.75 1 98.12 142 LYS B C 1
ATOM 3068 O O . LYS B 1 142 ? -3.354 -5.316 -15.914 1 98.12 142 LYS B O 1
ATOM 3073 N N . ASP B 1 143 ? -5.383 -5.453 -15.07 1 98 143 ASP B N 1
ATOM 3074 C CA . ASP B 1 143 ? -5.355 -4.105 -14.516 1 98 143 ASP B CA 1
ATOM 3075 C C . ASP B 1 143 ? -4.246 -3.959 -13.477 1 98 143 ASP B C 1
ATOM 3077 O O . ASP B 1 143 ? -3.59 -2.918 -13.398 1 98 143 ASP B O 1
ATOM 3081 N N . LEU B 1 144 ? -4.074 -4.992 -12.75 1 98.81 144 LEU B N 1
ATOM 3082 C CA . LEU B 1 144 ? -3.041 -4.93 -11.719 1 98.81 144 LEU B CA 1
ATOM 3083 C C . LEU B 1 144 ? -1.65 -5.051 -12.336 1 98.81 144 LEU B C 1
ATOM 3085 O O . LEU B 1 144 ? -0.702 -4.418 -11.867 1 98.81 144 LEU B O 1
ATOM 3089 N N . ALA B 1 145 ? -1.526 -5.859 -13.367 1 98.69 145 ALA B N 1
ATOM 3090 C CA . ALA B 1 145 ? -0.263 -5.906 -14.102 1 98.69 145 ALA B CA 1
ATOM 3091 C C . ALA B 1 145 ? 0.053 -4.555 -14.734 1 98.69 145 ALA B C 1
ATOM 3093 O O . ALA B 1 145 ? 1.208 -4.121 -14.75 1 98.69 145 ALA B O 1
ATOM 3094 N N . ALA B 1 146 ? -0.936 -3.918 -15.289 1 98.5 146 ALA B N 1
ATOM 3095 C CA . ALA B 1 146 ? -0.775 -2.57 -15.828 1 98.5 146 ALA B CA 1
ATOM 3096 C C . ALA B 1 146 ? -0.28 -1.604 -14.758 1 98.5 146 ALA B C 1
ATOM 3098 O O . ALA B 1 146 ? 0.645 -0.824 -14.992 1 98.5 146 ALA B O 1
ATOM 3099 N N . TYR B 1 147 ? -0.917 -1.674 -13.625 1 98.75 147 TYR B N 1
ATOM 3100 C CA . TYR B 1 147 ? -0.507 -0.812 -12.516 1 98.75 147 TYR B CA 1
ATOM 3101 C C . TYR B 1 147 ? 0.973 -0.994 -12.203 1 98.75 147 TYR B C 1
ATOM 3103 O O . TYR B 1 147 ? 1.706 -0.014 -12.055 1 98.75 147 TYR B O 1
ATOM 3111 N N . ILE B 1 148 ? 1.391 -2.254 -12.078 1 98.75 148 ILE B N 1
ATOM 3112 C CA . ILE B 1 148 ? 2.793 -2.535 -11.789 1 98.75 148 ILE B CA 1
ATOM 3113 C C . ILE B 1 148 ? 3.676 -1.948 -12.891 1 98.75 148 ILE B C 1
ATOM 3115 O O . ILE B 1 148 ? 4.684 -1.299 -12.602 1 98.75 148 ILE B O 1
ATOM 3119 N N . SER B 1 149 ? 3.277 -2.156 -14.094 1 98.38 149 SER B N 1
ATOM 3120 C CA . SER B 1 149 ? 4.07 -1.682 -15.227 1 98.38 149 SER B CA 1
ATOM 3121 C C . SER B 1 149 ? 4.18 -0.161 -15.219 1 98.38 149 SER B C 1
ATOM 3123 O O . SER B 1 149 ? 5.277 0.388 -15.336 1 98.38 149 SER B O 1
ATOM 3125 N N . PHE B 1 150 ? 3.098 0.522 -15.008 1 97.69 150 PHE B N 1
ATOM 3126 C CA . PHE B 1 150 ? 3.049 1.977 -15.109 1 97.69 150 PHE B CA 1
ATOM 3127 C C . PHE B 1 150 ? 3.758 2.623 -13.922 1 97.69 150 PHE B C 1
ATOM 3129 O O . PHE B 1 150 ? 4.355 3.693 -14.055 1 97.69 150 PHE B O 1
ATOM 3136 N N . ASN B 1 151 ? 3.752 1.992 -12.82 1 98.19 151 ASN B N 1
ATOM 3137 C CA . ASN B 1 151 ? 4.32 2.588 -11.609 1 98.19 151 ASN B CA 1
ATOM 3138 C C . ASN B 1 151 ? 5.645 1.931 -11.234 1 98.19 151 ASN B C 1
ATOM 3140 O O . ASN B 1 151 ? 6.199 2.213 -10.172 1 98.19 151 ASN B O 1
ATOM 3144 N N . S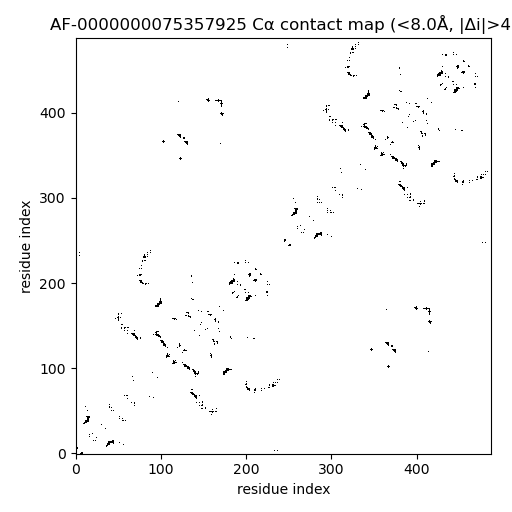ER B 1 152 ? 6.156 1.098 -12.086 1 97.5 152 SER B N 1
ATOM 3145 C CA . SER B 1 152 ? 7.34 0.287 -11.82 1 97.5 152 SER B CA 1
ATOM 3146 C C . SER B 1 152 ? 8.484 1.142 -11.289 1 97.5 152 SER B C 1
ATOM 3148 O O . SER B 1 152 ? 9.156 0.759 -10.328 1 97.5 152 SER B O 1
ATOM 3150 N N . PRO B 1 153 ? 8.727 2.365 -11.766 1 96.56 153 PRO B N 1
ATOM 3151 C CA . PRO B 1 153 ? 9.891 3.145 -11.32 1 96.56 153 PRO B CA 1
ATOM 3152 C C . PRO B 1 153 ? 9.789 3.576 -9.859 1 96.56 153 PRO B C 1
ATOM 3154 O O . PRO B 1 153 ? 10.797 3.893 -9.234 1 96.56 153 PRO B O 1
ATOM 3157 N N . ILE B 1 154 ? 8.586 3.547 -9.305 1 98.06 154 ILE B N 1
ATOM 3158 C CA . ILE B 1 154 ? 8.469 4.105 -7.961 1 98.06 154 ILE B CA 1
ATOM 3159 C C . ILE B 1 154 ? 7.973 3.027 -7 1 98.06 154 ILE B C 1
ATOM 3161 O O . ILE B 1 154 ? 7.797 3.287 -5.805 1 98.06 154 ILE B O 1
ATOM 3165 N N . LEU B 1 155 ? 7.723 1.813 -7.43 1 98.44 155 LEU B N 1
ATOM 3166 C CA . LEU B 1 155 ? 7.328 0.727 -6.543 1 98.44 155 LEU B CA 1
ATOM 3167 C C . LEU B 1 155 ? 8.492 0.302 -5.652 1 98.44 155 LEU B C 1
ATOM 3169 O O . LEU B 1 155 ? 9.617 0.13 -6.133 1 98.44 155 LEU B O 1
ATOM 3173 N N . HIS B 1 156 ? 8.219 0.193 -4.406 1 98.06 156 HIS B N 1
ATOM 3174 C CA . HIS B 1 156 ? 9.227 -0.212 -3.436 1 98.06 156 HIS B CA 1
ATOM 3175 C C . HIS B 1 156 ? 9.375 -1.729 -3.395 1 98.06 156 HIS B C 1
ATOM 3177 O O . HIS B 1 156 ? 8.422 -2.459 -3.67 1 98.06 156 HIS B O 1
ATOM 3183 N N . THR B 1 157 ? 10.578 -2.234 -3.037 1 96.44 157 THR B N 1
ATOM 3184 C CA . THR B 1 157 ? 10.805 -3.662 -2.857 1 96.44 157 THR B CA 1
ATOM 3185 C C . THR B 1 157 ? 11.289 -3.957 -1.439 1 96.44 157 THR B C 1
ATOM 3187 O O . THR B 1 157 ? 12.336 -3.457 -1.019 1 96.44 157 THR B O 1
ATOM 3190 N N . TYR B 1 158 ? 10.547 -4.66 -0.695 1 96.31 158 TYR B N 1
ATOM 3191 C CA . TYR B 1 158 ? 10.93 -5.141 0.629 1 96.31 158 TYR B CA 1
ATOM 3192 C C . TYR B 1 158 ? 11.703 -6.449 0.533 1 96.31 158 TYR B C 1
ATOM 3194 O O . TYR B 1 158 ? 11.836 -7.02 -0.553 1 96.31 158 TYR B O 1
ATOM 3202 N N . ALA B 1 159 ? 12.242 -6.902 1.651 1 93.75 159 ALA B N 1
ATOM 3203 C CA . ALA B 1 159 ? 13.023 -8.141 1.684 1 93.75 159 ALA B CA 1
ATOM 3204 C C . ALA B 1 159 ? 12.164 -9.336 1.267 1 93.75 159 ALA B C 1
ATOM 3206 O O . ALA B 1 159 ? 12.625 -10.203 0.524 1 93.75 159 ALA B O 1
ATOM 3207 N N . ASN B 1 160 ? 11.008 -9.359 1.766 1 93.69 160 ASN B N 1
ATOM 3208 C CA . ASN B 1 160 ? 10.07 -10.422 1.401 1 93.69 160 ASN B CA 1
ATOM 3209 C C . ASN B 1 160 ? 9.359 -10.109 0.09 1 93.69 160 ASN B C 1
ATOM 3211 O O . ASN B 1 160 ? 8.602 -9.133 0.004 1 93.69 160 ASN B O 1
ATOM 3215 N N . GLU B 1 161 ? 9.586 -10.922 -0.909 1 94.69 161 GLU B N 1
ATOM 3216 C CA . GLU B 1 161 ? 9.047 -10.703 -2.248 1 94.69 161 GLU B CA 1
ATOM 3217 C C . GLU B 1 161 ? 7.52 -10.672 -2.229 1 94.69 161 GLU B C 1
ATOM 3219 O O . GLU B 1 161 ? 6.906 -9.82 -2.879 1 94.69 161 GLU B O 1
ATOM 3224 N N . ASP B 1 162 ? 6.902 -11.586 -1.5 1 96.38 162 ASP B N 1
ATOM 3225 C CA . ASP B 1 162 ? 5.449 -11.672 -1.459 1 96.38 162 ASP B CA 1
ATOM 3226 C C . ASP B 1 162 ? 4.844 -10.438 -0.789 1 96.38 162 ASP B C 1
ATOM 3228 O O . ASP B 1 162 ? 3.807 -9.93 -1.226 1 96.38 162 ASP B O 1
ATOM 3232 N N . VAL B 1 163 ? 5.523 -9.977 0.227 1 97.06 163 VAL B N 1
ATOM 3233 C CA . VAL B 1 163 ? 5.094 -8.773 0.934 1 97.06 163 VAL B CA 1
ATOM 3234 C C . VAL B 1 163 ? 5.227 -7.555 0.019 1 97.06 163 VAL B C 1
ATOM 3236 O O . VAL B 1 163 ? 4.375 -6.668 0.03 1 97.06 163 VAL B O 1
ATOM 3239 N N . SER B 1 164 ? 6.316 -7.535 -0.774 1 97.69 164 SER B N 1
ATOM 3240 C CA . SER B 1 164 ? 6.473 -6.453 -1.741 1 97.69 164 SER B CA 1
ATOM 3241 C C . SER B 1 164 ? 5.277 -6.375 -2.684 1 97.69 164 SER B C 1
ATOM 3243 O O . SER B 1 164 ? 4.684 -5.309 -2.854 1 97.69 164 SER B O 1
ATOM 3245 N N . LEU B 1 165 ? 4.922 -7.461 -3.205 1 98.5 165 LEU B N 1
ATOM 3246 C CA . LEU B 1 165 ? 3.791 -7.477 -4.129 1 98.5 165 LEU B CA 1
ATOM 3247 C C . LEU B 1 165 ? 2.506 -7.059 -3.42 1 98.5 165 LEU B C 1
ATOM 3249 O O . LEU B 1 165 ? 1.757 -6.219 -3.926 1 98.5 165 LEU B O 1
ATOM 3253 N N . GLY B 1 166 ? 2.236 -7.645 -2.287 1 98.5 166 GLY B N 1
ATOM 3254 C CA . GLY B 1 166 ? 1.067 -7.25 -1.516 1 98.5 166 GLY B CA 1
ATOM 3255 C C . GLY B 1 166 ? 1.028 -5.766 -1.209 1 98.5 166 GLY B C 1
ATOM 3256 O O . GLY B 1 166 ? -0.04 -5.148 -1.231 1 98.5 166 GLY B O 1
ATOM 3257 N N . SER B 1 167 ? 2.176 -5.172 -0.935 1 98.62 167 SER B N 1
ATOM 3258 C CA . SER B 1 167 ? 2.26 -3.76 -0.582 1 98.62 167 SER B CA 1
ATOM 3259 C C . SER B 1 167 ? 1.904 -2.871 -1.769 1 98.62 167 SER B C 1
ATOM 3261 O O . SER B 1 167 ? 1.44 -1.743 -1.589 1 98.62 167 SER B O 1
ATOM 3263 N N . TRP B 1 168 ? 2.117 -3.395 -2.977 1 98.81 168 TRP B N 1
ATOM 3264 C CA . TRP B 1 168 ? 1.775 -2.625 -4.168 1 98.81 168 TRP B CA 1
ATOM 3265 C C . TRP B 1 168 ? 0.263 -2.518 -4.332 1 98.81 168 TRP B C 1
ATOM 3267 O O . TRP B 1 168 ? -0.23 -1.638 -5.043 1 98.81 168 TRP B O 1
ATOM 3277 N N . PHE B 1 169 ? -0.498 -3.41 -3.617 1 98.81 169 PHE B N 1
ATOM 3278 C CA . PHE B 1 169 ? -1.919 -3.516 -3.928 1 98.81 169 PHE B CA 1
ATOM 3279 C C . PHE B 1 169 ? -2.766 -3.094 -2.732 1 98.81 169 P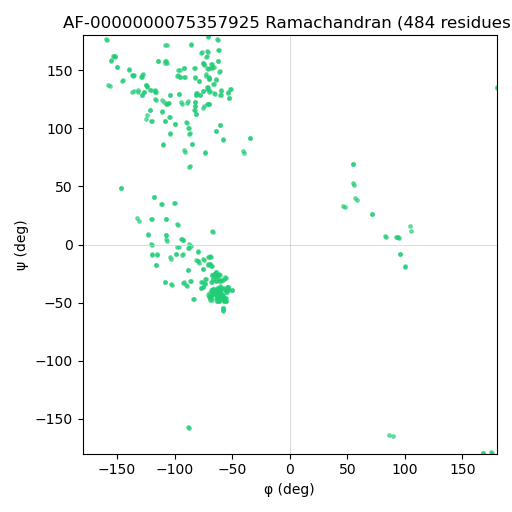HE B C 1
ATOM 3281 O O . PHE B 1 169 ? -3.959 -2.82 -2.875 1 98.81 169 PHE B O 1
ATOM 3288 N N . ILE B 1 170 ? -2.254 -3.023 -1.521 1 98.62 170 ILE B N 1
ATOM 3289 C CA . ILE B 1 170 ? -3.049 -2.861 -0.309 1 98.62 170 ILE B CA 1
ATOM 3290 C C . ILE B 1 170 ? -3.736 -1.497 -0.32 1 98.62 170 ILE B C 1
ATOM 3292 O O . ILE B 1 170 ? -4.793 -1.321 0.293 1 98.62 170 ILE B O 1
ATOM 3296 N N . GLY B 1 171 ? -3.193 -0.522 -1.025 1 98.69 171 GLY B N 1
ATOM 3297 C CA . GLY B 1 171 ? -3.783 0.805 -1.107 1 98.69 171 GLY B CA 1
ATOM 3298 C C . GLY B 1 171 ? -4.719 0.97 -2.291 1 98.69 171 GLY B C 1
ATOM 3299 O O . GLY B 1 171 ? -5.246 2.059 -2.523 1 98.69 171 GLY B O 1
ATOM 3300 N N . LEU B 1 172 ? -4.941 -0.091 -3.041 1 98.81 172 LEU B N 1
ATOM 3301 C CA . LEU B 1 172 ? -5.781 -0.046 -4.234 1 98.81 172 LEU B CA 1
ATOM 3302 C C . LEU B 1 172 ? -7.105 -0.759 -3.994 1 98.81 172 LEU B C 1
ATOM 3304 O O . LEU B 1 172 ? -7.227 -1.557 -3.061 1 98.81 172 LEU B O 1
ATOM 3308 N N . ASP B 1 173 ? -8.086 -0.375 -4.832 1 98.12 173 ASP B N 1
ATOM 3309 C CA . ASP B 1 173 ? -9.359 -1.098 -4.848 1 98.12 173 ASP B CA 1
ATOM 3310 C C . ASP B 1 173 ? -9.211 -2.455 -5.527 1 98.12 173 ASP B C 1
ATOM 3312 O O . ASP B 1 173 ? -9.57 -2.613 -6.695 1 98.12 173 ASP B O 1
ATOM 3316 N N . VAL B 1 174 ? -8.656 -3.408 -4.773 1 98.5 174 VAL B N 1
ATOM 3317 C CA . VAL B 1 174 ? -8.328 -4.742 -5.258 1 98.5 174 VAL B CA 1
ATOM 3318 C C . VAL B 1 174 ? -9.148 -5.785 -4.504 1 98.5 174 VAL B C 1
ATOM 3320 O O . VAL B 1 174 ? -9.312 -5.691 -3.285 1 98.5 174 VAL B O 1
ATOM 3323 N N . GLU B 1 175 ? -9.727 -6.68 -5.234 1 98 175 GLU B N 1
ATOM 3324 C CA . GLU B 1 175 ? -10.336 -7.844 -4.598 1 98 175 GLU B CA 1
ATOM 3325 C C . GLU B 1 175 ? -9.289 -8.914 -4.281 1 98 175 GLU B C 1
ATOM 3327 O O . GLU B 1 175 ? -8.711 -9.508 -5.191 1 98 175 GLU B O 1
ATOM 3332 N N . HIS B 1 176 ? -9.047 -9.125 -3.006 1 98 176 HIS B N 1
ATOM 3333 C CA . HIS B 1 176 ? -8.195 -10.211 -2.547 1 98 176 HIS B CA 1
ATOM 3334 C C . HIS B 1 176 ? -8.969 -11.523 -2.482 1 98 176 HIS B C 1
ATOM 3336 O O . HIS B 1 176 ? -9.953 -11.641 -1.748 1 98 176 HIS B O 1
ATOM 3342 N N . VAL B 1 177 ? -8.5 -12.453 -3.252 1 98.31 177 VAL B N 1
ATOM 3343 C CA . VAL B 1 177 ? -9.188 -13.742 -3.26 1 98.31 177 VAL B CA 1
ATOM 3344 C C . VAL B 1 177 ? -8.297 -14.805 -2.609 1 98.31 177 VAL B C 1
ATOM 3346 O O . VAL B 1 177 ? -7.227 -15.125 -3.123 1 98.31 177 VAL B O 1
ATOM 3349 N N . ASP B 1 178 ? -8.758 -15.297 -1.493 1 98 178 ASP B N 1
ATOM 3350 C CA . ASP B 1 178 ? -8.094 -16.406 -0.829 1 98 178 ASP B CA 1
ATOM 3351 C C . ASP B 1 178 ? -8.609 -17.75 -1.353 1 98 178 ASP B C 1
ATOM 3353 O O . ASP B 1 178 ? -9.656 -18.234 -0.917 1 98 178 ASP B O 1
ATOM 3357 N N . ASP B 1 179 ? -7.855 -18.359 -2.244 1 98.06 179 ASP B N 1
ATOM 3358 C CA . ASP B 1 179 ? -8.242 -19.641 -2.842 1 98.06 179 ASP B CA 1
ATOM 3359 C C . ASP B 1 179 ? -7.379 -20.781 -2.318 1 98.06 179 ASP B C 1
ATOM 3361 O O . ASP B 1 179 ? -6.258 -20.984 -2.791 1 98.06 179 ASP B O 1
ATOM 3365 N N . ARG B 1 180 ? -7.926 -21.594 -1.486 1 97.12 180 ARG B N 1
ATOM 3366 C CA . ARG B 1 180 ? -7.176 -22.609 -0.769 1 97.12 180 ARG B CA 1
ATOM 3367 C C . ARG B 1 180 ? -6.824 -23.781 -1.688 1 97.12 180 ARG B C 1
ATOM 3369 O O . ARG B 1 180 ? -5.988 -24.625 -1.343 1 97.12 180 ARG B O 1
ATOM 3376 N N . SER B 1 181 ? -7.402 -23.875 -2.854 1 97.44 181 SER B N 1
ATOM 3377 C CA . SER B 1 181 ? -6.996 -24.891 -3.826 1 97.44 181 SER B CA 1
ATOM 3378 C C . SER B 1 181 ? -5.609 -24.594 -4.387 1 97.44 181 SER B C 1
ATOM 3380 O O . SER B 1 181 ? -4.996 -25.453 -5.023 1 97.44 181 SER B O 1
ATOM 3382 N N . MET B 1 182 ? -5.082 -23.391 -4.09 1 98.12 182 MET B N 1
ATOM 3383 C CA . MET B 1 182 ? -3.787 -22.969 -4.625 1 98.12 182 MET B CA 1
ATOM 3384 C C . MET B 1 182 ? -2.666 -23.281 -3.639 1 98.12 182 MET B C 1
ATOM 3386 O O . MET B 1 182 ? -1.516 -22.906 -3.857 1 98.12 182 MET B O 1
ATOM 3390 N N . CYS B 1 183 ? -3.021 -23.953 -2.545 1 97.75 183 CYS B N 1
ATOM 3391 C CA . CYS B 1 183 ? -1.983 -24.297 -1.581 1 97.75 183 CYS B CA 1
ATOM 3392 C C . CYS B 1 183 ? -2.291 -25.625 -0.908 1 97.75 183 CYS B C 1
ATOM 3394 O O . CYS B 1 183 ? -2.242 -25.734 0.318 1 97.75 183 CYS B O 1
ATOM 3396 N N . CYS B 1 184 ? -2.613 -26.609 -1.665 1 97.56 184 CYS B N 1
ATOM 3397 C CA . CYS B 1 184 ? -2.789 -27.953 -1.139 1 97.56 184 CYS B CA 1
ATOM 3398 C C . CYS B 1 184 ? -1.448 -28.562 -0.752 1 97.56 184 CYS B C 1
ATOM 3400 O O . CYS B 1 184 ? -0.421 -28.25 -1.356 1 97.56 184 CYS B O 1
ATOM 3402 N N . GLY B 1 185 ? -1.517 -29.469 0.236 1 96.94 185 GLY B N 1
ATOM 3403 C CA . GLY B 1 185 ? -0.34 -30.281 0.508 1 96.94 185 GLY B CA 1
ATOM 3404 C C . GLY B 1 185 ? -0.106 -31.359 -0.532 1 96.94 185 GLY B C 1
ATOM 3405 O O . GLY B 1 185 ? -1.038 -31.766 -1.223 1 96.94 185 GLY B O 1
ATOM 3406 N N . THR B 1 186 ? 1.129 -31.781 -0.665 1 96.38 186 THR B N 1
ATOM 3407 C CA . THR B 1 186 ? 1.411 -32.938 -1.498 1 96.38 186 THR B CA 1
ATOM 3408 C C . THR B 1 186 ? 0.729 -34.188 -0.938 1 96.38 186 THR B C 1
ATOM 3410 O O . THR B 1 186 ? 0.058 -34.125 0.094 1 96.38 186 THR B O 1
ATOM 3413 N N . PRO B 1 187 ? 0.851 -35.312 -1.65 1 93.38 187 PRO B N 1
ATOM 3414 C CA . PRO B 1 187 ? 0.181 -36.5 -1.112 1 93.38 187 PRO B CA 1
ATOM 3415 C C . PRO B 1 187 ? 0.544 -36.75 0.346 1 93.38 187 PRO B C 1
ATOM 3417 O O . PRO B 1 187 ? 1.697 -36.562 0.744 1 93.38 187 PRO B O 1
ATOM 3420 N N . PRO B 1 188 ? -0.564 -37.031 1.114 1 94.31 188 PRO B N 1
ATOM 3421 C CA . PRO B 1 188 ? -1.868 -37.531 0.677 1 94.31 188 PRO B CA 1
ATOM 3422 C C . PRO B 1 188 ? -2.912 -36.438 0.539 1 94.31 188 PRO B C 1
ATOM 3424 O O . PRO B 1 188 ? -4.008 -36.656 0.026 1 94.31 188 PRO B O 1
ATOM 3427 N N . ASP B 1 189 ? -2.656 -35.219 0.954 1 93.94 189 ASP B N 1
ATOM 3428 C CA . ASP B 1 189 ? -3.65 -34.156 1.013 1 93.94 189 ASP B CA 1
ATOM 3429 C C . ASP B 1 189 ? -4.273 -33.906 -0.361 1 93.94 189 ASP B C 1
ATOM 3431 O O . ASP B 1 189 ? -5.488 -34.031 -0.53 1 93.94 189 ASP B O 1
ATOM 3435 N N . CYS B 1 190 ? -3.531 -33.625 -1.346 1 94.88 190 CYS B N 1
ATOM 3436 C CA . CYS B 1 190 ? -4.016 -33.312 -2.686 1 94.8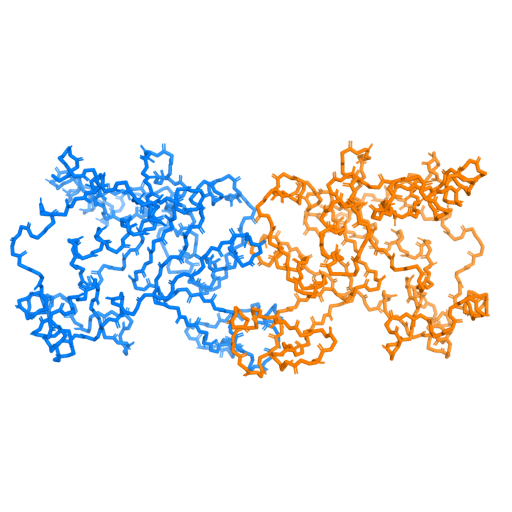8 190 CYS B CA 1
ATOM 3437 C C . CYS B 1 190 ? -4.719 -34.5 -3.307 1 94.88 190 CYS B C 1
ATOM 3439 O O . CYS B 1 190 ? -5.676 -34.344 -4.066 1 94.88 190 CYS B O 1
ATOM 3441 N N . GLU B 1 191 ? -4.258 -35.719 -2.934 1 91.69 191 GLU B N 1
ATOM 3442 C CA . GLU B 1 191 ? -4.879 -36.938 -3.436 1 91.69 191 GLU B CA 1
ATOM 3443 C C . GLU B 1 191 ? -6.285 -37.125 -2.875 1 91.69 191 GLU B C 1
ATOM 3445 O O . GLU B 1 191 ? -7.219 -37.438 -3.615 1 91.69 191 GLU B O 1
ATOM 3450 N N . TRP B 1 192 ? -6.352 -36.906 -1.632 1 91.81 192 TRP B N 1
ATOM 3451 C CA . TRP B 1 192 ? -7.652 -37.031 -0.979 1 91.81 192 TRP B CA 1
ATOM 3452 C C . TRP B 1 192 ? -8.641 -36 -1.533 1 91.81 192 TRP B C 1
ATOM 3454 O O . TRP B 1 192 ? -9.797 -36.344 -1.803 1 91.81 192 TRP B O 1
ATOM 3464 N N . LYS B 1 193 ? -8.211 -34.844 -1.772 1 91.69 193 LYS B N 1
ATOM 3465 C CA . LYS B 1 193 ? -9.062 -33.812 -2.33 1 91.69 193 LYS B CA 1
ATOM 3466 C C . LYS B 1 193 ? -9.516 -34.188 -3.742 1 91.69 193 LYS B C 1
ATOM 3468 O O . LYS B 1 193 ? -10.688 -34 -4.086 1 91.69 193 LYS B O 1
ATOM 3473 N N . ALA B 1 194 ? -8.641 -34.688 -4.469 1 87.5 194 ALA B N 1
ATOM 3474 C CA . ALA B 1 194 ? -8.977 -35.094 -5.828 1 87.5 194 ALA B CA 1
ATOM 3475 C C . ALA B 1 194 ? -10.031 -36.188 -5.824 1 87.5 194 ALA B C 1
ATOM 3477 O O . ALA B 1 194 ? -10.969 -36.156 -6.625 1 87.5 194 ALA B O 1
ATOM 3478 N N . LYS B 1 195 ? -9.922 -37.094 -4.949 1 88.31 195 LYS B N 1
ATOM 3479 C CA . LYS B 1 195 ? -10.852 -38.219 -4.852 1 88.31 195 LYS B CA 1
ATOM 3480 C C . LYS B 1 195 ? -12.242 -37.75 -4.449 1 88.31 195 LYS B C 1
ATOM 3482 O O . LYS B 1 195 ? -13.25 -38.344 -4.848 1 88.31 195 LYS B O 1
ATOM 3487 N N . GLU B 1 196 ? -12.195 -36.688 -3.719 1 90.38 196 GLU B N 1
ATOM 3488 C CA . GLU B 1 196 ? -13.469 -36.125 -3.264 1 90.38 196 GLU B CA 1
ATOM 3489 C C . GLU B 1 196 ? -14.062 -35.188 -4.297 1 90.38 196 GLU B C 1
ATOM 3491 O O . GLU B 1 196 ? -15.125 -34.594 -4.074 1 90.38 196 GLU B O 1
ATOM 3496 N N . GLY B 1 197 ? -13.375 -35 -5.391 1 84.75 197 GLY B N 1
ATOM 3497 C CA . GLY B 1 197 ? -13.906 -34.188 -6.477 1 84.75 197 GLY B CA 1
ATOM 3498 C C . GLY B 1 197 ? -13.453 -32.719 -6.41 1 84.75 197 GLY B C 1
ATOM 3499 O O . GLY B 1 197 ? -13.938 -31.891 -7.168 1 84.75 197 GLY B O 1
ATOM 3500 N N . SER B 1 198 ? -12.562 -32.438 -5.488 1 90.12 198 SER B N 1
ATOM 3501 C CA . SER B 1 198 ? -12.039 -31.078 -5.348 1 90.12 198 SER B CA 1
ATOM 3502 C C . SER B 1 198 ? -10.578 -31 -5.781 1 90.12 198 SER B C 1
ATOM 3504 O O . SER B 1 198 ? -9.672 -31.016 -4.941 1 90.12 198 SER B O 1
ATOM 3506 N N . VAL B 1 199 ? -10.328 -30.812 -7.031 1 92.12 199 VAL B N 1
ATOM 3507 C CA . VAL B 1 199 ? -8.984 -30.812 -7.59 1 92.12 199 VAL B CA 1
ATOM 3508 C C . VAL B 1 199 ? -8.242 -29.547 -7.152 1 92.12 199 VAL B C 1
ATOM 3510 O O . VAL B 1 199 ? -8.781 -28.438 -7.23 1 92.12 199 VAL B O 1
ATOM 3513 N N . CYS B 1 200 ? -7.016 -29.797 -6.73 1 97.38 200 CYS B N 1
ATOM 3514 C CA . CYS B 1 200 ? -6.172 -28.672 -6.324 1 97.38 200 CYS B CA 1
ATOM 3515 C C . CYS B 1 200 ? -5.594 -27.969 -7.543 1 97.38 200 CYS B C 1
ATOM 3517 O O . CYS B 1 200 ? -5.191 -28.609 -8.516 1 97.38 200 CYS B O 1
ATOM 3519 N N . VAL B 1 201 ? -5.555 -26.656 -7.445 1 97.81 201 VAL B N 1
ATOM 3520 C CA . VAL B 1 201 ? -4.832 -25.859 -8.43 1 97.81 201 VAL B CA 1
ATOM 3521 C C . VAL B 1 201 ? -3.328 -26.094 -8.281 1 97.81 201 VAL B C 1
ATOM 3523 O O . VAL B 1 201 ? -2.623 -26.312 -9.266 1 97.81 201 VAL B O 1
ATOM 3526 N N . ALA B 1 202 ? -2.869 -26.062 -7.055 1 98.44 202 ALA B N 1
ATOM 3527 C CA . ALA B 1 202 ? -1.443 -26.234 -6.789 1 98.44 202 ALA B CA 1
ATOM 3528 C C . ALA B 1 202 ? -1.222 -27.109 -5.555 1 98.44 202 ALA B C 1
ATOM 3530 O O . ALA B 1 202 ? -2.053 -27.125 -4.645 1 98.44 202 ALA B O 1
ATOM 3531 N N . SER B 1 203 ? -0.077 -27.828 -5.547 1 98.06 203 SER B N 1
ATOM 3532 C CA . SER B 1 203 ? 0.314 -28.672 -4.426 1 98.06 203 SER B CA 1
ATOM 3533 C C . SER B 1 203 ? 1.794 -28.516 -4.098 1 98.06 203 SER B C 1
ATOM 3535 O O . SER B 1 203 ? 2.639 -28.516 -4.996 1 98.06 203 SER B O 1
ATOM 3537 N N . PHE B 1 204 ? 2.129 -28.312 -2.818 1 97.94 204 PHE B N 1
ATOM 3538 C CA . PHE B 1 204 ? 3.502 -28.188 -2.348 1 97.94 204 PHE B CA 1
ATOM 3539 C C . PHE B 1 204 ? 3.594 -28.484 -0.855 1 97.94 204 PHE B C 1
ATOM 3541 O O . PHE B 1 204 ? 2.588 -28.797 -0.217 1 97.94 204 PHE B O 1
ATOM 3548 N N . ASP B 1 205 ? 4.816 -28.469 -0.354 1 96.69 205 ASP B N 1
ATOM 3549 C CA . ASP B 1 205 ? 5.105 -28.703 1.057 1 96.69 205 ASP B CA 1
ATOM 3550 C C . ASP B 1 205 ? 5.449 -27.391 1.771 1 96.69 205 ASP B C 1
ATOM 3552 O O . ASP B 1 205 ? 6.461 -26.75 1.464 1 96.69 205 ASP B O 1
ATOM 3556 N N . TRP B 1 206 ? 4.688 -27.047 2.811 1 92.94 206 TRP B N 1
ATOM 3557 C CA . TRP B 1 206 ? 4.875 -25.781 3.52 1 92.94 206 TRP B CA 1
ATOM 3558 C C . TRP B 1 206 ? 6.27 -25.703 4.133 1 92.94 206 TRP B C 1
ATOM 3560 O O . TRP B 1 206 ? 6.941 -24.672 4.031 1 92.94 206 TRP B O 1
ATOM 3570 N N . PRO B 1 207 ? 6.793 -26.75 4.707 1 93.44 207 PRO B N 1
ATOM 3571 C CA . PRO B 1 207 ? 8.117 -26.656 5.336 1 93.44 207 PRO B CA 1
ATOM 3572 C C . PRO B 1 207 ? 9.211 -26.281 4.344 1 93.44 207 PRO B C 1
ATOM 3574 O O . PRO B 1 207 ? 10.227 -25.703 4.73 1 93.44 207 PRO B O 1
ATOM 3577 N N . CYS B 1 208 ? 8.992 -26.609 3.068 1 94.75 208 CYS B N 1
ATOM 3578 C CA . CYS B 1 208 ? 10.016 -26.359 2.061 1 94.75 208 CYS B CA 1
ATOM 3579 C C . CYS B 1 208 ? 9.625 -25.188 1.169 1 94.75 208 CYS B C 1
ATOM 3581 O O . CYS B 1 208 ? 10.328 -24.859 0.208 1 94.75 208 CYS B O 1
ATOM 3583 N N . SER B 1 209 ? 8.453 -24.516 1.446 1 91.81 209 SER B N 1
ATOM 3584 C CA . SER B 1 209 ? 7.922 -23.453 0.582 1 91.81 209 SER B CA 1
ATOM 3585 C C . SER B 1 209 ? 7.934 -23.891 -0.881 1 91.81 209 SER B C 1
ATOM 3587 O O . SER B 1 209 ? 8.273 -23.094 -1.765 1 91.81 209 SER B O 1
ATOM 3589 N N . GLY B 1 210 ? 7.754 -25.094 -1.163 1 96.12 210 GLY B N 1
ATOM 3590 C CA . GLY B 1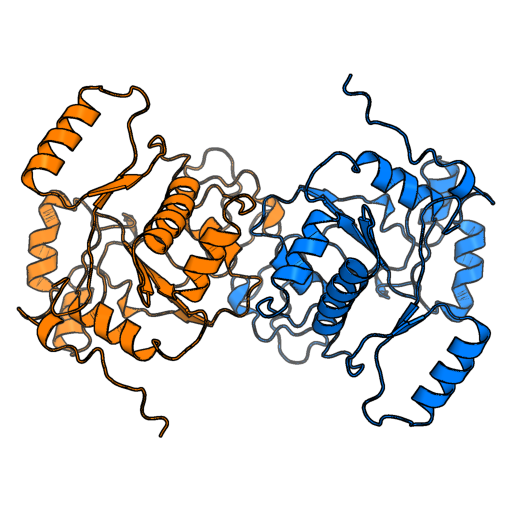 210 ? 7.785 -25.859 -2.398 1 96.12 210 GLY B CA 1
ATOM 3591 C C . GLY B 1 210 ? 7.773 -27.359 -2.168 1 96.12 210 GLY B C 1
ATOM 3592 O O . GLY B 1 210 ? 7.621 -27.812 -1.035 1 96.12 210 GLY B O 1
ATOM 3593 N N . ILE B 1 211 ? 7.809 -28.078 -3.217 1 96.62 211 ILE B N 1
ATOM 3594 C CA . ILE B 1 211 ? 7.938 -29.531 -3.057 1 96.62 211 ILE B CA 1
ATOM 3595 C C . ILE B 1 211 ? 9.336 -29.875 -2.547 1 96.62 211 ILE B C 1
ATOM 3597 O O . ILE B 1 211 ? 10.336 -29.484 -3.16 1 96.62 211 ILE B O 1
ATOM 3601 N N . CYS B 1 212 ? 9.367 -30.531 -1.384 1 97.38 212 CYS B N 1
ATOM 3602 C CA . CYS B 1 212 ? 10.656 -30.984 -0.887 1 97.38 212 CYS B CA 1
ATOM 3603 C C . CYS B 1 212 ? 11.305 -31.953 -1.871 1 97.38 212 CYS B C 1
ATOM 3605 O O . CYS B 1 212 ? 10.672 -32.938 -2.309 1 97.38 212 CYS B O 1
ATOM 3607 N N . ASN B 1 213 ? 12.602 -31.734 -2.275 1 96.5 213 ASN B N 1
ATOM 3608 C CA . ASN B 1 213 ? 13.297 -32.562 -3.27 1 96.5 213 ASN B CA 1
ATOM 3609 C C . ASN B 1 213 ? 12.508 -32.625 -4.574 1 96.5 213 ASN B C 1
ATOM 3611 O O . ASN B 1 213 ? 12.266 -33.719 -5.086 1 96.5 213 ASN B O 1
ATOM 3615 N N . ALA B 1 214 ? 12.164 -31.531 -5.051 1 95.94 214 ALA B N 1
ATOM 3616 C CA . ALA B 1 214 ? 11.227 -31.391 -6.16 1 95.94 214 ALA B CA 1
ATOM 3617 C C . ALA B 1 214 ? 11.695 -32.156 -7.383 1 95.94 214 ALA B C 1
ATOM 3619 O O . ALA B 1 214 ? 10.883 -32.781 -8.086 1 95.94 214 ALA B O 1
ATOM 3620 N N . VAL B 1 215 ? 12.961 -32.219 -7.707 1 94.44 215 VAL B N 1
ATOM 3621 C CA . VAL B 1 215 ? 13.477 -32.906 -8.883 1 94.44 215 VAL B CA 1
ATOM 3622 C C . VAL B 1 215 ? 13.109 -34.375 -8.82 1 94.44 215 VAL B C 1
ATOM 3624 O O . VAL B 1 215 ? 12.688 -34.969 -9.82 1 94.44 215 VAL B O 1
ATOM 3627 N N . GLU B 1 216 ? 13.172 -34.906 -7.676 1 96.06 216 GLU B N 1
ATOM 3628 C CA . GLU B 1 216 ? 12.93 -36.344 -7.496 1 96.06 216 GLU B CA 1
ATOM 3629 C C . GLU B 1 216 ? 11.438 -36.625 -7.332 1 96.06 216 GLU B C 1
ATOM 3631 O O . GLU B 1 216 ? 10.961 -37.688 -7.754 1 96.06 216 GLU B O 1
ATOM 3636 N N . ARG B 1 217 ? 10.758 -35.688 -6.762 1 96.88 217 ARG B N 1
ATOM 3637 C CA . ARG B 1 217 ? 9.422 -36 -6.266 1 96.88 217 ARG B CA 1
ATOM 3638 C C . ARG B 1 217 ? 8.344 -35.469 -7.199 1 96.88 217 ARG B C 1
ATOM 3640 O O . ARG B 1 217 ? 7.18 -35.875 -7.109 1 96.88 217 ARG B O 1
ATOM 3647 N N . MET B 1 218 ? 8.602 -34.688 -8.094 1 96.5 218 MET B N 1
ATOM 3648 C CA . MET B 1 218 ? 7.602 -33.969 -8.898 1 96.5 218 MET B CA 1
ATOM 3649 C C . MET B 1 218 ? 6.738 -34.969 -9.672 1 96.5 218 MET B C 1
ATOM 3651 O O . MET B 1 218 ? 5.516 -34.812 -9.727 1 96.5 218 MET B O 1
ATOM 3655 N N . LYS B 1 219 ? 7.359 -35.969 -10.258 1 95.31 219 LYS B N 1
ATOM 3656 C CA . LYS B 1 219 ? 6.621 -36.969 -11.039 1 95.31 219 LYS B CA 1
ATOM 3657 C C . LYS B 1 219 ? 5.641 -37.719 -10.164 1 95.31 219 LYS B C 1
ATOM 3659 O O . LYS B 1 219 ? 4.504 -37.969 -10.578 1 95.31 219 LYS B O 1
ATOM 3664 N N . GLU B 1 220 ? 6.098 -38.094 -9.031 1 94.88 220 GLU B N 1
ATOM 3665 C CA . GLU B 1 220 ? 5.23 -38.812 -8.094 1 94.88 220 GLU B CA 1
ATOM 3666 C C . GLU B 1 220 ? 4.035 -37.938 -7.691 1 94.88 220 GLU B C 1
ATOM 3668 O O . GLU B 1 220 ? 2.9 -38.406 -7.656 1 94.88 220 GLU B O 1
ATOM 3673 N N . VAL B 1 221 ? 4.27 -36.656 -7.359 1 96 221 VAL B N 1
ATOM 3674 C CA . VAL B 1 221 ? 3.217 -35.719 -6.977 1 96 221 VAL B CA 1
ATOM 3675 C C . VAL B 1 221 ? 2.229 -35.562 -8.125 1 96 221 VAL B C 1
ATOM 3677 O O . VAL B 1 221 ? 1.014 -35.594 -7.922 1 96 221 VAL B O 1
ATOM 3680 N N . HIS B 1 222 ? 2.713 -35.438 -9.344 1 94.44 222 HIS B N 1
ATOM 3681 C CA . HIS B 1 222 ? 1.863 -35.281 -10.523 1 94.44 222 HIS B CA 1
ATOM 3682 C C . HIS B 1 222 ? 0.971 -36.531 -10.703 1 94.44 222 HIS B C 1
ATOM 3684 O O . HIS B 1 222 ? -0.224 -36.375 -10.977 1 94.44 222 HIS B O 1
ATOM 3690 N N . ASN B 1 223 ? 1.503 -37.688 -10.492 1 93.38 223 ASN B N 1
ATOM 3691 C CA . ASN B 1 223 ? 0.747 -38.906 -10.68 1 93.38 223 ASN B CA 1
ATOM 3692 C C . ASN B 1 223 ? -0.367 -39.062 -9.648 1 93.38 223 ASN B C 1
ATOM 3694 O O . ASN B 1 223 ? -1.441 -39.562 -9.953 1 93.38 223 ASN B O 1
ATOM 3698 N N . SER B 1 224 ? -0.115 -38.562 -8.5 1 93.44 224 SER B N 1
ATOM 3699 C CA . SER B 1 224 ? -1.053 -38.719 -7.395 1 93.44 224 SER B CA 1
ATOM 3700 C C . SER B 1 224 ? -2.074 -37.594 -7.363 1 93.44 224 SER B C 1
ATOM 3702 O O . SER B 1 224 ? -3.238 -37.812 -7.023 1 93.44 224 SER B O 1
ATOM 3704 N N . CYS B 1 225 ? -1.604 -36.375 -7.734 1 93.5 225 CYS B N 1
ATOM 3705 C CA . CYS B 1 225 ? -2.404 -35.188 -7.5 1 93.5 225 CYS B CA 1
ATOM 3706 C C . CYS B 1 225 ? -2.828 -34.531 -8.82 1 93.5 225 CYS B C 1
ATOM 3708 O O . CYS B 1 225 ? -3.617 -33.594 -8.828 1 93.5 225 CYS B O 1
ATOM 3710 N N . GLY B 1 226 ? -2.338 -34.969 -9.875 1 93.38 226 GLY B N 1
ATOM 3711 C CA . GLY B 1 226 ? -2.576 -34.344 -11.164 1 93.38 226 GLY B CA 1
ATOM 3712 C C . GLY B 1 226 ? -4.008 -34.5 -11.648 1 93.38 226 GLY B C 1
ATOM 3713 O O . GLY B 1 226 ? -4.703 -35.438 -11.25 1 93.38 226 GLY B O 1
ATOM 3714 N N . GLU B 1 227 ? -4.387 -33.562 -12.406 1 92.25 227 GLU B N 1
ATOM 3715 C CA . GLU B 1 227 ? -5.684 -33.656 -13.07 1 92.25 227 GLU B CA 1
ATOM 3716 C C . GLU B 1 227 ? -5.625 -34.625 -14.266 1 92.25 227 GLU B C 1
ATOM 3718 O O . GLU B 1 227 ? -4.547 -35.062 -14.648 1 92.25 227 GLU B O 1
ATOM 3723 N N . ARG B 1 228 ? -6.805 -34.969 -14.703 1 86.06 228 ARG B N 1
ATOM 3724 C CA . ARG B 1 228 ? -6.867 -35.906 -15.828 1 86.06 228 ARG B CA 1
ATOM 3725 C C . ARG B 1 228 ? -6.195 -35.312 -17.062 1 86.06 228 ARG B C 1
ATOM 3727 O O . ARG B 1 228 ? -6.199 -34.094 -17.266 1 86.06 228 ARG B O 1
ATOM 3734 N N . ASP B 1 229 ? -5.629 -36.219 -17.844 1 83.31 229 ASP B N 1
ATOM 3735 C CA . ASP B 1 229 ? -5 -35.781 -19.094 1 83.31 229 ASP B CA 1
ATOM 3736 C C . ASP B 1 229 ? -5.969 -34.969 -19.938 1 83.31 229 ASP B C 1
ATOM 3738 O O . ASP B 1 229 ? -7.137 -35.344 -20.094 1 83.31 229 ASP B O 1
ATOM 3742 N N . GLY B 1 230 ? -5.551 -33.906 -20.375 1 82.94 230 GLY B N 1
ATOM 3743 C CA . GLY B 1 230 ? -6.352 -33.062 -21.266 1 82.94 230 GLY B CA 1
ATOM 3744 C C . GLY B 1 230 ? -7.336 -32.188 -20.531 1 82.94 230 GLY B C 1
ATOM 3745 O O . GLY B 1 230 ? -8.203 -31.562 -21.141 1 82.94 230 GLY B O 1
ATOM 3746 N N . ALA B 1 231 ? -7.246 -32.188 -19.25 1 84.38 231 ALA B N 1
ATOM 3747 C CA . ALA B 1 231 ? -8.188 -31.406 -18.453 1 84.38 231 ALA B CA 1
ATOM 3748 C C . ALA B 1 231 ? -8.219 -29.953 -18.922 1 84.38 231 ALA B C 1
ATOM 3750 O O . ALA B 1 231 ? -9.289 -29.328 -18.984 1 84.38 231 ALA B O 1
ATOM 3751 N N . VAL B 1 232 ? -7.09 -29.438 -19.266 1 84.44 232 VAL B N 1
ATOM 3752 C CA . VAL B 1 232 ? -6.988 -28.047 -19.672 1 84.44 232 VAL B CA 1
ATOM 3753 C C . VAL B 1 232 ? -7.801 -27.812 -20.953 1 84.44 232 VAL B C 1
ATOM 3755 O O . VAL B 1 232 ? -8.344 -26.719 -21.156 1 84.44 232 VAL B O 1
ATOM 3758 N N . TRP B 1 233 ? -8.016 -28.766 -21.766 1 82.81 233 TRP B N 1
ATOM 3759 C CA . TRP B 1 233 ? -8.711 -28.641 -23.031 1 82.81 233 TRP B CA 1
ATOM 3760 C C . TRP B 1 233 ? -10.219 -28.625 -22.844 1 82.81 233 TRP B C 1
ATOM 3762 O O . TRP B 1 233 ? -10.969 -28.203 -23.719 1 82.81 233 TRP B O 1
ATOM 3772 N N . ASN B 1 234 ? -10.617 -28.984 -21.719 1 81.31 234 ASN B N 1
ATOM 3773 C CA . ASN B 1 234 ? -12.047 -29.062 -21.438 1 81.31 234 ASN B CA 1
ATOM 3774 C C . ASN B 1 234 ? -12.539 -27.812 -20.719 1 81.31 234 ASN B C 1
ATOM 3776 O O . ASN B 1 234 ? -13.734 -27.672 -20.453 1 81.31 234 ASN B O 1
ATOM 3780 N N . VAL B 1 235 ? -11.633 -26.953 -20.453 1 80.94 235 VAL B N 1
ATOM 3781 C CA . VAL B 1 235 ? -12.023 -25.734 -19.766 1 80.94 235 VAL B CA 1
ATOM 3782 C C . VAL B 1 235 ? -12.672 -24.766 -20.766 1 80.94 235 VAL B C 1
ATOM 3784 O O . VAL B 1 235 ? -12.172 -24.578 -21.875 1 80.94 235 VAL B O 1
ATOM 3787 N N . ASP B 1 236 ? -13.867 -24.25 -20.422 1 74.75 236 ASP B N 1
ATOM 3788 C CA . ASP B 1 236 ? -14.531 -23.203 -21.203 1 74.75 236 ASP B CA 1
ATOM 3789 C C . ASP B 1 236 ? -14.086 -21.812 -20.766 1 74.75 236 ASP B C 1
ATOM 3791 O O . ASP B 1 236 ? -14.562 -21.297 -19.75 1 74.75 236 ASP B O 1
ATOM 3795 N N . LEU B 1 237 ? -13.172 -21.281 -21.406 1 69.5 237 LEU B N 1
ATOM 3796 C CA . LEU B 1 237 ? -12.594 -20 -21.031 1 69.5 237 LEU B CA 1
ATOM 3797 C C . LEU B 1 237 ? -13.484 -18.844 -21.5 1 69.5 237 LEU B C 1
ATOM 3799 O O . LEU B 1 237 ? -13.289 -17.703 -21.078 1 69.5 237 LEU B O 1
ATOM 3803 N N . TRP B 1 238 ? -14.438 -19.078 -22.375 1 61.81 238 TRP B N 1
ATOM 3804 C CA . TRP B 1 238 ? -15.305 -18.031 -22.906 1 61.81 238 TRP B CA 1
ATOM 3805 C C . TRP B 1 238 ? -16.625 -18 -22.156 1 61.81 238 TRP B C 1
ATOM 3807 O O . TRP B 1 238 ? -17.609 -17.438 -22.641 1 61.81 238 TRP B O 1
ATOM 3817 N N . ARG B 1 239 ? -16.562 -18.656 -20.969 1 53.28 239 ARG B N 1
ATOM 3818 C CA . ARG B 1 239 ? -17.781 -18.594 -20.172 1 53.28 239 ARG B CA 1
ATOM 3819 C C . ARG B 1 239 ? -18.094 -17.156 -19.75 1 53.28 239 ARG B C 1
ATOM 3821 O O . ARG B 1 239 ? -17.219 -16.453 -19.25 1 53.28 239 ARG B O 1
ATOM 3828 N N . HIS B 1 240 ? -18.938 -16.406 -20.375 1 48.44 240 HIS B N 1
ATOM 3829 C CA . HIS B 1 240 ? -19.453 -15.125 -19.922 1 48.44 240 HIS B CA 1
ATOM 3830 C C . HIS B 1 240 ? -20.203 -15.266 -18.594 1 48.44 240 HIS B C 1
ATOM 3832 O O . HIS B 1 240 ? -20.906 -16.25 -18.375 1 48.44 240 HIS B O 1
ATOM 3838 N N . SER B 1 241 ? -19.625 -14.906 -17.531 1 43.47 241 SER B N 1
ATOM 3839 C CA . SER B 1 241 ? -20.391 -14.922 -16.281 1 43.47 241 SER B CA 1
ATOM 3840 C C . SER B 1 241 ? -21.844 -14.555 -16.516 1 43.47 241 SER B C 1
ATOM 3842 O O . SER B 1 241 ? -22.141 -13.492 -17.078 1 43.47 241 SER B O 1
ATOM 3844 N N . ILE B 1 242 ? -22.75 -15.422 -16.75 1 33.84 242 ILE B N 1
ATOM 3845 C CA . ILE B 1 242 ? -24.172 -15.109 -16.766 1 33.84 242 ILE B CA 1
ATOM 3846 C C . ILE B 1 242 ? -24.578 -14.516 -15.422 1 33.84 242 ILE B C 1
ATOM 3848 O O . ILE B 1 242 ? -24.406 -15.141 -14.375 1 33.84 242 ILE B O 1
ATOM 3852 N N . ALA B 1 243 ? -24.5 -13.227 -15.289 1 38.56 243 ALA B N 1
ATOM 3853 C CA . ALA B 1 243 ? -25.219 -12.531 -14.227 1 38.56 243 ALA B CA 1
ATOM 3854 C C . ALA B 1 243 ? -26.609 -13.125 -14.031 1 38.56 243 ALA B C 1
ATOM 3856 O O . ALA B 1 243 ? -27.438 -13.094 -14.938 1 38.56 243 ALA B O 1
ATOM 3857 N N . SER B 1 244 ? -26.703 -14.336 -13.297 1 25.58 244 SER B N 1
ATOM 3858 C CA . SER B 1 244 ? -28.078 -14.547 -12.867 1 25.58 244 SER B CA 1
ATOM 3859 C C . SER B 1 244 ? -28.562 -13.414 -11.969 1 25.58 244 SER B C 1
ATOM 3861 O O . SER B 1 244 ? -27.797 -12.906 -11.148 1 25.58 244 SER B O 1
#

pLDDT: mean 91.91, std 10.6, range [25.0, 98.88]

Secondary structure (DSSP, 8-state):
-HHHH-----EEEEE-SSTT-HHHHHHHHHHHHH--EEEEEEE--GGGHHHHHHHHHHHHHHH---SEEEEE-TT-EE-HHHHHHHHHTTTTSSSEEEEEEE--B---STTSTT--TTGGGGTSTTPBPPPEEEEEEEEEEHHHHHHHHHHGGGB---SSHHHHHHHHHTTB--EEEE-GGGGEETTTHHHHHHHTT---SEEEBGGGTB-TTHHHHHHHHHHHHPPPTTGGGG--TT------/-HHHH-----EEEEE-SSTTSHHHHHHHHHHHHH--EEEEEEE--GGGHHHHHHHHHHHHHHH---SEEEEE-TT-EE-HHHHHHHHHTTTTSSSEEEEEEE--B---STTSTT--TTGGGGTSTTPBPPPEEEEEEEEEEHHHHHHHHHHGGGB---SSHHHHHHHHHTTB--EEEE-GGGGEETTTHHHHHHHTT---SEEEBGGGTB-TTHHHHHHHHHHHHPPPTTGGGG--TT------

InterPro domains:
  IPR002659 Glycosyl transferase, family 31 [PF01762] (5-179)
  IPR002659 Glycosyl transferase, family 31 [PTHR11214] (8-178)

Foldseek 3Di:
DCVQQVDQAAAEDEAAPDPPDPVNVVVVVVCVVPVRHDYFHDHDDLQCVLVSVLRVLLVCLVPDDDFKDKDADPQKDFALLVVLQVVLVCSPPPKEKEAAKDWAAQQCDPPDPQHWVVSVVQPDHGDIQPIWHQRRMIMIGSVLSVLSNVCVVPQDGISDNRSSSVVSPVPDPHDYHRDCLREFEFPPGLLVCVVVVRARRIYADPVVSGNDVSVPCVVVSCVRRYDDPCSNVPHDSVPDPPPD/DCVQQVDQAAAEDEAAPDPPDPVNVVVVVVCVVPVRHDYFHDHDDLQCVLVSVLRVLLVCLVPDDDFKDKDADPQKDFALLVVLQVVLVCSPPPKEKEAAKDKAAQQCDPPDPQHWVVSVVQPDHGGIQPIWHQRRMIMIGSVLSVLSNVCVVPQDGISDNRSSSVVSPVPDPHDYHRDCLREFEFPPGLLVCVVVVRARRIYADPVVSGNDVSVPCVVVSCVRRYDDPCSNVPHDSVPDPPPD

Sequence (488 aa):
MEKEKGIVIRFVIGHSAKPGGVLDKGIDAEDAEHQDFLRLNLIEGYKKLSTKTKTYFSTAFSIWDAEFYIKVDDDVHVNLGALMNALANHKSKPRIYIGCMKSGPVLYQKGMKYHEPEYWKFGEEGNNYFMHATGQIYAISKDLAAYISFNSPILHTYANEDVSLGSWFIGLDVEHVDDRSMCCGTPPDCEWKAKEGSVCVASFDWPCSGICNAVERMKEVHNSCGERDGAVWNVDLWRHSIASMEKEKGIVIRFVIGHSAKPGGVLDKGIDAEDAEHQDFLRLNLIEGYKKLSTKTKTYFSTAFSIWDAEFYIKVDDDVHVNLGALMNALANHKSKPRIYIGCMKSGPVLYQKGMKYHEPEYWKFGEEGNNYFMHATGQIYAISKDLAAYISFNSPILHTYANEDVSLGSWFIGLDVEHVDDRSMCCGTPPDCEWKAKEGSVCVASFDWPCSGICNAVERMKEVHNSCGERDGAVWNVDLWRHSIAS

Nearest PDB structures (foldseek):
  7jhn-assembly1_A  TM=7.536E-01  e=4.440E-10  Homo sapiens
  7jhm-assembly2_B  TM=7.280E-01  e=1.434E-10  Homo sapiens
  8tic-assembly1_A  TM=7.334E-01  e=4.440E-10  Homo sapiens
  7jho-assembly2_B  TM=7.306E-01  e=6.891E-10  Homo sapiens
  6wmn-assembly1_B  TM=7.297E-01  e=8.858E-10  Homo sapiens

Solvent-accessible surface area (backbone atoms only — not comparable to full-atom values): 26588 Å² total; per-residue (Å²): 91,49,87,82,68,66,49,84,79,62,52,77,40,53,36,58,89,55,82,78,34,74,66,45,48,51,50,49,53,50,35,73,71,66,66,41,63,41,79,47,98,42,64,62,48,79,97,34,47,28,56,48,52,56,50,47,42,29,51,48,52,74,76,43,96,51,70,60,51,72,52,65,42,93,40,48,49,70,24,64,27,47,42,52,54,60,50,51,77,47,66,88,54,74,31,38,40,35,16,28,60,45,51,50,72,46,42,57,55,84,86,46,94,69,33,26,94,65,32,60,54,36,31,41,87,83,17,26,33,48,44,25,42,47,72,51,32,37,37,30,20,40,62,47,31,47,49,47,42,75,41,48,93,44,50,35,68,48,73,47,40,39,54,22,55,31,33,62,42,68,16,33,61,53,49,77,39,71,39,64,41,43,58,25,39,43,77,63,52,27,31,54,32,40,76,71,70,49,63,36,24,18,34,27,31,76,95,58,72,19,34,68,64,32,89,77,38,46,65,59,44,43,72,58,44,47,65,62,88,64,42,51,76,70,52,70,79,81,63,68,82,73,83,123,91,49,85,83,68,68,49,86,80,63,52,79,42,54,35,58,89,54,82,78,34,74,66,45,48,52,50,50,52,49,36,74,71,67,67,42,64,41,78,44,98,46,64,62,47,79,97,34,46,28,55,48,52,55,49,47,42,29,50,48,51,74,75,44,95,51,70,60,50,72,53,65,42,93,41,47,48,69,23,64,26,47,42,52,52,59,49,49,77,47,67,89,53,74,31,38,41,38,16,28,59,46,53,52,72,48,42,57,55,84,87,46,94,69,34,26,92,66,32,59,55,38,30,41,87,84,18,27,33,48,45,23,41,47,70,51,31,37,37,30,20,39,62,45,32,47,49,47,41,76,41,48,92,46,50,35,67,47,73,49,42,38,54,21,56,32,32,62,40,69,17,32,62,53,48,77,39,72,39,65,40,42,60,25,40,42,79,62,52,26,32,54,32,39,76,73,71,50,64,34,24,18,32,25,33,76,96,58,72,18,34,68,64,32,88,76,38,47,64,60,44,43,72,59,43,47,66,61,88,64,42,54,75,69,52,70,78,80,61,67,82,72,83,122

Organism: Citrus sinensis (NCBI:txid2711)

Radius of gyration: 26.53 Å; Cα contacts (8 Å, |Δi|>4): 890; chains: 2; bounding box: 59×76×59 Å